Protein AF-A0A6I1H9W3-F1 (afdb_monomer_lite)

pLDDT: mean 78.91, std 18.77, range [25.56, 98.5]

Secondary structure (DSSP, 8-state):
----S--TTS-SEEEEEEE-TTSTTSEEEEEEEB-TTSPBPP-------TTPPSEEEEEEEEEEEEETTEEEEEEEEEEEEEEPPTT--HHHHHHHHHHHS-EEEEEE-TT-EEEEE--TT-EEEEEE-TT-EEEEE---SS-------------PPPEEE---------SS--SEEEEEESS--TT--SEEEEEE-SEEEEEE--SBS-S-SEEE-EEETTEEESSSGGGGS-SS-EEEEEETTEEEEEE--SS--EETTB---TT--EE--TT-EEES-SSSTTSSEEEEEEEETTEEEEEE-STTTTTEEEEEE-TTPPPPSS--EE-HHHHTS--EEEETTEEEEE-TTT--EEE--TT--GGGSTT--TTEEEESSS-TTS--B--TT--SS-GGGG--

Foldseek 3Di:
DFDPDDDPPFDQKKKKKKAWPQAVVRIDIDMWGQDPVRGTDDDDGDGHCVPPAFDKIKIKMKIFGDDPNDGPWIWIDIDIDTDHHPPDDPVNVVVVVLVVFDEDEFEFEDQAETEDEDDVRYHYHYYYDHNYHYDYDDDDPDDDPPPDPPDPDPPIDIHIDDDPPPLPAFPQFAQKWWWAQPDDDDQAARIEIEGADQKFFDWDADQEAQPGLHHDFFADLVGTDNPPCSVQTHSGAKMWHDDPVAIWIAGQTPFAKAWQLHGPDHGDIDDDDQQIWIASGNPDPQRWIWGFFKGFPFWTKIATPGSNRRHYIYTHGHAQDDGDPPDIDGHPVCVLAFDWHHRSRAIWTADPVVRDIDRADQPDQQVPGPSDDNRIGMGSHSCPVGNRHYDPPSDSDGPVVVPD

Structure (mmCIF, N/CA/C/O backbone):
data_AF-A0A6I1H9W3-F1
#
_entry.id   AF-A0A6I1H9W3-F1
#
loop_
_atom_site.group_PDB
_atom_site.id
_atom_site.type_symbol
_atom_site.label_atom_id
_atom_site.label_alt_id
_atom_site.label_comp_id
_atom_site.label_asym_id
_atom_site.label_entity_id
_atom_site.label_seq_id
_atom_site.pdbx_PDB_ins_code
_atom_site.Cartn_x
_atom_site.Cartn_y
_atom_site.Cartn_z
_atom_site.occupancy
_atom_site.B_iso_or_equiv
_atom_site.auth_seq_id
_atom_site.auth_comp_id
_atom_site.auth_asym_id
_atom_site.auth_atom_id
_atom_site.pdbx_PDB_model_num
ATOM 1 N N . MET A 1 1 ? -25.132 5.411 44.497 1.00 75.12 1 MET A N 1
ATOM 2 C CA . MET A 1 1 ? -25.400 5.000 43.107 1.00 75.12 1 MET A CA 1
ATOM 3 C C . MET A 1 1 ? -25.327 3.487 43.035 1.00 75.12 1 MET A C 1
ATOM 5 O O . MET A 1 1 ? -24.334 2.918 43.483 1.00 75.12 1 MET A O 1
ATOM 9 N N . GLU A 1 2 ? -26.375 2.852 42.521 1.00 78.69 2 GLU A N 1
ATOM 10 C CA . GLU A 1 2 ? -26.455 1.405 42.296 1.00 78.69 2 GLU A CA 1
ATOM 11 C C . GLU A 1 2 ? -26.547 1.142 40.792 1.00 78.69 2 GLU A C 1
ATOM 13 O O . GLU A 1 2 ? -27.304 1.822 40.106 1.00 78.69 2 GLU A O 1
ATOM 18 N N . LEU A 1 3 ? -25.786 0.171 40.280 1.00 77.50 3 LEU A N 1
ATOM 19 C CA . LEU A 1 3 ? -25.888 -0.275 38.888 1.00 77.50 3 LEU A CA 1
ATOM 20 C C . LEU A 1 3 ? -26.799 -1.499 38.801 1.00 77.50 3 LEU A C 1
ATOM 22 O O . LEU A 1 3 ? -26.554 -2.508 39.465 1.00 77.50 3 LEU A O 1
ATOM 26 N N . ARG A 1 4 ? -27.817 -1.428 37.941 1.00 74.88 4 ARG A N 1
ATOM 27 C CA . ARG A 1 4 ? -28.787 -2.503 37.687 1.00 74.88 4 ARG A CA 1
ATOM 28 C C . ARG A 1 4 ? -28.856 -2.786 36.184 1.00 74.88 4 ARG A C 1
ATOM 30 O O . ARG A 1 4 ? -28.559 -1.910 35.384 1.00 74.88 4 ARG A O 1
ATOM 37 N N . GLY A 1 5 ? -29.194 -4.018 35.798 1.00 69.12 5 GLY A N 1
ATOM 38 C CA . GLY A 1 5 ? -29.425 -4.381 34.388 1.00 69.12 5 GLY A CA 1
ATOM 39 C C . GLY A 1 5 ? -28.186 -4.470 33.480 1.00 69.12 5 GLY A C 1
ATOM 40 O O . GLY A 1 5 ? -28.336 -4.717 32.289 1.00 69.12 5 GLY A O 1
ATOM 41 N N . MET A 1 6 ? -26.967 -4.315 34.010 1.00 71.88 6 MET A N 1
ATOM 42 C CA . MET A 1 6 ? -25.733 -4.432 33.216 1.00 71.88 6 MET A CA 1
ATOM 43 C C . MET A 1 6 ? -25.541 -5.852 32.661 1.00 71.88 6 MET A C 1
ATOM 45 O O . MET A 1 6 ? -25.674 -6.833 33.401 1.00 71.88 6 MET A O 1
ATOM 49 N N . SER A 1 7 ? -25.140 -5.959 31.390 1.00 68.44 7 SER A N 1
ATOM 50 C CA . SER A 1 7 ? -24.878 -7.241 30.720 1.00 68.44 7 SER A CA 1
ATOM 51 C C . SER A 1 7 ? -23.869 -8.112 31.484 1.00 68.44 7 SER A C 1
ATOM 53 O O . SER A 1 7 ? -22.917 -7.626 32.106 1.00 68.44 7 SER A O 1
ATOM 55 N N . ALA A 1 8 ? -24.059 -9.433 31.427 1.00 68.19 8 ALA A N 1
ATOM 56 C CA . ALA A 1 8 ? -23.121 -10.407 31.985 1.00 68.19 8 ALA A CA 1
ATOM 57 C C . ALA A 1 8 ? -21.774 -10.439 31.234 1.00 68.19 8 ALA A C 1
ATOM 59 O O . ALA A 1 8 ? -20.792 -10.927 31.783 1.00 68.19 8 ALA A O 1
ATOM 60 N N . ALA A 1 9 ? -21.723 -9.906 30.008 1.00 67.81 9 ALA A N 1
ATOM 61 C CA . ALA A 1 9 ? -20.510 -9.838 29.194 1.00 67.81 9 ALA A CA 1
ATOM 62 C C . ALA A 1 9 ? -19.557 -8.693 29.595 1.00 67.81 9 ALA A C 1
ATOM 64 O O . ALA A 1 9 ? -18.417 -8.660 29.136 1.00 67.81 9 ALA A O 1
ATOM 65 N N . CYS A 1 10 ? -19.998 -7.752 30.437 1.00 72.00 10 CYS A N 1
ATOM 66 C CA . CYS A 1 10 ? -19.165 -6.632 30.873 1.00 72.00 10 CYS A CA 1
ATOM 67 C C . CYS A 1 10 ? -18.073 -7.086 31.855 1.00 72.00 10 CYS A C 1
ATOM 69 O O . CYS A 1 10 ? -18.280 -8.007 32.651 1.00 72.00 10 CYS A O 1
ATOM 71 N N . ALA A 1 11 ? -16.936 -6.385 31.852 1.00 79.06 11 ALA A N 1
ATOM 72 C CA . ALA A 1 11 ? -15.823 -6.658 32.755 1.00 79.06 11 ALA A CA 1
ATOM 73 C C . ALA A 1 11 ? -16.255 -6.612 34.237 1.00 79.06 11 ALA A C 1
ATOM 75 O O . ALA A 1 11 ? -17.169 -5.863 34.586 1.00 79.06 11 ALA A O 1
ATOM 76 N N . PRO A 1 12 ? -15.607 -7.371 35.143 1.00 81.06 12 PRO A N 1
ATOM 77 C CA . PRO A 1 12 ? -15.972 -7.408 36.565 1.00 81.06 12 PRO A CA 1
ATOM 78 C C . PRO A 1 12 ? -15.650 -6.107 37.323 1.00 81.06 12 PRO A C 1
ATOM 80 O O . PRO A 1 12 ? -16.084 -5.945 38.464 1.00 81.06 12 PRO A O 1
ATOM 83 N N . GLN A 1 13 ? -14.913 -5.183 36.704 1.00 85.38 13 GLN A N 1
ATOM 84 C CA . GLN A 1 13 ? -14.633 -3.844 37.214 1.00 85.38 13 GLN A CA 1
ATOM 85 C C . GLN A 1 13 ? -14.970 -2.816 36.131 1.00 85.38 13 GLN A C 1
ATOM 87 O O . GLN A 1 13 ? -14.521 -2.943 34.991 1.00 85.38 13 GLN A O 1
ATOM 92 N N . LEU A 1 14 ? -15.756 -1.804 36.495 1.00 87.12 14 LEU A N 1
ATOM 93 C CA . LEU A 1 14 ? -16.135 -0.691 35.626 1.00 87.12 14 LEU A CA 1
ATOM 94 C C . LEU A 1 14 ? -15.687 0.618 36.260 1.00 87.12 14 LEU A C 1
ATOM 96 O O . LEU A 1 14 ? -15.807 0.787 37.472 1.00 87.12 14 LEU A O 1
ATOM 100 N N . THR A 1 15 ? -15.253 1.571 35.446 1.00 89.31 15 THR A N 1
ATOM 101 C CA . THR A 1 15 ? -14.889 2.907 35.919 1.00 89.31 15 THR A CA 1
ATOM 102 C C . THR A 1 15 ? -16.059 3.867 35.734 1.00 89.31 15 THR A C 1
ATOM 104 O O . THR A 1 15 ? -16.551 4.046 34.623 1.00 89.31 15 THR A O 1
ATOM 107 N N . LEU A 1 16 ? -16.485 4.502 36.823 1.00 87.94 16 LEU A N 1
ATOM 108 C CA . LEU A 1 16 ? -17.484 5.565 36.885 1.00 87.94 16 LEU A CA 1
ATOM 109 C C . LEU A 1 16 ? -16.787 6.928 36.906 1.00 87.94 16 LEU A C 1
ATOM 111 O O . LEU A 1 16 ? -15.968 7.201 37.782 1.00 87.94 16 LEU A O 1
ATOM 115 N N . ARG A 1 17 ? -17.158 7.816 35.991 1.00 89.44 17 ARG A N 1
ATOM 116 C CA . ARG A 1 17 ? -16.745 9.220 35.967 1.00 89.44 17 ARG A CA 1
ATOM 117 C C . ARG A 1 17 ? -17.966 10.108 36.077 1.00 89.44 17 ARG A C 1
ATOM 119 O O . ARG A 1 17 ? -18.939 9.917 35.357 1.00 89.44 17 ARG A O 1
ATOM 126 N N . LEU A 1 18 ? -17.887 11.076 36.977 1.00 88.00 18 LEU A N 1
ATOM 127 C CA . LEU A 1 18 ? -18.947 12.036 37.239 1.00 88.00 18 LEU A CA 1
ATOM 128 C C . LEU A 1 18 ? -18.392 13.438 37.050 1.00 88.00 18 LEU A C 1
ATOM 130 O O . LEU A 1 18 ? -17.304 13.739 37.549 1.00 88.00 18 LEU A O 1
ATOM 134 N N . ARG A 1 19 ? -19.144 14.298 36.369 1.00 89.38 19 ARG A N 1
ATOM 135 C CA . ARG A 1 19 ? -18.791 15.703 36.166 1.00 89.38 19 ARG A CA 1
ATOM 136 C C . ARG A 1 19 ? -19.977 16.588 36.515 1.00 89.38 19 ARG A C 1
ATOM 138 O O . ARG A 1 19 ? -21.081 16.361 36.042 1.00 89.38 19 ARG A O 1
ATOM 145 N N . SER A 1 20 ? -19.746 17.584 37.363 1.00 86.50 20 SER A N 1
ATOM 146 C CA . SER A 1 20 ? -20.768 18.549 37.765 1.00 86.50 20 SER A CA 1
ATOM 147 C C . SER A 1 20 ? -20.142 19.717 38.508 1.00 86.50 20 SER A C 1
ATOM 149 O O . SER A 1 20 ? -19.178 19.542 39.256 1.00 86.50 20 SER A O 1
ATOM 151 N N . ASP A 1 21 ? -20.771 20.882 38.416 1.00 85.56 21 ASP A N 1
ATOM 152 C CA . ASP A 1 21 ? -20.437 22.041 39.242 1.00 85.56 21 ASP A CA 1
ATOM 153 C C . ASP A 1 21 ? -20.702 21.818 40.737 1.00 85.56 21 ASP A C 1
ATOM 155 O O . ASP A 1 21 ? -20.163 22.560 41.564 1.00 85.56 21 ASP A O 1
ATOM 159 N N . LEU A 1 22 ? -21.512 20.815 41.096 1.00 83.81 22 LEU A N 1
ATOM 160 C CA . LEU A 1 22 ? -21.770 20.417 42.483 1.00 83.81 22 LEU A CA 1
ATOM 161 C C . LEU A 1 22 ? -20.660 19.537 43.077 1.00 83.81 22 LEU A C 1
ATOM 163 O O . LEU A 1 22 ? -20.617 19.346 44.293 1.00 83.81 22 LEU A O 1
ATOM 167 N N . ILE A 1 23 ? -19.764 18.988 42.252 1.00 86.81 23 ILE A N 1
ATOM 168 C CA . ILE A 1 23 ? -18.685 18.107 42.710 1.00 86.81 23 ILE A CA 1
ATOM 169 C C . ILE A 1 23 ? -17.459 18.957 43.076 1.00 86.81 23 ILE A C 1
ATOM 171 O O . ILE A 1 23 ? -17.051 19.822 42.292 1.00 86.81 23 ILE A O 1
ATOM 175 N N . PRO A 1 24 ? -16.814 18.730 44.237 1.00 75.75 24 PRO A N 1
ATOM 176 C CA . PRO A 1 24 ? -15.560 19.399 44.566 1.00 75.75 24 PRO A CA 1
ATOM 177 C C . PRO A 1 24 ? -14.512 19.163 43.467 1.00 75.75 24 PRO A C 1
ATOM 179 O O . PRO A 1 24 ? -14.191 18.023 43.155 1.00 75.75 24 PRO A O 1
ATOM 182 N N . ARG A 1 25 ? -13.957 20.243 42.894 1.00 77.12 25 ARG A N 1
ATOM 183 C CA . ARG A 1 25 ? -13.036 20.226 41.728 1.00 77.12 25 ARG A CA 1
ATOM 184 C C . ARG A 1 25 ? -13.680 19.848 40.381 1.00 77.12 25 ARG A C 1
ATOM 186 O O . ARG A 1 25 ? -12.959 19.634 39.412 1.00 77.12 25 ARG A O 1
ATOM 193 N N . GLY A 1 26 ? -15.010 19.811 40.297 1.00 81.06 26 GLY A N 1
ATOM 194 C CA . GLY A 1 26 ? -15.774 19.697 39.048 1.00 81.06 26 GLY A CA 1
ATOM 195 C C . GLY A 1 26 ? -15.918 18.282 38.481 1.00 81.06 26 GLY A C 1
ATOM 196 O O . GLY A 1 26 ? -16.770 18.063 37.620 1.00 81.06 26 GLY A O 1
ATOM 197 N N . ALA A 1 27 ? -15.125 17.314 38.949 1.00 88.12 27 ALA A N 1
ATOM 198 C CA . ALA A 1 27 ? -15.217 15.919 38.529 1.00 88.12 27 ALA A CA 1
ATOM 199 C C . ALA A 1 27 ? -14.707 14.951 39.607 1.00 88.12 27 ALA A C 1
ATOM 201 O O . ALA A 1 27 ? -13.809 15.286 40.380 1.00 88.12 27 ALA A O 1
ATOM 202 N N . VAL A 1 28 ? -15.249 13.733 39.622 1.00 90.62 28 VAL A N 1
ATOM 203 C CA . VAL A 1 28 ? -14.788 12.628 40.474 1.00 90.62 28 VAL A CA 1
ATOM 204 C C . VAL A 1 28 ? -14.823 11.309 39.704 1.00 90.62 28 VAL A C 1
ATOM 206 O O . VAL A 1 28 ? -15.635 11.125 38.795 1.00 90.62 28 VAL A O 1
ATOM 209 N N . GLN A 1 29 ? -13.919 10.395 40.054 1.00 90.56 29 GLN A N 1
ATOM 210 C CA . GLN A 1 29 ? -13.845 9.053 39.484 1.00 90.56 29 GLN A CA 1
ATOM 211 C C . GLN A 1 29 ? -13.955 8.006 40.598 1.00 90.56 29 GLN A C 1
ATOM 213 O O . GLN A 1 29 ? -13.309 8.132 41.637 1.00 90.56 29 GLN A O 1
ATOM 218 N N . HIS A 1 30 ? -14.746 6.966 40.351 1.00 90.00 30 HIS A N 1
ATOM 219 C CA . HIS A 1 30 ? -14.922 5.799 41.213 1.00 90.00 30 HIS A CA 1
ATOM 220 C C . HIS A 1 30 ? -14.906 4.521 40.375 1.00 90.00 30 HIS A C 1
ATOM 222 O O . HIS A 1 30 ? -15.033 4.585 39.157 1.00 90.00 30 HIS A O 1
ATOM 228 N N . ASP A 1 31 ? -14.824 3.364 41.029 1.00 89.38 31 ASP A N 1
ATOM 229 C CA . ASP A 1 31 ? -14.937 2.071 40.361 1.00 89.38 31 ASP A CA 1
ATOM 230 C C . ASP A 1 31 ? -16.103 1.263 40.934 1.00 89.38 31 ASP A C 1
ATOM 232 O O . ASP A 1 31 ? -16.241 1.099 42.149 1.00 89.38 31 ASP A O 1
ATOM 236 N N . PHE A 1 32 ? -16.925 0.723 40.040 1.00 87.12 32 PHE A N 1
ATOM 237 C CA . PHE A 1 32 ? -17.888 -0.316 40.364 1.00 87.12 32 PHE A CA 1
ATOM 238 C C . PHE A 1 32 ? -17.206 -1.674 40.276 1.00 87.12 32 PHE A C 1
ATOM 240 O O . PHE A 1 32 ? -16.596 -2.016 39.264 1.00 87.12 32 PHE A O 1
ATOM 247 N N . VAL A 1 33 ? -17.344 -2.472 41.332 1.00 86.50 33 VAL A N 1
ATOM 248 C CA . VAL A 1 33 ? -16.785 -3.825 41.395 1.00 86.50 33 VAL A CA 1
ATOM 249 C C . VAL A 1 33 ? -17.923 -4.824 41.519 1.00 86.50 33 VAL A C 1
ATOM 251 O O . VAL A 1 33 ? -18.768 -4.708 42.416 1.00 86.50 33 VAL A O 1
ATOM 254 N N . ARG A 1 34 ? -17.934 -5.813 40.624 1.00 85.19 34 ARG A N 1
ATOM 255 C CA . ARG A 1 34 ? -18.885 -6.919 40.658 1.00 85.19 34 ARG A CA 1
ATOM 256 C C . ARG A 1 34 ? -18.502 -7.876 41.783 1.00 85.19 34 ARG A C 1
ATOM 258 O O . ARG A 1 34 ? -17.353 -8.294 41.921 1.00 85.19 34 ARG A O 1
ATOM 265 N N . THR A 1 35 ? -19.467 -8.210 42.624 1.00 81.31 35 THR A N 1
ATOM 266 C CA . THR A 1 35 ? -19.307 -9.206 43.684 1.00 81.31 35 THR A CA 1
ATOM 267 C C . THR A 1 35 ? -19.287 -10.619 43.101 1.00 81.31 35 THR A C 1
ATOM 269 O O . THR A 1 35 ? -19.763 -10.862 41.994 1.00 81.31 35 THR A O 1
ATOM 272 N N . THR A 1 36 ? -18.805 -11.590 43.879 1.00 76.56 36 THR A N 1
ATOM 273 C CA . THR A 1 36 ? -18.825 -13.016 43.500 1.00 76.56 36 THR A CA 1
ATOM 274 C C . THR A 1 36 ? -20.234 -13.585 43.313 1.00 76.56 36 THR A C 1
ATOM 276 O O . THR A 1 36 ? -20.382 -14.644 42.715 1.00 76.56 36 THR A O 1
ATOM 279 N N . ARG A 1 37 ? -21.269 -12.891 43.808 1.00 75.50 37 ARG A N 1
ATOM 280 C CA . ARG A 1 37 ? -22.685 -13.251 43.637 1.00 75.50 37 ARG A CA 1
ATOM 281 C C . ARG A 1 37 ? -23.308 -12.669 42.364 1.00 75.50 37 ARG A C 1
ATOM 283 O O . ARG A 1 37 ? -24.438 -13.010 42.047 1.00 75.50 37 ARG A O 1
ATOM 290 N N . 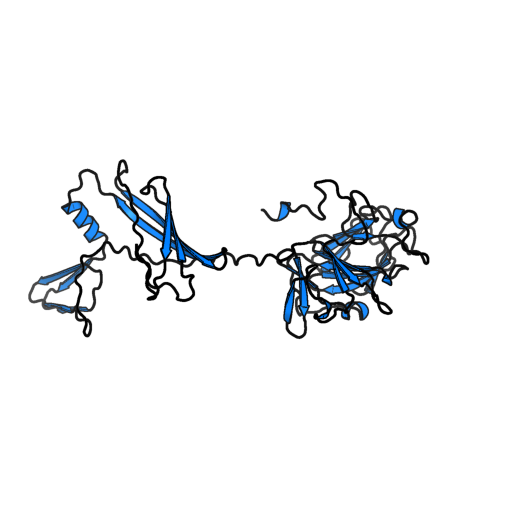GLY A 1 38 ? -22.574 -11.827 41.634 1.00 71.38 38 GLY A N 1
ATOM 291 C CA . GLY A 1 38 ? -23.025 -11.197 40.392 1.00 71.38 38 GLY A CA 1
ATOM 292 C C . GLY A 1 38 ? -23.528 -9.759 40.551 1.00 71.38 38 GLY A C 1
ATOM 293 O O . GLY A 1 38 ? -23.576 -9.047 39.547 1.00 71.38 38 GLY A O 1
ATOM 294 N N . ASP A 1 39 ? -23.811 -9.316 41.781 1.00 78.88 39 ASP A N 1
ATOM 295 C CA . ASP A 1 39 ? -24.304 -7.967 42.092 1.00 78.88 39 ASP A CA 1
ATOM 296 C C . ASP A 1 39 ? -23.191 -6.913 42.056 1.00 78.88 39 ASP A C 1
ATOM 298 O O . ASP A 1 39 ? -22.034 -7.214 42.363 1.00 78.88 39 ASP A O 1
ATOM 302 N N . TRP A 1 40 ? -23.537 -5.662 41.755 1.00 80.88 40 TRP A N 1
ATOM 303 C CA . TRP A 1 40 ? -22.607 -4.530 41.780 1.00 80.88 40 TRP A CA 1
ATOM 304 C C . TRP A 1 40 ? -22.548 -3.876 43.156 1.00 80.88 40 TRP A C 1
ATOM 306 O O . TRP A 1 40 ? -23.577 -3.579 43.760 1.00 80.88 40 TRP A O 1
ATOM 316 N N . ARG A 1 41 ? -21.336 -3.603 43.652 1.00 82.38 41 ARG A N 1
ATOM 317 C CA . ARG A 1 41 ? -21.178 -2.843 44.899 1.00 82.38 41 ARG A CA 1
ATOM 318 C C . ARG A 1 41 ? -21.614 -1.386 44.698 1.00 82.38 41 ARG A C 1
ATOM 320 O O . ARG A 1 41 ? -21.122 -0.761 43.761 1.00 82.38 41 ARG A O 1
ATOM 327 N N . PRO A 1 42 ? -22.477 -0.825 45.564 1.00 83.81 42 PRO A N 1
ATOM 328 C CA . PRO A 1 42 ? -22.896 0.564 45.446 1.00 83.81 42 PRO A CA 1
ATOM 329 C C . PRO A 1 42 ? -21.723 1.521 45.666 1.00 83.81 42 PRO A C 1
ATOM 331 O O . PRO A 1 42 ? -20.852 1.282 46.505 1.00 83.81 42 PRO A O 1
ATOM 334 N N . VAL A 1 43 ? -21.739 2.634 44.936 1.00 84.12 43 VAL A N 1
ATOM 335 C CA . VAL A 1 43 ? -20.757 3.719 45.059 1.00 84.12 43 VAL A CA 1
ATOM 336 C C . VAL A 1 43 ? -21.423 4.934 45.693 1.00 84.12 43 VAL A C 1
ATOM 338 O O . VAL A 1 43 ? -22.520 5.337 45.293 1.00 84.12 43 VAL A O 1
ATOM 341 N N . PHE A 1 44 ? -20.751 5.532 46.675 1.00 83.56 44 PHE A N 1
ATOM 342 C CA . PHE A 1 44 ? -21.184 6.762 47.331 1.00 83.56 44 PHE A CA 1
ATOM 343 C C . PHE A 1 44 ? -20.437 7.954 46.747 1.00 83.56 44 PHE A C 1
ATOM 345 O O . PHE A 1 44 ? -19.217 7.917 46.611 1.00 83.56 44 PHE A O 1
ATOM 352 N N . VAL A 1 45 ? -21.189 8.999 46.415 1.00 82.38 45 VAL A N 1
ATOM 353 C CA . VAL A 1 45 ? -20.678 10.226 45.807 1.00 82.38 45 VAL A CA 1
ATOM 354 C C . VAL A 1 45 ? -21.179 11.387 46.643 1.00 82.38 45 VAL A C 1
ATOM 356 O O . VAL A 1 45 ? -22.362 11.443 46.977 1.00 82.38 45 VAL A O 1
ATOM 359 N N . GLU A 1 46 ? -20.276 12.297 46.985 1.00 82.56 46 GLU A N 1
ATOM 360 C CA . GLU A 1 46 ? -20.596 13.503 47.737 1.00 82.56 46 GLU A CA 1
ATOM 361 C C . GLU A 1 46 ? -20.644 14.714 46.797 1.00 82.56 46 GLU A C 1
ATOM 363 O O . GLU A 1 46 ? -19.746 14.923 45.978 1.00 82.56 46 GLU A O 1
ATOM 368 N N . PHE A 1 47 ? -21.686 15.531 46.940 1.00 82.75 47 PHE A N 1
ATOM 369 C CA . PHE A 1 47 ? -21.853 16.800 46.231 1.00 82.75 47 PHE A CA 1
ATOM 370 C C . PHE A 1 47 ? -22.085 17.920 47.247 1.00 82.75 47 PHE A C 1
ATOM 372 O O . PHE A 1 47 ? -22.639 17.696 48.323 1.00 82.75 47 PHE A O 1
ATOM 379 N N . SER A 1 48 ? -21.690 19.144 46.900 1.00 80.38 48 SER A N 1
ATOM 380 C CA . SER A 1 48 ? -21.869 20.320 47.747 1.00 80.38 48 SER A CA 1
ATOM 381 C C . SER A 1 48 ? -22.625 21.420 47.013 1.00 80.38 48 SER A C 1
ATOM 383 O O . SER A 1 48 ? -22.179 21.929 45.989 1.00 80.38 48 SER A O 1
ATOM 385 N N . SER A 1 49 ? -23.746 21.848 47.592 1.00 77.75 49 SER A N 1
ATOM 386 C CA . SER A 1 49 ? -24.491 23.040 47.169 1.00 77.75 49 SER A CA 1
ATOM 387 C C . SER A 1 49 ? -23.991 24.329 47.837 1.00 77.75 49 SER A C 1
ATOM 389 O O . SER A 1 49 ? -24.584 25.396 47.677 1.00 77.75 49 SER A O 1
ATOM 391 N N . ARG A 1 50 ? -22.902 24.269 48.620 1.00 78.38 50 ARG A N 1
ATOM 392 C CA . ARG A 1 50 ? -22.370 25.444 49.320 1.00 78.38 50 ARG A CA 1
ATOM 393 C C . ARG A 1 50 ? -21.911 26.492 48.302 1.00 78.38 50 ARG A C 1
ATOM 395 O O . ARG A 1 50 ? -21.116 26.189 47.420 1.00 78.38 50 ARG A O 1
ATOM 402 N N . ASN A 1 51 ? -22.370 27.733 48.476 1.00 79.19 51 ASN A N 1
ATOM 403 C CA . ASN A 1 51 ? -22.095 28.862 47.576 1.00 79.19 51 ASN A CA 1
ATOM 404 C C . ASN A 1 51 ? -22.588 28.649 46.132 1.00 79.19 51 ASN A C 1
ATOM 406 O O . ASN A 1 51 ? -22.043 29.247 45.207 1.00 79.19 51 ASN A O 1
ATOM 410 N N . LYS A 1 52 ? -23.595 27.792 45.932 1.00 82.38 52 LYS A N 1
ATOM 411 C CA . LYS A 1 52 ? -24.264 27.593 44.645 1.00 82.38 52 LYS A CA 1
ATOM 412 C C . LYS A 1 52 ? -25.606 28.310 44.643 1.00 82.38 52 LYS A C 1
ATOM 414 O O . LYS A 1 52 ? -26.280 28.378 45.671 1.00 82.38 52 LYS A O 1
ATOM 419 N N . GLU A 1 53 ? -25.971 28.876 43.500 1.00 83.25 53 GLU A N 1
ATOM 420 C CA . GLU A 1 53 ? -27.280 29.498 43.324 1.00 83.25 53 GLU A CA 1
ATOM 421 C C . GLU A 1 53 ? -28.367 28.423 43.284 1.00 83.25 53 GLU A C 1
ATOM 423 O O . GLU A 1 53 ? -28.115 27.295 42.862 1.00 83.25 53 GLU A O 1
ATOM 428 N N . HIS A 1 54 ? -29.578 28.768 43.718 1.00 80.56 54 HIS A N 1
ATOM 429 C CA . HIS A 1 54 ? -30.744 27.917 43.496 1.00 80.56 54 HIS A CA 1
ATOM 430 C C . HIS A 1 54 ? -30.942 27.649 41.998 1.00 80.56 54 HIS A C 1
ATOM 432 O O . HIS A 1 54 ? -30.765 28.550 41.179 1.00 80.56 54 HIS A O 1
ATOM 438 N N . GLY A 1 55 ? -31.313 26.424 41.641 1.00 76.56 55 GLY A N 1
ATOM 439 C CA . GLY A 1 55 ? -31.471 26.047 40.239 1.00 76.56 55 GLY A CA 1
ATOM 440 C C . GLY A 1 55 ? -31.219 24.570 39.980 1.00 76.56 55 GLY A C 1
ATOM 441 O O . GLY A 1 55 ? -30.958 23.793 40.898 1.00 76.56 55 GLY A O 1
ATOM 442 N N . GLN A 1 56 ? -31.334 24.186 38.714 1.00 76.38 56 GLN A N 1
ATOM 443 C CA . GLN A 1 56 ? -31.072 22.830 38.244 1.00 76.38 56 GLN A CA 1
ATOM 444 C C . GLN A 1 56 ? -29.597 22.688 37.867 1.00 76.38 56 GLN A C 1
ATOM 446 O O . GLN A 1 56 ? -29.075 23.493 37.099 1.00 76.38 56 GLN A O 1
ATOM 451 N N . TYR A 1 57 ? -28.940 21.657 38.389 1.00 76.50 57 TYR A N 1
ATOM 452 C CA . TYR A 1 57 ? -27.543 21.346 38.111 1.00 76.50 57 TYR A CA 1
ATOM 453 C C . TYR A 1 57 ? -27.432 19.967 37.493 1.00 76.50 57 TYR A C 1
ATOM 455 O O . TYR A 1 57 ? -27.901 18.979 38.054 1.00 76.50 57 TYR A O 1
ATOM 463 N N . GLN A 1 58 ? -26.760 19.899 36.353 1.00 81.62 58 GLN A N 1
ATOM 464 C CA . GLN A 1 58 ? -26.519 18.643 35.667 1.00 81.62 58 GLN A CA 1
ATOM 465 C C . GLN A 1 58 ? -25.322 17.907 36.282 1.00 81.62 58 GLN A C 1
ATOM 467 O O . GLN A 1 58 ? -24.342 18.518 36.725 1.00 81.62 58 GLN A O 1
ATOM 472 N N . ILE A 1 59 ? -25.424 16.585 36.330 1.00 81.94 59 ILE A N 1
ATOM 473 C CA . ILE A 1 59 ? -24.342 15.664 36.651 1.00 81.94 59 ILE A CA 1
ATOM 474 C C . ILE A 1 59 ? -24.217 14.712 35.475 1.00 81.94 59 ILE A C 1
ATOM 476 O O . ILE A 1 59 ? -25.043 13.817 35.306 1.00 81.94 59 ILE A O 1
ATOM 480 N N . ASP A 1 60 ? -23.168 14.903 34.688 1.00 82.88 60 ASP A N 1
ATOM 481 C CA . ASP A 1 60 ? -22.839 14.000 33.598 1.00 82.88 60 ASP A CA 1
ATOM 482 C C . ASP A 1 60 ? -22.161 12.763 34.159 1.00 82.88 60 ASP A C 1
ATOM 484 O O . ASP A 1 60 ? -21.232 12.852 34.972 1.00 82.88 60 ASP A O 1
ATOM 488 N N . VAL A 1 61 ? -22.623 11.607 33.706 1.00 82.12 61 VAL A N 1
ATOM 489 C CA . VAL A 1 61 ? -22.177 10.306 34.178 1.00 82.12 61 VAL A CA 1
ATOM 490 C C . VAL A 1 61 ? -21.691 9.496 33.007 1.00 82.12 61 VAL A C 1
ATOM 492 O O . VAL A 1 61 ? -22.367 9.349 31.996 1.00 82.12 61 VAL A O 1
ATOM 495 N N . GLU A 1 62 ? -20.495 8.955 33.163 1.00 82.44 62 GLU A N 1
ATOM 496 C CA . GLU A 1 62 ? -19.863 8.087 32.193 1.00 82.44 62 GLU A CA 1
ATOM 497 C C . GLU A 1 62 ? -19.399 6.815 32.902 1.00 82.44 62 GLU A C 1
ATOM 499 O O . GLU A 1 62 ? -18.624 6.870 33.856 1.00 82.44 62 GLU A O 1
ATOM 504 N N . VAL A 1 63 ? -19.854 5.660 32.426 1.00 84.00 63 VAL A N 1
ATOM 505 C CA . VAL A 1 63 ? -19.429 4.341 32.899 1.00 84.00 63 VAL A CA 1
ATOM 506 C C . VAL A 1 63 ? -18.633 3.667 31.791 1.00 84.00 63 VAL A C 1
ATOM 508 O O . VAL A 1 63 ? -19.069 3.627 30.643 1.00 84.00 63 VAL A O 1
ATOM 511 N N . ARG A 1 64 ? -17.456 3.135 32.115 1.00 84.56 64 ARG A N 1
ATOM 512 C CA . ARG A 1 64 ? -16.555 2.478 31.162 1.00 84.56 64 ARG A CA 1
ATOM 513 C C . ARG A 1 64 ? -16.264 1.048 31.590 1.00 84.56 64 ARG A C 1
ATOM 515 O O . ARG A 1 64 ? -15.861 0.813 32.727 1.00 84.56 64 ARG A O 1
ATOM 522 N N . SER A 1 65 ? -16.427 0.112 30.662 1.00 81.38 65 SER A N 1
ATOM 523 C CA . SER A 1 65 ? -15.950 -1.266 30.790 1.00 81.38 65 SER A CA 1
ATOM 524 C C . SER A 1 65 ? -14.571 -1.380 30.166 1.00 81.38 65 SER A C 1
ATOM 526 O O . SER A 1 65 ? -14.371 -0.940 29.032 1.00 81.38 65 SER A O 1
ATOM 528 N N . HIS A 1 66 ? -13.634 -1.983 30.891 1.00 76.06 66 HIS A N 1
ATOM 529 C CA . HIS A 1 66 ? -12.276 -2.205 30.414 1.00 76.06 66 HIS A CA 1
ATOM 530 C C . HIS A 1 66 ? -12.025 -3.697 30.187 1.00 76.06 66 HIS A C 1
ATOM 532 O O . HIS A 1 66 ? -12.222 -4.498 31.097 1.00 76.06 66 HIS A O 1
ATOM 538 N N . VAL A 1 67 ? -11.549 -4.064 28.999 1.00 69.00 67 VAL A N 1
ATOM 539 C CA . VAL A 1 67 ? -11.081 -5.421 28.674 1.00 69.00 67 VAL A CA 1
ATOM 540 C C . VAL A 1 67 ? -9.650 -5.288 28.163 1.00 69.00 67 VAL A C 1
ATOM 542 O O . VAL A 1 67 ? -9.387 -4.467 27.288 1.00 69.00 67 VAL A O 1
ATOM 545 N N . ASP A 1 68 ? -8.712 -6.018 28.770 1.00 65.88 68 ASP A N 1
ATOM 546 C CA . ASP A 1 68 ? -7.280 -5.993 28.426 1.00 65.88 68 ASP A CA 1
ATOM 547 C C . ASP A 1 68 ? -6.658 -4.579 28.361 1.00 65.88 68 ASP A C 1
ATOM 549 O O . ASP A 1 68 ? -5.790 -4.283 27.544 1.00 65.88 68 ASP A O 1
ATOM 553 N N . GLY A 1 69 ? -7.114 -3.674 29.235 1.00 65.38 69 GLY A N 1
ATOM 554 C CA . GLY A 1 69 ? -6.625 -2.291 29.326 1.00 65.38 69 GLY A CA 1
ATOM 555 C C . GLY A 1 69 ? -7.259 -1.305 28.334 1.00 65.38 69 GLY A C 1
ATOM 556 O O . GLY A 1 69 ? -7.114 -0.096 28.518 1.00 65.38 69 GLY A O 1
ATOM 557 N N . ALA A 1 70 ? -8.024 -1.778 27.346 1.00 66.81 70 ALA A N 1
ATOM 558 C CA . ALA A 1 70 ? -8.790 -0.941 26.423 1.00 66.81 70 ALA A CA 1
ATOM 559 C C . ALA A 1 70 ? -10.233 -0.733 26.915 1.00 66.81 70 ALA A C 1
ATOM 561 O O . ALA A 1 70 ? -10.795 -1.588 27.599 1.00 66.81 70 ALA A O 1
ATOM 562 N N . VAL A 1 71 ? -10.850 0.408 26.577 1.00 68.50 71 VAL A N 1
ATOM 563 C CA . VAL A 1 71 ? -12.281 0.633 26.848 1.00 68.50 71 VAL A CA 1
ATOM 564 C C . VAL A 1 71 ? -13.081 -0.177 25.829 1.00 68.50 71 VAL A C 1
ATOM 566 O O . VAL A 1 71 ? -13.059 0.142 24.645 1.00 68.50 71 VAL A O 1
ATOM 569 N N . ALA A 1 72 ? -13.758 -1.226 26.284 1.00 68.56 72 ALA A N 1
ATOM 570 C CA . ALA A 1 72 ? -14.537 -2.119 25.428 1.00 68.56 72 ALA A CA 1
ATOM 571 C C . ALA A 1 72 ? -15.975 -1.627 25.227 1.00 68.56 72 ALA A C 1
ATOM 573 O O . ALA A 1 72 ? -16.538 -1.793 24.152 1.00 68.56 72 ALA A O 1
ATOM 574 N N . GLN A 1 73 ? -16.567 -1.019 26.259 1.00 73.75 73 GLN A N 1
ATOM 575 C CA . GLN A 1 73 ? -17.928 -0.478 26.224 1.00 73.75 73 GLN A CA 1
ATOM 576 C C . GLN A 1 73 ? -18.004 0.801 27.057 1.00 73.75 73 GLN A C 1
ATOM 578 O O . GLN A 1 73 ? -17.297 0.941 28.064 1.00 73.75 73 GLN A O 1
ATOM 583 N N . LYS A 1 74 ? -18.861 1.732 26.638 1.00 80.69 74 LYS A N 1
ATOM 584 C CA . LYS A 1 74 ? -19.088 3.010 27.312 1.00 80.69 74 LYS A CA 1
ATOM 585 C C . LYS A 1 74 ? -20.583 3.275 27.408 1.00 80.69 74 LYS A C 1
ATOM 587 O O . LYS A 1 74 ? -21.288 3.201 26.411 1.00 80.69 74 LYS A O 1
ATOM 592 N N . TRP A 1 75 ? -21.028 3.671 28.591 1.00 80.81 75 TRP A N 1
ATOM 593 C CA . TRP A 1 75 ? -22.386 4.140 28.830 1.00 80.81 75 TRP A C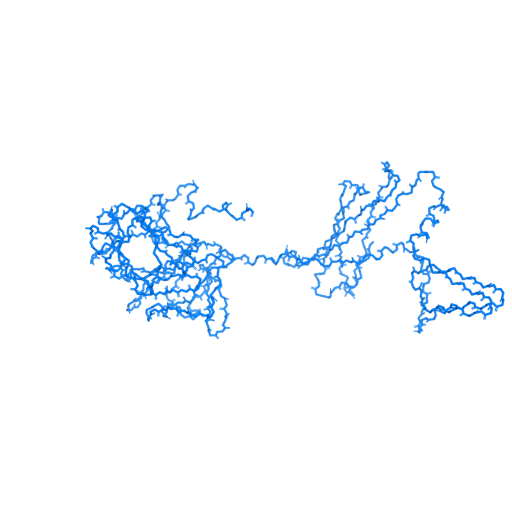A 1
ATOM 594 C C . TRP A 1 75 ? -22.365 5.559 29.369 1.00 80.81 75 TRP A C 1
ATOM 596 O O . TRP A 1 75 ? -21.449 5.928 30.109 1.00 80.81 75 TRP A O 1
ATOM 606 N N . VAL A 1 76 ? -23.370 6.349 29.009 1.00 75.25 76 VAL A N 1
ATOM 607 C CA . VAL A 1 76 ? -23.539 7.711 29.513 1.00 75.25 76 VAL A CA 1
ATOM 608 C C . VAL A 1 76 ? -24.973 7.962 29.963 1.00 75.25 76 VAL A C 1
ATOM 610 O O . VAL A 1 76 ? -25.914 7.428 29.381 1.00 75.25 76 VAL A O 1
ATOM 613 N N . CYS A 1 77 ? -25.137 8.787 30.990 1.00 74.06 77 CYS A N 1
ATOM 614 C CA . CYS A 1 77 ? -26.416 9.393 31.353 1.00 74.06 77 CYS A CA 1
ATOM 615 C C . CYS A 1 77 ? -26.175 10.754 32.019 1.00 74.06 77 CYS A C 1
ATOM 617 O O . CYS A 1 77 ? -25.049 11.073 32.407 1.00 74.06 77 CYS A O 1
ATOM 619 N N . THR A 1 78 ? -27.225 11.561 32.153 1.00 72.25 78 THR A N 1
ATOM 620 C CA . THR A 1 78 ? -27.154 12.864 32.821 1.00 72.25 78 THR A CA 1
ATOM 621 C C . THR A 1 78 ? -28.232 12.931 33.895 1.00 72.25 78 THR A C 1
ATOM 623 O O . THR A 1 78 ? -29.413 12.813 33.591 1.00 72.25 78 THR A O 1
ATOM 626 N N . PHE A 1 79 ? -27.831 13.164 35.146 1.00 73.81 79 PHE A N 1
ATOM 627 C CA . PHE A 1 79 ? -28.745 13.469 36.251 1.00 73.81 79 PHE A CA 1
ATOM 628 C C . PHE A 1 79 ? -28.914 14.985 36.392 1.00 73.81 79 PHE A C 1
ATOM 630 O O . PHE A 1 79 ? -28.013 15.741 36.040 1.00 73.81 79 PHE A O 1
ATOM 637 N N . VAL A 1 80 ? -30.031 15.458 36.946 1.00 71.12 80 VAL A N 1
ATOM 638 C CA . VAL A 1 80 ? -30.323 16.903 37.074 1.00 71.12 80 VAL A CA 1
ATOM 639 C C . VAL A 1 80 ? -30.710 17.297 38.497 1.00 71.12 80 VAL A C 1
ATOM 641 O O . VAL A 1 80 ? -31.880 17.508 38.775 1.00 71.12 80 VAL A O 1
ATOM 644 N N . ILE A 1 81 ? -29.766 17.450 39.422 1.00 75.62 81 ILE A N 1
ATOM 645 C CA . ILE A 1 81 ? -30.082 17.794 40.817 1.00 75.62 81 ILE A CA 1
ATOM 646 C C . ILE A 1 81 ? -30.639 19.218 40.938 1.00 75.62 81 ILE A C 1
ATOM 648 O O . ILE A 1 81 ? -29.996 20.192 40.549 1.00 75.62 81 ILE A O 1
ATOM 652 N N . LEU A 1 82 ? -31.812 19.353 41.563 1.00 74.81 82 LEU A N 1
ATOM 653 C CA . LEU A 1 82 ? -32.371 20.651 41.930 1.00 74.81 82 LEU A CA 1
ATOM 654 C C . LEU A 1 82 ? -31.805 21.123 43.275 1.00 74.81 82 LEU A C 1
ATOM 656 O O . LEU A 1 82 ? -32.041 20.509 44.316 1.00 74.81 82 LEU A O 1
ATOM 660 N N . VAL A 1 83 ? -31.101 22.252 43.263 1.00 79.94 83 VAL A N 1
ATOM 661 C CA . VAL A 1 83 ? -30.631 22.928 44.474 1.00 79.94 83 VAL A CA 1
ATOM 662 C C . VAL A 1 83 ? -31.712 23.907 44.945 1.00 79.94 83 VAL A C 1
ATOM 664 O O . VAL A 1 83 ? -32.041 24.846 44.210 1.00 79.94 83 VAL A O 1
ATOM 667 N N . PRO A 1 84 ? -32.280 23.716 46.152 1.00 74.19 84 PRO A N 1
ATOM 668 C CA . PRO A 1 84 ? -33.343 24.575 46.656 1.00 74.19 84 PRO A CA 1
ATOM 669 C C . PRO A 1 84 ? -32.825 25.970 47.025 1.00 74.19 84 PRO A C 1
ATOM 671 O O . PRO A 1 84 ? -31.627 26.184 47.232 1.00 74.19 84 PRO A O 1
ATOM 674 N N . ARG A 1 85 ? -33.747 26.934 47.143 1.00 76.56 85 ARG A N 1
ATOM 675 C CA . ARG A 1 85 ? -33.424 28.271 47.658 1.00 76.56 85 ARG A CA 1
ATOM 676 C C . ARG A 1 85 ? -32.947 28.191 49.105 1.00 76.56 85 ARG A C 1
ATOM 678 O O . ARG A 1 85 ? -33.367 27.324 49.864 1.00 76.56 85 ARG A O 1
ATOM 685 N N . ARG A 1 86 ? -32.092 29.135 49.501 1.00 72.88 86 ARG A N 1
ATOM 686 C CA . ARG A 1 86 ? -31.517 29.191 50.854 1.00 72.88 86 ARG A CA 1
ATOM 687 C C . ARG A 1 86 ? -32.573 29.397 51.951 1.00 72.88 86 ARG A C 1
ATOM 689 O O . ARG A 1 86 ? -32.336 29.007 53.088 1.00 72.88 86 ARG A O 1
ATOM 696 N N . ASP A 1 87 ? -33.697 30.015 51.608 1.00 78.44 87 ASP A N 1
ATOM 697 C CA . ASP A 1 87 ? -34.853 30.277 52.469 1.00 78.44 87 ASP A CA 1
ATOM 698 C C . ASP A 1 87 ? -35.973 29.231 52.326 1.00 78.44 87 ASP A C 1
ATOM 700 O O . ASP A 1 87 ? -36.986 29.336 53.014 1.00 78.44 87 ASP A O 1
ATOM 704 N N . ALA A 1 88 ? -35.802 28.217 51.467 1.00 73.06 88 ALA A N 1
ATOM 705 C CA . ALA A 1 88 ? -36.822 27.198 51.253 1.00 73.06 88 ALA A CA 1
ATOM 706 C C . ALA A 1 88 ? -37.042 26.368 52.523 1.00 73.06 88 ALA A C 1
ATOM 708 O O . ALA A 1 88 ? -36.108 25.810 53.107 1.00 73.06 88 ALA A O 1
ATOM 709 N N . THR A 1 89 ? -38.301 26.254 52.937 1.00 74.50 89 THR A N 1
ATOM 710 C CA . THR A 1 89 ? -38.678 25.383 54.053 1.00 74.50 89 THR A CA 1
ATOM 711 C C . THR A 1 89 ? -38.593 23.911 53.646 1.00 74.50 89 THR A C 1
ATOM 713 O O . THR A 1 89 ? -38.721 23.568 52.471 1.00 74.50 89 THR A O 1
ATOM 716 N N . LEU A 1 90 ? -38.431 23.004 54.617 1.00 69.31 90 LEU A N 1
ATOM 717 C CA . LEU A 1 90 ? -38.458 21.559 54.351 1.00 69.31 90 LEU A CA 1
ATOM 718 C C . LEU A 1 90 ? -39.758 21.139 53.639 1.00 69.31 90 LEU A C 1
ATOM 720 O O . LEU A 1 90 ? -39.731 20.274 52.771 1.00 69.31 90 LEU A O 1
ATOM 724 N N . THR A 1 91 ? -40.875 21.799 53.958 1.00 69.88 91 THR A N 1
ATOM 725 C CA . THR A 1 91 ? -42.171 21.598 53.301 1.00 69.88 91 THR A CA 1
ATOM 726 C C . THR A 1 91 ? -42.139 22.004 51.829 1.00 69.88 91 THR A C 1
ATOM 728 O O . THR A 1 91 ? -42.629 21.253 50.995 1.00 69.88 91 THR A O 1
ATOM 731 N N . GLU A 1 92 ? -41.536 23.147 51.485 1.00 64.31 92 GLU A N 1
ATOM 732 C CA . GLU A 1 92 ? -41.375 23.586 50.088 1.00 64.31 92 GLU A CA 1
ATOM 733 C C . GLU A 1 92 ? -40.458 22.649 49.301 1.00 64.31 92 GLU A C 1
ATOM 735 O O . GLU A 1 92 ? -40.787 22.254 48.184 1.00 64.31 92 GLU A O 1
ATOM 740 N N . ILE A 1 93 ? -39.335 22.243 49.899 1.00 66.94 93 ILE A N 1
ATOM 741 C CA . ILE A 1 93 ? -38.403 21.281 49.298 1.00 66.94 93 ILE A CA 1
ATOM 742 C C . ILE A 1 93 ? -39.122 19.953 49.046 1.00 66.94 93 ILE A C 1
ATOM 744 O O . ILE A 1 93 ? -39.004 19.381 47.965 1.00 66.94 93 ILE A O 1
ATOM 748 N N . HIS A 1 94 ? -39.912 19.493 50.017 1.00 63.59 94 HIS A N 1
ATOM 749 C CA . HIS A 1 94 ? -40.695 18.272 49.899 1.00 63.59 94 HIS A CA 1
ATOM 750 C C . HIS A 1 94 ? -41.814 18.394 48.855 1.00 63.59 94 HIS A C 1
ATOM 752 O O . HIS A 1 94 ? -42.017 17.469 48.081 1.00 63.59 94 HIS A O 1
ATOM 758 N N . GLN A 1 95 ? -42.509 19.530 48.757 1.00 62.34 95 GLN A N 1
ATOM 759 C CA . GLN A 1 95 ? -43.539 19.740 47.734 1.00 62.34 95 GLN A CA 1
ATOM 760 C C . GLN A 1 95 ? -42.966 19.796 46.317 1.00 62.34 95 GLN A C 1
ATOM 762 O O . GLN A 1 95 ? -43.557 19.221 45.406 1.00 62.34 95 GLN A O 1
ATOM 767 N N . ILE A 1 96 ? -41.819 20.453 46.128 1.00 63.19 96 ILE A N 1
ATOM 768 C CA . ILE A 1 96 ? -41.125 20.468 44.836 1.00 63.19 96 ILE A CA 1
ATOM 769 C C . ILE A 1 96 ? -40.631 19.060 44.486 1.00 63.19 96 ILE A C 1
ATOM 771 O O . ILE A 1 96 ? -40.807 18.615 43.360 1.00 63.19 96 ILE A O 1
ATOM 775 N N . PHE A 1 97 ? -40.098 18.325 45.464 1.00 63.25 97 PHE A N 1
ATOM 776 C CA . PHE A 1 97 ? -39.732 16.918 45.307 1.00 63.25 97 PHE A CA 1
ATOM 777 C C . PHE A 1 97 ? -40.926 16.059 44.854 1.00 63.25 97 PHE A C 1
ATOM 779 O O . PHE A 1 97 ? -40.832 15.338 43.861 1.00 63.25 97 PHE A O 1
ATOM 786 N N . LEU A 1 98 ? -42.075 16.185 45.523 1.00 58.88 98 LEU A N 1
ATOM 787 C CA . LEU A 1 98 ? -43.296 15.463 45.160 1.00 58.88 98 LEU A CA 1
ATOM 788 C C . LEU A 1 98 ? -43.818 15.864 43.775 1.00 58.88 98 LEU A C 1
ATOM 790 O O . LEU A 1 98 ? -44.364 15.015 43.079 1.00 58.88 98 LEU A O 1
ATOM 794 N N . SER A 1 99 ? -43.668 17.126 43.361 1.00 54.31 99 SER A N 1
ATOM 795 C CA . SER A 1 99 ? -44.146 17.599 42.055 1.00 54.31 99 SER A CA 1
ATOM 796 C C . SER A 1 99 ? -43.252 17.182 40.884 1.00 54.31 99 SER A C 1
ATOM 798 O O . SER A 1 99 ? -43.754 17.051 39.769 1.00 54.31 99 SER A O 1
ATOM 800 N N . THR A 1 100 ? -41.960 16.929 41.126 1.00 51.12 100 THR A N 1
ATOM 801 C CA . THR A 1 100 ? -41.035 16.358 40.131 1.00 51.12 100 THR A CA 1
ATOM 802 C C . THR A 1 100 ? -41.241 14.863 39.877 1.00 51.12 100 THR A C 1
ATOM 804 O O . THR A 1 100 ? -40.871 14.377 38.810 1.00 51.12 100 THR A O 1
ATOM 807 N N . HIS A 1 101 ? -41.869 14.134 40.804 1.00 52.66 101 HIS A N 1
ATOM 808 C CA . HIS A 1 101 ? -42.295 12.754 40.571 1.00 52.66 101 HIS A CA 1
ATOM 809 C C . HIS A 1 101 ? -43.678 12.716 39.904 1.00 52.66 101 HIS A C 1
ATOM 811 O O . HIS A 1 101 ? -44.534 13.567 40.152 1.00 52.66 101 HIS A O 1
ATOM 817 N N . LYS A 1 102 ? -43.917 11.722 39.035 1.00 46.25 102 LYS A N 1
ATOM 818 C CA . LYS A 1 102 ? -45.216 11.550 38.366 1.00 46.25 102 LYS A CA 1
ATOM 819 C C . LYS A 1 102 ? -46.302 11.289 39.417 1.00 46.25 102 LYS A C 1
ATOM 821 O O . LYS A 1 102 ? -46.419 10.186 39.944 1.00 46.25 102 LYS A O 1
ATOM 826 N N . ASN A 1 103 ? -47.100 12.313 39.711 1.00 50.16 103 ASN A N 1
ATOM 827 C CA . ASN A 1 103 ? -48.288 12.186 40.547 1.00 50.16 103 ASN A CA 1
ATOM 828 C C . ASN A 1 103 ? -49.435 11.659 39.688 1.00 50.16 103 ASN A C 1
ATOM 830 O O . ASN A 1 103 ? -49.864 12.318 38.738 1.00 50.16 103 ASN A O 1
ATOM 834 N N . VAL A 1 104 ? -49.943 10.477 40.022 1.00 52.00 104 VAL A N 1
ATOM 835 C CA . VAL A 1 104 ? -51.137 9.926 39.380 1.00 52.00 104 VAL A CA 1
ATOM 836 C C . VAL A 1 104 ? -52.325 10.276 40.265 1.00 52.00 104 VAL A C 1
ATOM 838 O O . VAL A 1 104 ? -52.441 9.798 41.393 1.00 52.00 104 VAL A O 1
ATOM 841 N N . ARG A 1 105 ? -53.203 11.147 39.761 1.00 54.84 105 ARG A N 1
ATOM 842 C CA . ARG A 1 105 ? -54.417 11.549 40.473 1.00 54.84 105 ARG A CA 1
ATOM 843 C C . ARG A 1 105 ? -55.608 10.758 39.958 1.00 54.84 105 ARG A C 1
ATOM 845 O O . ARG A 1 105 ? -55.948 10.845 38.781 1.00 54.84 105 ARG A O 1
ATOM 852 N N . VAL A 1 106 ? -56.244 10.006 40.847 1.00 51.91 106 VAL A N 1
ATOM 853 C CA . VAL A 1 106 ? -57.409 9.174 40.536 1.00 51.91 106 VAL A CA 1
ATOM 854 C C . VAL A 1 106 ? -58.634 9.844 41.137 1.00 51.91 106 VAL A C 1
ATOM 856 O O . VAL A 1 106 ? -58.755 9.938 42.359 1.00 51.91 106 VAL A O 1
ATOM 859 N N . MET A 1 107 ? -59.531 10.333 40.282 1.00 45.12 107 MET A N 1
ATOM 860 C CA . MET A 1 107 ? -60.765 10.993 40.706 1.00 45.12 107 MET A CA 1
ATOM 861 C C . MET A 1 107 ? -61.979 10.260 40.137 1.00 45.12 107 MET A C 1
ATOM 863 O O . MET A 1 107 ? -62.033 10.005 38.935 1.00 45.12 107 MET A O 1
ATOM 867 N N . ALA A 1 108 ? -62.935 9.928 41.004 1.00 46.81 108 ALA A N 1
ATOM 868 C CA . ALA A 1 108 ? -64.232 9.361 40.635 1.00 46.81 108 ALA A CA 1
ATOM 869 C C . ALA A 1 108 ? -65.356 10.286 41.126 1.00 46.81 108 ALA A C 1
ATOM 871 O O . ALA A 1 108 ? -65.400 10.625 42.311 1.00 46.81 108 ALA A O 1
ATOM 872 N N . ASP A 1 109 ? -66.244 10.692 40.219 1.00 43.78 109 ASP A N 1
ATOM 873 C CA . ASP A 1 109 ? -67.382 11.586 40.491 1.00 43.78 109 ASP A CA 1
ATOM 874 C C . ASP A 1 109 ? -68.664 11.089 39.794 1.00 43.78 109 ASP A C 1
ATOM 876 O O . ASP A 1 109 ? -68.580 10.283 38.867 1.00 43.78 109 ASP A O 1
ATOM 880 N N . ASP A 1 110 ? -69.841 11.523 40.245 1.00 53.75 110 ASP A N 1
ATOM 881 C CA . ASP A 1 110 ? -71.164 11.167 39.693 1.00 53.75 110 ASP A CA 1
ATOM 882 C C . ASP A 1 110 ? -71.380 9.657 39.456 1.00 53.75 110 ASP A C 1
ATOM 884 O O . ASP A 1 110 ? -71.626 9.194 38.341 1.00 53.75 110 ASP A O 1
ATOM 888 N N . ALA A 1 111 ? -71.277 8.861 40.526 1.00 51.00 111 ALA A N 1
ATOM 889 C CA . ALA A 1 111 ? -71.432 7.397 40.502 1.00 51.00 111 ALA A CA 1
ATOM 890 C C . ALA A 1 111 ? -70.466 6.635 39.560 1.00 51.00 111 ALA A C 1
ATOM 892 O O . ALA A 1 111 ? -70.676 5.453 39.272 1.00 51.00 111 ALA A O 1
ATOM 893 N N . SER A 1 112 ? -69.385 7.274 39.098 1.00 44.62 112 SER A N 1
ATOM 894 C CA . SER A 1 112 ? -68.342 6.612 38.308 1.00 44.62 112 SER A CA 1
ATOM 895 C C . SER A 1 112 ? -67.393 5.774 39.171 1.00 44.62 112 SER A C 1
ATOM 897 O O . SER A 1 112 ? -67.253 5.978 40.382 1.00 44.62 112 SER A O 1
ATOM 899 N N . ILE A 1 113 ? -66.730 4.803 38.535 1.00 57.56 113 ILE A N 1
ATOM 900 C CA . ILE A 1 113 ? -65.731 3.946 39.177 1.00 57.56 113 ILE A CA 1
ATOM 901 C C . ILE A 1 113 ? -64.382 4.154 38.492 1.00 57.56 113 ILE A C 1
ATOM 903 O O . ILE A 1 113 ? -64.227 3.819 37.318 1.00 57.56 113 ILE A O 1
ATOM 907 N N . ALA A 1 114 ? -63.396 4.650 39.239 1.00 45.56 114 ALA A N 1
ATOM 908 C CA . ALA A 1 114 ? -62.021 4.796 38.769 1.00 45.56 114 ALA A CA 1
ATOM 909 C C . ALA A 1 114 ? -61.143 3.689 39.371 1.00 45.56 114 ALA A C 1
ATOM 911 O O . ALA A 1 114 ? -61.123 3.498 40.590 1.00 45.56 114 ALA A O 1
ATOM 912 N N . ARG A 1 115 ? -60.427 2.942 38.519 1.00 57.88 115 ARG A N 1
ATOM 913 C CA . ARG A 1 115 ? -59.540 1.842 38.929 1.00 57.88 115 ARG A CA 1
ATOM 914 C C . ARG A 1 115 ? -58.122 2.074 38.430 1.00 57.88 115 ARG A C 1
ATOM 916 O O . ARG A 1 115 ? -57.933 2.329 37.245 1.00 57.88 115 ARG A O 1
ATOM 923 N N . VAL A 1 116 ? -57.146 1.919 39.320 1.00 54.88 116 VAL A N 1
ATOM 924 C CA . VAL A 1 116 ? -55.717 1.892 38.974 1.00 54.88 116 VAL A CA 1
ATOM 925 C C . VAL A 1 116 ? -55.107 0.587 39.477 1.00 54.88 116 VAL A C 1
ATOM 927 O O . VAL A 1 116 ? -55.356 0.180 40.612 1.00 54.88 116 VAL A O 1
ATOM 930 N N . THR A 1 117 ? -54.350 -0.075 38.600 1.00 54.38 117 THR A N 1
ATOM 931 C CA . THR A 1 117 ? -53.630 -1.331 38.864 1.00 54.38 117 THR A CA 1
ATOM 932 C C . THR A 1 117 ? -52.153 -1.120 38.534 1.00 54.38 117 THR A C 1
ATOM 934 O O . THR A 1 117 ? -51.828 -0.724 37.416 1.00 54.38 117 THR A O 1
ATOM 937 N N . GLY A 1 118 ? -51.275 -1.351 39.517 1.00 56.25 118 GLY A N 1
ATOM 938 C CA . GLY A 1 118 ? -49.838 -1.054 39.430 1.00 56.25 118 GLY A CA 1
ATOM 939 C C . GLY A 1 118 ? -49.476 0.395 39.798 1.00 56.25 118 GLY A C 1
ATOM 940 O O . GLY A 1 118 ? -50.266 1.316 39.592 1.00 56.25 118 GLY A O 1
ATOM 941 N N . GLY A 1 119 ? -48.287 0.594 40.382 1.00 51.03 119 GLY A N 1
ATOM 942 C CA . GLY A 1 119 ? -47.863 1.904 40.897 1.00 51.03 119 GLY A CA 1
ATOM 943 C C . GLY A 1 119 ? -46.476 1.952 41.543 1.00 51.03 119 GLY A C 1
ATOM 944 O O . GLY A 1 119 ? -46.258 2.789 42.416 1.00 51.03 119 GLY A O 1
ATOM 945 N N . ASP A 1 120 ? -45.548 1.075 41.150 1.00 49.03 120 ASP A N 1
ATOM 946 C CA . ASP A 1 120 ? -44.181 1.140 41.676 1.00 49.03 120 ASP A CA 1
ATOM 947 C C . ASP A 1 120 ? -43.548 2.501 41.334 1.00 49.03 120 ASP A C 1
ATOM 949 O O . ASP A 1 120 ? -43.512 2.918 40.176 1.00 49.03 120 ASP A O 1
ATOM 953 N N . GLY A 1 121 ? -43.104 3.226 42.365 1.00 49.28 121 GLY A N 1
ATOM 954 C CA . GLY A 1 121 ? -42.419 4.516 42.229 1.00 49.28 121 GLY A CA 1
ATOM 955 C C . GLY A 1 121 ? -43.299 5.751 41.971 1.00 49.28 121 GLY A C 1
ATOM 956 O O . GLY A 1 121 ? -42.750 6.818 41.697 1.00 49.28 121 GLY A O 1
ATOM 957 N N . CYS A 1 122 ? -44.634 5.658 42.060 1.00 48.84 122 CYS A N 1
ATOM 958 C CA . CYS A 1 122 ? -45.542 6.804 41.867 1.00 48.84 122 CYS A CA 1
ATOM 959 C C . CYS A 1 122 ? -46.238 7.239 43.168 1.00 48.84 122 CYS A C 1
ATOM 961 O O . CYS A 1 122 ? -46.607 6.411 43.997 1.00 48.84 122 CYS A O 1
ATOM 963 N N . ASN A 1 123 ? -46.504 8.542 43.312 1.00 53.47 123 ASN A N 1
ATOM 964 C CA . ASN A 1 123 ? -47.374 9.066 44.370 1.00 53.47 123 ASN A CA 1
ATOM 965 C C . ASN A 1 123 ? -48.828 9.101 43.873 1.00 53.47 123 ASN A C 1
ATOM 967 O O . ASN A 1 123 ? -49.125 9.714 42.843 1.00 53.47 123 ASN A O 1
ATOM 971 N N . LEU A 1 124 ? -49.730 8.432 44.597 1.00 56.69 124 LEU A N 1
ATOM 972 C CA . LEU A 1 124 ? -51.146 8.292 44.241 1.00 56.69 124 LEU A CA 1
ATOM 973 C C . LEU A 1 124 ? -52.018 9.181 45.138 1.00 56.69 124 LEU A C 1
ATOM 975 O O . LEU A 1 124 ? -52.090 8.956 46.344 1.00 56.69 124 LEU A O 1
ATOM 979 N N . ASP A 1 125 ? -52.711 10.159 44.547 1.00 54.56 125 ASP A N 1
ATOM 980 C CA . ASP A 1 125 ? -53.752 10.952 45.224 1.00 54.56 125 ASP A CA 1
ATOM 981 C C . ASP A 1 125 ? -55.132 10.473 44.753 1.00 54.56 125 ASP A C 1
ATOM 983 O O . ASP A 1 125 ? -55.472 10.588 43.571 1.00 54.56 125 ASP A O 1
ATOM 987 N N . VAL A 1 126 ? -55.911 9.889 45.666 1.00 55.06 126 VAL A N 1
ATOM 988 C CA . VAL A 1 126 ? -57.168 9.194 45.364 1.00 55.06 126 VAL A CA 1
ATOM 989 C C . VAL A 1 126 ? -58.324 9.933 46.018 1.00 55.06 126 VAL A C 1
ATOM 991 O O . VAL A 1 126 ? -58.394 10.046 47.240 1.00 55.06 126 VAL A O 1
ATOM 994 N N . THR A 1 127 ? -59.263 10.415 45.206 1.00 54.34 127 THR A N 1
ATOM 995 C CA . THR A 1 127 ? -60.427 11.166 45.694 1.00 54.34 127 THR A CA 1
ATOM 996 C C . THR A 1 127 ? -61.720 10.660 45.057 1.00 54.34 127 THR A C 1
ATOM 998 O O . THR A 1 127 ? -61.787 10.425 43.853 1.00 54.34 127 THR A O 1
ATOM 1001 N N . ALA A 1 128 ? -62.762 10.487 45.872 1.00 46.12 128 ALA A N 1
ATOM 1002 C CA . ALA A 1 128 ? -64.088 10.061 45.426 1.00 46.12 128 ALA A CA 1
ATOM 1003 C C . ALA A 1 128 ? -65.159 11.017 45.969 1.00 46.12 128 ALA A C 1
ATOM 1005 O O . ALA A 1 128 ? -65.136 11.365 47.154 1.00 46.12 128 ALA A O 1
ATOM 1006 N N . ARG A 1 129 ? -66.069 11.476 45.103 1.00 45.25 129 ARG A N 1
ATOM 1007 C CA . ARG A 1 129 ? -67.170 12.401 45.434 1.00 45.25 129 ARG A CA 1
ATOM 1008 C C . ARG A 1 129 ? -68.474 11.949 44.761 1.00 45.25 129 ARG A C 1
ATOM 1010 O O . ARG A 1 129 ? -68.448 11.059 43.920 1.00 45.25 129 ARG A O 1
ATOM 1017 N N . ASN A 1 130 ? -69.613 12.474 45.224 1.00 49.62 130 ASN A N 1
ATOM 1018 C CA . ASN A 1 130 ? -70.969 12.201 44.708 1.00 49.62 130 ASN A CA 1
ATOM 1019 C C . ASN A 1 130 ? -71.252 10.719 44.387 1.00 49.62 130 ASN A C 1
ATOM 1021 O O . ASN A 1 130 ? -71.593 10.352 43.264 1.00 49.62 130 ASN A O 1
ATOM 1025 N N . ALA A 1 131 ? -71.094 9.854 45.394 1.00 48.41 131 ALA A N 1
ATOM 1026 C CA . ALA A 1 131 ? -71.292 8.402 45.287 1.00 48.41 131 ALA A CA 1
ATOM 1027 C C . ALA A 1 131 ? -70.363 7.671 44.287 1.00 48.41 131 ALA A C 1
ATOM 1029 O O . ALA A 1 131 ? -70.609 6.510 43.963 1.00 48.41 131 ALA A O 1
ATOM 1030 N N . GLY A 1 132 ? -69.284 8.312 43.826 1.00 41.66 132 GLY A N 1
ATOM 1031 C CA . GLY A 1 132 ? -68.212 7.667 43.070 1.00 41.66 132 GLY A CA 1
ATOM 1032 C C . GLY A 1 132 ? -67.377 6.710 43.928 1.00 41.66 132 GLY A C 1
ATOM 1033 O O . GLY A 1 132 ? -67.287 6.854 45.150 1.00 41.66 132 GLY A O 1
ATOM 1034 N N . ILE A 1 133 ? -66.745 5.727 43.284 1.00 47.00 133 ILE A N 1
ATOM 1035 C CA . ILE A 1 133 ? -65.878 4.735 43.935 1.00 47.00 133 ILE A CA 1
ATOM 1036 C C . ILE A 1 133 ? -64.497 4.782 43.279 1.00 47.00 133 ILE A C 1
ATOM 1038 O O . ILE A 1 133 ? -64.355 4.499 42.091 1.00 47.00 133 ILE A O 1
ATOM 1042 N N . ALA A 1 134 ? -63.462 5.090 44.057 1.00 47.50 134 ALA A N 1
ATOM 1043 C CA . ALA A 1 134 ? -62.077 5.011 43.606 1.00 47.50 134 ALA A CA 1
ATOM 1044 C C . ALA A 1 134 ? -61.392 3.799 44.253 1.00 47.50 134 ALA A C 1
ATOM 1046 O O . ALA A 1 134 ? -61.400 3.659 45.475 1.00 47.50 134 ALA A O 1
ATOM 1047 N N . HIS A 1 135 ? -60.834 2.906 43.433 1.00 53.12 135 HIS A N 1
ATOM 1048 C CA . HIS A 1 135 ? -60.224 1.652 43.878 1.00 53.12 135 HIS A CA 1
ATOM 1049 C C . HIS A 1 135 ? -58.785 1.540 43.365 1.00 53.12 135 HIS A C 1
ATOM 1051 O O . HIS A 1 135 ? -58.544 1.564 42.155 1.00 53.12 135 HIS A O 1
ATOM 1057 N N . VAL A 1 136 ? -57.838 1.386 44.290 1.00 51.41 136 VAL A N 1
ATOM 1058 C CA . VAL A 1 136 ? -56.414 1.188 44.000 1.00 51.41 136 VAL A CA 1
ATOM 1059 C C . VAL A 1 136 ? -56.025 -0.214 44.437 1.00 51.41 136 VAL A C 1
ATOM 1061 O O . VAL A 1 136 ? -56.204 -0.567 45.600 1.00 51.41 136 VAL A O 1
ATOM 1064 N N . ASP A 1 137 ? -55.507 -1.003 43.499 1.00 58.28 137 ASP A N 1
ATOM 1065 C CA . ASP A 1 137 ? -55.030 -2.357 43.763 1.00 58.28 137 ASP A CA 1
ATOM 1066 C C . ASP A 1 137 ? -53.504 -2.415 43.598 1.00 58.28 137 ASP A C 1
ATOM 1068 O O . ASP A 1 137 ? -52.974 -2.231 42.498 1.00 58.28 137 ASP A O 1
ATOM 1072 N N . LEU A 1 138 ? -52.808 -2.623 44.721 1.00 56.75 138 LEU A N 1
ATOM 1073 C CA . LEU A 1 138 ? -51.344 -2.710 44.824 1.00 56.75 138 LEU A CA 1
ATOM 1074 C C . LEU A 1 138 ? -50.854 -4.164 44.942 1.00 56.75 138 LEU A C 1
ATOM 1076 O O . LEU A 1 138 ? -49.722 -4.406 45.360 1.00 56.75 138 LEU A O 1
ATOM 1080 N N . SER A 1 139 ? -51.699 -5.152 44.646 1.00 50.72 139 SER A N 1
ATOM 1081 C CA . SER A 1 139 ? -51.323 -6.553 44.805 1.00 50.72 139 SER A CA 1
ATOM 1082 C C . SER A 1 139 ? -50.332 -7.016 43.724 1.00 50.72 139 SER A C 1
ATOM 1084 O O . SER A 1 139 ? -50.666 -7.168 42.552 1.00 50.72 139 SER A O 1
ATOM 1086 N N . ALA A 1 140 ? -49.088 -7.291 44.130 1.00 42.00 140 ALA A N 1
ATOM 1087 C CA . ALA A 1 140 ? -48.200 -8.185 43.393 1.00 42.00 140 ALA A CA 1
ATOM 1088 C C . ALA A 1 140 ? -48.470 -9.639 43.834 1.00 42.00 140 ALA A C 1
ATOM 1090 O O . ALA A 1 140 ? -48.737 -9.881 45.019 1.00 42.00 140 ALA A O 1
ATOM 1091 N N . PRO A 1 141 ? -48.401 -10.631 42.929 1.00 43.97 141 PRO A N 1
ATOM 1092 C CA . PRO A 1 141 ? -48.633 -12.024 43.284 1.00 43.97 141 PRO A CA 1
ATOM 1093 C C . PRO A 1 141 ? -47.466 -12.545 44.140 1.00 43.97 141 PRO A C 1
ATOM 1095 O O . PRO A 1 141 ? -46.411 -12.890 43.628 1.00 43.97 141 PRO A O 1
ATOM 1098 N N . GLN A 1 142 ? -47.690 -12.582 45.458 1.00 37.78 142 GLN A N 1
ATOM 1099 C CA . GLN A 1 142 ? -46.849 -13.167 46.515 1.00 37.78 142 GLN A CA 1
ATOM 1100 C C . GLN A 1 142 ? -45.393 -12.667 46.612 1.00 37.78 142 GLN A C 1
ATOM 1102 O O . GLN A 1 142 ? -44.468 -13.218 46.027 1.00 37.78 142 GLN A O 1
ATOM 1107 N N . GLY A 1 143 ? -45.173 -11.701 47.506 1.00 39.22 143 GLY A N 1
ATOM 1108 C CA . GLY A 1 143 ? -43.853 -11.294 47.989 1.00 39.22 143 GLY A CA 1
ATOM 1109 C C . GLY A 1 143 ? -43.977 -10.143 48.986 1.00 39.22 143 GLY A C 1
ATOM 1110 O O . GLY A 1 143 ? -44.890 -9.329 48.876 1.00 39.22 143 GLY A O 1
ATOM 1111 N N . LYS A 1 144 ? -43.106 -10.101 50.000 1.00 34.22 144 LYS A N 1
ATOM 1112 C CA . LYS A 1 144 ? -43.076 -9.041 51.019 1.00 34.22 144 LYS A CA 1
ATOM 1113 C C . LYS A 1 144 ? -42.895 -7.680 50.329 1.00 34.22 144 LYS A C 1
ATOM 1115 O O . LYS A 1 144 ? -41.877 -7.466 49.681 1.00 34.22 144 LYS A O 1
ATOM 1120 N N . ILE A 1 145 ? -43.864 -6.778 50.487 1.00 38.97 145 ILE A N 1
ATOM 1121 C CA . ILE A 1 145 ? -43.748 -5.384 50.043 1.00 38.97 145 ILE A CA 1
ATOM 1122 C C . ILE A 1 145 ? -42.840 -4.680 51.055 1.00 38.97 145 ILE A C 1
ATOM 1124 O O . ILE A 1 145 ? -43.292 -4.266 52.124 1.00 38.97 145 ILE A O 1
ATOM 1128 N N . ASP A 1 146 ? -41.542 -4.598 50.764 1.00 37.25 146 ASP A N 1
ATOM 1129 C CA . ASP A 1 146 ? -40.677 -3.660 51.471 1.00 37.25 146 ASP A CA 1
ATOM 1130 C C . ASP A 1 146 ? -41.097 -2.254 51.031 1.00 37.25 146 ASP A C 1
ATOM 1132 O O . ASP A 1 146 ? -40.680 -1.761 49.987 1.00 37.25 146 ASP A O 1
ATOM 1136 N N . MET A 1 147 ? -41.899 -1.576 51.859 1.00 39.12 147 MET A N 1
ATOM 1137 C CA . MET A 1 147 ? -41.974 -0.111 51.845 1.00 39.12 147 MET A CA 1
ATOM 1138 C C . MET A 1 147 ? -40.668 0.449 52.424 1.00 39.12 147 MET A C 1
ATOM 1140 O O . MET A 1 147 ? -40.657 1.138 53.445 1.00 39.12 147 MET A O 1
ATOM 1144 N N . GLY A 1 148 ? -39.542 0.060 51.818 1.00 34.34 148 GLY A N 1
ATOM 1145 C CA . GLY A 1 148 ? -38.253 0.661 52.088 1.00 34.34 148 GLY A CA 1
ATOM 1146 C C . GLY A 1 148 ? -38.405 2.154 51.862 1.00 34.34 148 GLY A C 1
ATOM 1147 O O . GLY A 1 148 ? -39.059 2.568 50.904 1.00 34.34 148 GLY A O 1
ATOM 1148 N N . PHE A 1 149 ? -37.857 2.953 52.778 1.00 29.88 149 PHE A N 1
ATOM 1149 C CA . PHE A 1 149 ? -37.701 4.387 52.577 1.00 29.88 149 PHE A CA 1
ATOM 1150 C C . PHE A 1 149 ? -37.349 4.627 51.116 1.00 29.88 149 PHE A C 1
ATOM 1152 O O . PHE A 1 149 ? -36.403 4.004 50.631 1.00 29.88 149 PHE A O 1
ATOM 1159 N N . THR A 1 150 ? -38.127 5.465 50.430 1.00 32.44 150 THR A N 1
ATOM 1160 C CA . THR A 1 150 ? -37.835 5.901 49.068 1.00 32.44 150 THR A CA 1
ATOM 1161 C C . THR A 1 150 ? -36.500 6.631 49.116 1.00 32.44 150 THR A C 1
ATOM 1163 O O . THR A 1 150 ? -36.429 7.849 49.287 1.00 32.44 150 THR A O 1
ATOM 1166 N N . THR A 1 151 ? -35.412 5.868 49.060 1.00 33.31 151 THR A N 1
ATOM 1167 C CA . THR A 1 151 ? -34.117 6.361 48.650 1.00 33.31 151 THR A CA 1
ATOM 1168 C C . THR A 1 151 ? -34.361 7.021 47.313 1.00 33.31 151 THR A C 1
ATOM 1170 O O . THR A 1 151 ? -35.101 6.512 46.476 1.00 33.31 151 THR A O 1
ATOM 1173 N N . ILE A 1 152 ? -33.813 8.219 47.188 1.00 41.88 152 ILE A N 1
ATOM 1174 C CA . ILE A 1 152 ? -33.910 9.098 46.037 1.00 41.88 152 ILE A CA 1
ATOM 1175 C C . ILE A 1 152 ? -33.404 8.320 44.803 1.00 41.88 152 ILE A C 1
ATOM 1177 O O . ILE A 1 152 ? -32.215 8.336 44.497 1.00 41.88 152 ILE A O 1
ATOM 1181 N N . ALA A 1 153 ? -34.280 7.549 44.159 1.00 43.09 153 ALA A N 1
ATOM 1182 C CA . ALA A 1 153 ? -33.963 6.731 43.001 1.00 43.09 153 ALA A CA 1
ATOM 1183 C C . ALA A 1 153 ? -34.175 7.612 41.778 1.00 43.09 153 ALA A C 1
ATOM 1185 O O . ALA A 1 153 ? -35.293 7.829 41.316 1.00 43.09 153 ALA A O 1
ATOM 1186 N N . TRP A 1 154 ? -33.084 8.218 41.326 1.00 53.50 154 TRP A N 1
ATOM 1187 C CA . TRP A 1 154 ? -33.024 8.825 40.009 1.00 53.50 154 TRP A CA 1
ATOM 1188 C C . TRP A 1 154 ? -32.738 7.650 39.087 1.00 53.50 154 TRP A C 1
ATOM 1190 O O . TRP A 1 154 ? -31.581 7.280 38.898 1.00 53.50 154 TRP A O 1
ATOM 1200 N N . ASP A 1 155 ? -33.794 6.973 38.651 1.00 53.69 155 ASP A N 1
ATOM 1201 C CA . ASP A 1 155 ? -33.686 5.863 37.709 1.00 53.69 155 ASP A CA 1
ATOM 1202 C C . ASP A 1 155 ? -33.492 6.454 36.308 1.00 53.69 155 ASP A C 1
ATOM 1204 O O . ASP A 1 155 ? -34.423 6.536 35.513 1.00 53.69 155 ASP A O 1
ATOM 1208 N N . GLU A 1 156 ? -32.279 6.938 36.035 1.00 61.00 156 GLU A N 1
ATOM 1209 C CA . GLU A 1 156 ? -31.884 7.348 34.687 1.00 61.00 156 GLU A CA 1
ATOM 1210 C C . GLU A 1 156 ? -31.347 6.141 33.923 1.00 61.00 156 GLU A C 1
ATOM 1212 O O . GLU A 1 156 ? -30.521 5.369 34.426 1.00 61.00 156 GLU A O 1
ATOM 1217 N N . GLU A 1 157 ? -31.798 5.995 32.682 1.00 51.88 157 GLU A N 1
ATOM 1218 C CA . GLU A 1 157 ? -31.329 4.935 31.803 1.00 51.88 157 GLU A CA 1
ATOM 1219 C C . GLU A 1 157 ? -29.919 5.258 31.294 1.00 51.88 157 GLU A C 1
ATOM 1221 O O . GLU A 1 157 ? -29.646 6.328 30.746 1.00 51.88 157 GLU A O 1
ATOM 1226 N N . LEU A 1 158 ? -28.999 4.312 31.485 1.00 53.84 158 LEU A N 1
ATOM 1227 C CA . LEU A 1 158 ? -27.668 4.377 30.896 1.00 53.84 158 LEU A CA 1
ATOM 1228 C C . LEU A 1 158 ? -27.767 4.073 29.402 1.00 53.84 158 LEU A C 1
ATOM 1230 O O . LEU A 1 158 ? -28.132 2.966 29.009 1.00 53.84 158 LEU A O 1
ATOM 1234 N N . ILE A 1 159 ? -27.387 5.043 28.575 1.00 47.84 159 ILE A N 1
ATOM 1235 C CA . ILE A 1 159 ? -27.351 4.882 27.125 1.00 47.84 159 ILE A CA 1
ATOM 1236 C C . ILE A 1 159 ? -25.983 4.318 26.755 1.00 47.84 159 ILE A C 1
ATOM 1238 O O . ILE A 1 159 ? -24.955 4.947 27.020 1.00 47.84 159 ILE A O 1
ATOM 1242 N N . GLU A 1 160 ? -25.961 3.125 26.159 1.00 59.53 160 GLU A N 1
ATOM 1243 C CA . GLU A 1 160 ? -24.743 2.575 25.562 1.00 59.53 160 GLU A CA 1
ATOM 1244 C C . GLU A 1 160 ? -24.361 3.421 24.350 1.00 59.53 160 GLU A C 1
ATOM 1246 O O . GLU A 1 160 ? -25.175 3.671 23.461 1.00 59.53 160 GLU A O 1
ATOM 1251 N N . VAL A 1 161 ? -23.125 3.906 24.347 1.00 53.28 161 VAL A N 1
ATOM 1252 C CA . VAL A 1 161 ? -22.568 4.687 23.250 1.00 53.28 161 VAL A CA 1
ATOM 1253 C C . VAL A 1 161 ? -21.584 3.796 22.525 1.00 53.28 161 VAL A C 1
ATOM 1255 O O . VAL A 1 161 ? -20.614 3.330 23.129 1.00 53.28 161 VAL A O 1
ATOM 1258 N N . ASP A 1 162 ? -21.808 3.620 21.225 1.00 46.28 162 ASP A N 1
ATOM 1259 C CA . ASP A 1 162 ? -20.846 2.966 20.352 1.00 46.28 162 ASP A CA 1
ATOM 1260 C C . ASP A 1 162 ? -19.504 3.690 20.464 1.00 46.28 162 ASP A C 1
ATOM 1262 O O . ASP A 1 162 ? -19.348 4.868 20.124 1.00 46.28 162 ASP A O 1
ATOM 1266 N N . LEU A 1 163 ? -18.513 2.976 20.987 1.00 48.94 163 LEU A N 1
ATOM 1267 C CA . LEU A 1 163 ? -17.137 3.417 20.890 1.00 48.94 163 LEU A CA 1
ATOM 1268 C C . LEU A 1 163 ? -16.714 3.218 19.434 1.00 48.94 163 LEU A C 1
ATOM 1270 O O . LEU A 1 163 ? -17.016 2.161 18.872 1.00 48.94 163 LEU A O 1
ATOM 1274 N N . PRO A 1 164 ? -16.012 4.184 18.809 1.00 47.03 164 PRO A N 1
ATOM 1275 C CA . PRO A 1 164 ? -15.393 3.922 17.520 1.00 47.03 164 PRO A CA 1
ATOM 1276 C C . PRO A 1 164 ? -14.557 2.659 17.691 1.00 47.03 164 PRO A C 1
ATOM 1278 O O . PRO A 1 164 ? -13.730 2.607 18.608 1.00 47.03 164 PRO A O 1
ATOM 1281 N N . ALA A 1 165 ? -14.864 1.630 16.889 1.00 49.03 165 ALA A N 1
ATOM 1282 C CA . ALA A 1 165 ? -14.238 0.319 16.987 1.00 49.03 165 ALA A CA 1
ATOM 1283 C C . ALA A 1 165 ? -12.743 0.535 17.186 1.00 49.03 165 ALA A C 1
ATOM 1285 O O . ALA A 1 165 ? -12.122 1.220 16.368 1.00 49.03 165 ALA A O 1
ATOM 1286 N N . GLY A 1 166 ? -12.206 0.051 18.313 1.00 46.31 166 GLY A N 1
ATOM 1287 C CA . GLY A 1 166 ? -10.793 0.203 18.623 1.00 46.31 166 GLY A CA 1
ATOM 1288 C C . GLY A 1 166 ? -10.026 -0.217 17.383 1.00 46.31 166 GLY A C 1
ATOM 1289 O O . GLY A 1 166 ? -10.155 -1.365 16.961 1.00 46.31 166 GLY A O 1
ATOM 1290 N N . SER A 1 167 ? -9.356 0.746 16.739 1.00 50.62 167 SER A N 1
ATOM 1291 C CA . SER A 1 167 ? -8.606 0.485 15.517 1.00 50.62 167 SER A CA 1
ATOM 1292 C C . SER A 1 167 ? -7.726 -0.709 15.835 1.00 50.62 167 SER A C 1
ATOM 1294 O O . SER A 1 167 ? -6.926 -0.637 16.771 1.00 50.62 167 SER A O 1
ATOM 1296 N N . HIS A 1 168 ? -7.952 -1.838 15.163 1.00 59.50 168 HIS A N 1
ATOM 1297 C CA . HIS A 1 168 ? -7.093 -3.003 15.296 1.00 59.50 168 HIS A CA 1
ATOM 1298 C C . HIS A 1 168 ? -5.750 -2.613 14.693 1.00 59.50 168 HIS A C 1
ATOM 1300 O O . HIS A 1 168 ? -5.469 -2.975 13.560 1.00 59.50 168 HIS A O 1
ATOM 1306 N N . CYS A 1 169 ? -4.954 -1.819 15.412 1.00 69.75 169 CYS A N 1
ATOM 1307 C CA . CYS A 1 169 ? -3.666 -1.350 14.945 1.00 69.75 169 CYS A CA 1
ATOM 1308 C C . CYS A 1 169 ? -2.870 -2.573 14.517 1.00 69.75 169 CYS A C 1
ATOM 1310 O O . CYS A 1 169 ? -2.739 -3.538 15.279 1.00 69.75 169 CYS A O 1
ATOM 1312 N N . HIS A 1 170 ? -2.390 -2.550 13.277 1.00 85.50 170 HIS A N 1
ATOM 1313 C CA . HIS A 1 170 ? -1.583 -3.635 12.764 1.00 85.50 170 HIS A CA 1
ATOM 1314 C C . HIS A 1 170 ? -0.406 -3.872 13.730 1.00 85.50 170 HIS A C 1
ATOM 1316 O O . HIS A 1 170 ? 0.206 -2.899 14.177 1.00 85.50 170 HIS A O 1
ATOM 1322 N N . PRO A 1 171 ? -0.052 -5.129 14.067 1.00 85.25 171 PRO A N 1
ATOM 1323 C CA . PRO A 1 171 ? 1.027 -5.421 15.019 1.00 85.25 171 PRO A CA 1
ATOM 1324 C C . PRO A 1 171 ? 2.392 -4.871 14.585 1.00 85.25 171 PRO A C 1
ATOM 1326 O O . PRO A 1 171 ? 3.314 -4.795 15.392 1.00 85.25 171 PRO A O 1
ATOM 1329 N N . HIS A 1 172 ? 2.532 -4.499 13.313 1.00 87.38 172 HIS A N 1
ATOM 1330 C CA . HIS A 1 172 ? 3.727 -3.873 12.770 1.00 87.38 172 HIS A CA 1
ATOM 1331 C C . HIS A 1 172 ? 3.355 -2.783 11.747 1.00 87.38 172 HIS A C 1
ATOM 1333 O O . HIS A 1 172 ? 3.311 -3.073 10.546 1.00 87.38 172 HIS A O 1
ATOM 1339 N N . PRO A 1 173 ? 3.029 -1.553 12.173 1.00 88.75 173 PRO A N 1
ATOM 1340 C CA . PRO A 1 173 ? 2.638 -0.499 11.247 1.00 88.75 173 PRO A CA 1
ATOM 1341 C C . PRO A 1 173 ? 3.766 -0.182 10.255 1.00 88.75 173 PRO A C 1
ATOM 1343 O O . PRO A 1 173 ? 4.911 -0.002 10.665 1.00 88.75 173 PRO A O 1
ATOM 1346 N N . SER A 1 174 ? 3.468 -0.169 8.958 1.00 90.81 174 SER A N 1
ATOM 1347 C CA . SER A 1 174 ? 4.382 0.281 7.909 1.00 90.81 174 SER A CA 1
ATOM 1348 C C . SER A 1 174 ? 3.645 0.532 6.594 1.00 90.81 174 SER A C 1
ATOM 1350 O O . SER A 1 174 ? 2.826 -0.285 6.180 1.00 90.8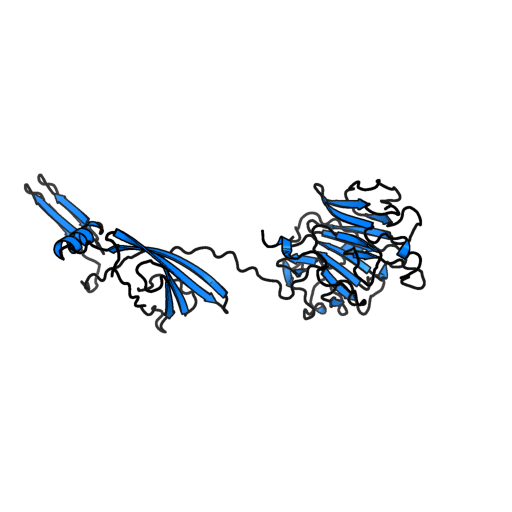1 174 SER A O 1
ATOM 1352 N N . GLN A 1 175 ? 4.022 1.607 5.899 1.00 93.00 175 GLN A N 1
ATOM 1353 C CA . GLN A 1 175 ? 3.550 1.941 4.550 1.00 93.00 175 GLN A CA 1
ATOM 1354 C C . GLN A 1 175 ? 4.451 1.381 3.442 1.00 93.00 175 GLN A C 1
ATOM 1356 O O . GLN A 1 175 ? 4.086 1.420 2.269 1.00 93.00 175 GLN A O 1
ATOM 1361 N N . ALA A 1 176 ? 5.628 0.851 3.782 1.00 95.06 176 ALA A N 1
ATOM 1362 C CA . ALA A 1 176 ? 6.513 0.212 2.818 1.00 95.06 176 ALA A CA 1
ATOM 1363 C C . ALA A 1 176 ? 7.247 -0.975 3.440 1.00 95.06 176 ALA A C 1
ATOM 1365 O O . ALA A 1 176 ? 7.605 -0.960 4.612 1.00 95.06 176 ALA A O 1
ATOM 1366 N N . ALA A 1 177 ? 7.450 -2.032 2.669 1.00 96.56 177 ALA A N 1
ATOM 1367 C CA . ALA A 1 177 ? 8.062 -3.260 3.162 1.00 96.56 177 ALA A CA 1
ATOM 1368 C C . ALA A 1 177 ? 8.627 -4.078 2.002 1.00 96.56 177 ALA A C 1
ATOM 1370 O O . ALA A 1 177 ? 8.489 -3.718 0.831 1.00 96.56 177 ALA A O 1
ATOM 1371 N N . CYS A 1 178 ? 9.253 -5.206 2.315 1.00 96.50 178 CYS A N 1
ATOM 1372 C CA . CYS A 1 178 ? 9.753 -6.120 1.302 1.00 96.50 178 CYS A CA 1
ATOM 1373 C C . CYS A 1 178 ? 9.535 -7.578 1.710 1.00 96.50 178 CYS A C 1
ATOM 1375 O O . CYS A 1 178 ? 9.795 -7.967 2.848 1.00 96.50 178 CYS A O 1
ATOM 1377 N N . LEU A 1 179 ? 9.101 -8.412 0.765 1.00 95.56 179 LEU A N 1
ATOM 1378 C CA . LEU A 1 179 ? 9.218 -9.861 0.890 1.00 95.56 179 LEU A CA 1
ATOM 1379 C C . LEU A 1 179 ? 10.504 -10.303 0.200 1.00 95.56 179 LEU A C 1
ATOM 1381 O O . LEU A 1 179 ? 10.615 -10.266 -1.027 1.00 95.56 179 LEU A O 1
ATOM 1385 N N . VAL A 1 180 ? 11.461 -10.750 1.007 1.00 94.50 180 VAL A N 1
ATOM 1386 C CA . VAL A 1 180 ? 12.771 -11.200 0.544 1.00 94.50 180 VAL A CA 1
ATOM 1387 C C . VAL A 1 180 ? 12.731 -12.701 0.318 1.00 94.50 180 VAL A C 1
ATOM 1389 O O . VAL A 1 180 ? 12.492 -13.472 1.246 1.00 94.50 180 VAL A O 1
ATOM 1392 N N . ASN A 1 181 ? 13.026 -13.122 -0.903 1.00 91.44 181 ASN A N 1
ATOM 1393 C CA . ASN A 1 181 ? 13.175 -14.512 -1.299 1.00 91.44 181 ASN A CA 1
ATOM 1394 C C . ASN A 1 181 ? 14.656 -14.918 -1.177 1.00 91.44 181 ASN A C 1
ATOM 1396 O O . ASN A 1 181 ? 15.497 -14.509 -1.976 1.00 91.44 181 ASN A O 1
ATOM 1400 N N . ALA A 1 182 ? 15.011 -15.702 -0.155 1.00 86.31 182 ALA A N 1
ATOM 1401 C CA . ALA A 1 182 ? 16.408 -16.066 0.098 1.00 86.31 182 ALA A CA 1
ATOM 1402 C C . ALA A 1 182 ? 16.978 -17.082 -0.913 1.00 86.31 182 ALA A C 1
ATOM 1404 O O . ALA A 1 182 ? 18.198 -17.130 -1.097 1.00 86.31 182 ALA A O 1
ATOM 1405 N N . ALA A 1 183 ? 16.121 -17.844 -1.595 1.00 83.88 183 ALA A N 1
ATOM 1406 C CA . ALA A 1 183 ? 16.497 -18.892 -2.539 1.00 83.88 183 ALA A CA 1
ATOM 1407 C C . ALA A 1 183 ? 15.521 -18.915 -3.733 1.00 83.88 183 ALA A C 1
ATOM 1409 O O . ALA A 1 183 ? 14.689 -19.814 -3.819 1.00 83.88 183 ALA A O 1
ATOM 1410 N N . PRO A 1 184 ? 15.585 -17.922 -4.642 1.00 79.88 184 PRO A N 1
ATOM 1411 C CA . PRO A 1 184 ? 14.624 -17.814 -5.732 1.00 79.88 184 PRO A CA 1
ATOM 1412 C C . PRO A 1 184 ? 14.730 -19.030 -6.650 1.00 79.88 184 PRO A C 1
ATOM 1414 O O . PRO A 1 184 ? 15.797 -19.317 -7.200 1.00 79.88 184 PRO A O 1
ATOM 1417 N N . GLU A 1 185 ? 13.616 -19.741 -6.805 1.00 77.12 185 GLU A N 1
ATOM 1418 C CA . GLU A 1 185 ? 13.496 -20.831 -7.767 1.00 77.12 185 GLU A CA 1
ATOM 1419 C C . GLU A 1 185 ? 13.364 -20.266 -9.189 1.00 77.12 185 GLU A C 1
ATOM 1421 O O . GLU A 1 185 ? 13.215 -19.057 -9.393 1.00 77.12 185 GLU A O 1
ATOM 1426 N N . ALA A 1 186 ? 13.491 -21.124 -10.203 1.00 67.62 186 ALA A N 1
ATOM 1427 C CA . ALA A 1 186 ? 13.648 -20.700 -11.591 1.00 67.62 186 ALA A CA 1
ATOM 1428 C C . ALA A 1 186 ? 12.507 -19.775 -12.072 1.00 67.62 186 ALA A C 1
ATOM 1430 O O . ALA A 1 186 ? 11.435 -20.236 -12.449 1.00 67.62 186 ALA A O 1
ATOM 1431 N N . GLY A 1 187 ? 12.784 -18.465 -12.111 1.00 70.81 187 GLY A N 1
ATOM 1432 C CA . GLY A 1 187 ? 11.873 -17.423 -12.602 1.00 70.81 187 GLY A CA 1
ATOM 1433 C C . GLY A 1 187 ? 11.284 -16.505 -11.525 1.00 70.81 187 GLY A C 1
ATOM 1434 O O . GLY A 1 187 ? 10.734 -15.462 -11.878 1.00 70.81 187 GLY A O 1
ATOM 1435 N N . GLU A 1 188 ? 11.434 -16.834 -10.240 1.00 82.25 188 GLU A N 1
ATOM 1436 C CA . GLU A 1 188 ? 10.951 -15.988 -9.145 1.00 82.25 188 GLU A CA 1
ATOM 1437 C C . GLU A 1 188 ? 11.832 -14.752 -8.922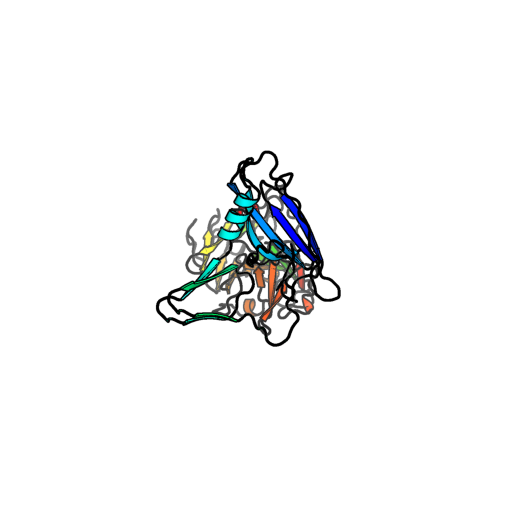 1.00 82.25 188 GLU A C 1
ATOM 1439 O O . GLU A 1 188 ? 13.047 -14.763 -9.143 1.00 82.25 188 GLU A O 1
ATOM 1444 N N . GLN A 1 189 ? 11.209 -13.680 -8.433 1.00 89.56 189 GLN A N 1
ATOM 1445 C CA . GLN A 1 189 ? 11.903 -12.466 -8.028 1.00 89.56 189 GLN A CA 1
ATOM 1446 C C . GLN A 1 189 ? 12.568 -12.664 -6.666 1.00 89.56 189 GLN A C 1
ATOM 1448 O O . GLN A 1 189 ? 11.994 -13.249 -5.741 1.00 89.56 189 GLN A O 1
ATOM 1453 N N . ARG A 1 190 ? 13.779 -12.117 -6.533 1.00 92.50 190 ARG A N 1
ATOM 1454 C CA . ARG A 1 190 ? 14.507 -12.035 -5.265 1.00 92.50 190 ARG A CA 1
ATOM 1455 C C . ARG A 1 190 ? 13.770 -11.153 -4.258 1.00 92.50 190 ARG A C 1
ATOM 1457 O O . ARG A 1 190 ? 13.747 -11.494 -3.080 1.00 92.50 190 ARG A O 1
ATOM 1464 N N . GLN A 1 191 ? 13.189 -10.047 -4.715 1.00 95.00 191 GLN A N 1
ATOM 1465 C CA . GLN A 1 191 ? 12.494 -9.072 -3.879 1.00 95.00 191 GLN A CA 1
ATOM 1466 C C . GLN A 1 191 ? 11.089 -8.790 -4.417 1.00 95.00 191 GLN A C 1
ATOM 1468 O O . GLN A 1 191 ? 10.916 -8.503 -5.602 1.00 95.00 191 GLN A O 1
ATOM 1473 N N . ILE A 1 192 ? 10.092 -8.810 -3.534 1.00 96.06 192 ILE A N 1
ATOM 1474 C CA . ILE A 1 192 ? 8.770 -8.233 -3.798 1.00 96.06 192 ILE A CA 1
ATOM 1475 C C . ILE A 1 192 ? 8.657 -6.987 -2.927 1.00 96.06 192 ILE A C 1
ATOM 1477 O O . ILE A 1 192 ? 8.483 -7.093 -1.712 1.00 96.06 192 ILE A O 1
ATOM 1481 N N . ARG A 1 193 ? 8.791 -5.810 -3.537 1.00 97.62 193 ARG A N 1
ATOM 1482 C CA . ARG A 1 193 ? 8.732 -4.532 -2.825 1.00 97.62 193 ARG A CA 1
ATOM 1483 C C . ARG A 1 193 ? 7.280 -4.092 -2.679 1.00 97.62 193 ARG A C 1
ATOM 1485 O O . ARG A 1 193 ? 6.532 -4.125 -3.654 1.00 97.62 193 ARG A O 1
ATOM 1492 N N . LEU A 1 194 ? 6.888 -3.709 -1.472 1.00 98.12 194 LEU A N 1
ATOM 1493 C CA . LEU A 1 194 ? 5.524 -3.340 -1.110 1.00 98.12 194 LEU A CA 1
ATOM 1494 C C . LEU A 1 194 ? 5.482 -1.850 -0.775 1.00 98.12 194 LEU A C 1
ATOM 1496 O O . LEU A 1 194 ? 6.279 -1.391 0.042 1.00 98.12 194 LEU A O 1
ATOM 1500 N N . PHE A 1 195 ? 4.539 -1.126 -1.368 1.00 98.00 195 PHE A N 1
ATOM 1501 C CA . PHE A 1 195 ? 4.278 0.285 -1.095 1.00 98.00 195 PHE A CA 1
ATOM 1502 C C . PHE A 1 195 ? 2.773 0.484 -0.950 1.00 98.00 195 PHE A C 1
ATOM 1504 O O . PHE A 1 195 ? 2.018 0.038 -1.809 1.00 98.00 195 PHE A O 1
ATOM 1511 N N . ALA A 1 196 ? 2.342 1.121 0.132 1.00 96.56 196 ALA A N 1
ATOM 1512 C CA . ALA A 1 196 ? 0.954 1.447 0.430 1.00 96.56 196 ALA A CA 1
ATOM 1513 C C . ALA A 1 196 ? 0.805 2.967 0.551 1.00 96.56 196 ALA A C 1
ATOM 1515 O O . ALA A 1 196 ? 0.762 3.515 1.652 1.00 96.56 196 ALA A O 1
ATOM 1516 N N . LEU A 1 197 ? 0.802 3.641 -0.599 1.00 94.56 197 LEU A N 1
ATOM 1517 C CA . LEU A 1 197 ? 0.805 5.098 -0.724 1.00 94.56 197 LEU A CA 1
ATOM 1518 C C . LEU A 1 197 ? -0.268 5.518 -1.733 1.00 94.56 197 LEU A C 1
ATOM 1520 O O . LEU A 1 197 ? -0.501 4.816 -2.717 1.00 94.56 197 LEU A O 1
ATOM 1524 N N . GLU A 1 198 ? -0.897 6.673 -1.510 1.00 93.12 198 GLU A N 1
ATOM 1525 C CA . GLU A 1 198 ? -1.880 7.243 -2.450 1.00 93.12 198 GLU A CA 1
ATOM 1526 C C . GLU A 1 198 ? -1.249 7.558 -3.815 1.00 93.12 198 GLU A C 1
ATOM 1528 O O . GLU A 1 198 ? -1.837 7.320 -4.875 1.00 93.12 198 GLU A O 1
ATOM 1533 N N . GLU A 1 199 ? -0.008 8.047 -3.780 1.00 94.38 199 GLU A N 1
ATOM 1534 C CA . GLU A 1 199 ? 0.833 8.281 -4.944 1.00 94.38 199 GLU A CA 1
ATOM 1535 C C . GLU A 1 199 ? 2.198 7.627 -4.713 1.00 94.38 199 GLU A C 1
ATOM 1537 O O . GLU A 1 199 ? 2.827 7.832 -3.681 1.00 94.38 199 GLU A O 1
ATOM 1542 N N . CYS A 1 200 ? 2.663 6.836 -5.677 1.00 97.56 200 CYS A N 1
ATOM 1543 C CA . CYS A 1 200 ? 3.994 6.240 -5.670 1.00 97.56 200 CYS A CA 1
ATOM 1544 C C . CYS A 1 200 ? 4.886 6.979 -6.670 1.00 97.56 200 CYS A C 1
ATOM 1546 O O . CYS A 1 200 ? 4.660 6.909 -7.884 1.00 97.56 200 CYS A O 1
ATOM 1548 N N . MET A 1 201 ? 5.927 7.645 -6.176 1.00 98.00 201 MET A N 1
ATOM 1549 C CA . MET A 1 201 ? 6.966 8.260 -6.992 1.00 98.00 201 MET A CA 1
ATOM 1550 C C . MET A 1 201 ? 8.002 7.209 -7.399 1.00 98.00 201 MET A C 1
ATOM 1552 O O . MET A 1 201 ? 8.707 6.646 -6.563 1.00 98.00 201 MET A O 1
ATOM 1556 N N . LEU A 1 202 ? 8.127 6.959 -8.698 1.00 98.38 202 LEU A N 1
ATOM 1557 C CA . LEU A 1 202 ? 9.175 6.134 -9.290 1.00 98.38 202 LEU A CA 1
ATOM 1558 C C . LEU A 1 202 ? 10.352 7.027 -9.666 1.00 98.38 202 LEU A C 1
ATOM 1560 O O . LEU A 1 202 ? 10.172 8.072 -10.298 1.00 98.38 202 LEU A O 1
ATOM 1564 N N . GLY A 1 203 ? 11.564 6.596 -9.334 1.00 96.69 203 GLY A N 1
ATOM 1565 C CA . GLY A 1 203 ? 12.737 7.445 -9.462 1.00 96.69 203 GLY A CA 1
ATOM 1566 C C . GLY A 1 203 ? 14.058 6.708 -9.495 1.00 96.69 203 GLY A C 1
ATOM 1567 O O . GLY A 1 203 ? 14.131 5.489 -9.361 1.00 96.69 203 GLY A O 1
ATOM 1568 N N . ARG A 1 204 ? 15.123 7.473 -9.708 1.00 95.62 204 ARG A N 1
ATOM 1569 C CA . ARG A 1 204 ? 16.500 6.987 -9.643 1.00 95.62 204 ARG A CA 1
ATOM 1570 C C . ARG A 1 204 ? 16.807 6.456 -8.243 1.00 95.62 204 ARG A C 1
ATOM 1572 O O . ARG A 1 204 ? 16.475 7.099 -7.256 1.00 95.62 204 ARG A O 1
ATOM 1579 N N . PHE A 1 205 ? 17.511 5.329 -8.166 1.00 94.06 205 PHE A N 1
ATOM 1580 C CA . PHE A 1 205 ? 18.086 4.876 -6.906 1.00 94.06 205 PHE A CA 1
ATOM 1581 C C . PHE A 1 205 ? 19.136 5.862 -6.387 1.00 94.06 205 PHE A C 1
ATOM 1583 O O . PHE A 1 205 ? 20.142 6.131 -7.049 1.00 94.06 205 PHE A O 1
ATOM 1590 N N . GLU A 1 206 ? 18.907 6.362 -5.177 1.00 91.31 206 GLU A N 1
ATOM 1591 C CA . GLU A 1 206 ? 19.800 7.255 -4.448 1.00 91.31 206 GLU A CA 1
ATOM 1592 C C . GLU A 1 206 ? 19.938 6.746 -3.017 1.00 91.31 206 GLU A C 1
ATOM 1594 O O . GLU A 1 206 ? 18.959 6.374 -2.373 1.00 91.31 206 GLU A O 1
ATOM 1599 N N . LEU A 1 207 ? 21.180 6.688 -2.535 1.00 89.50 207 LEU A N 1
ATOM 1600 C CA . LEU A 1 207 ? 21.466 6.184 -1.194 1.00 89.50 207 LEU A CA 1
ATOM 1601 C C . LEU A 1 207 ? 21.121 7.212 -0.113 1.00 89.50 207 LEU A C 1
ATOM 1603 O O . LEU A 1 207 ? 20.788 6.827 1.000 1.00 89.50 207 LEU A O 1
ATOM 1607 N N . VAL A 1 208 ? 21.243 8.501 -0.431 1.00 89.25 208 VAL A N 1
ATOM 1608 C CA . VAL A 1 208 ? 21.074 9.614 0.505 1.00 89.25 208 VAL A CA 1
ATOM 1609 C C . VAL A 1 208 ? 19.934 10.486 0.009 1.00 89.25 208 VAL A C 1
ATOM 1611 O O . VAL A 1 208 ? 19.976 10.912 -1.143 1.00 89.25 208 VAL A O 1
ATOM 1614 N N . ASP A 1 209 ? 18.954 10.719 0.880 1.00 88.44 209 ASP A N 1
ATOM 1615 C CA . ASP A 1 209 ? 17.779 11.568 0.669 1.00 88.44 209 ASP A CA 1
ATOM 1616 C C . ASP A 1 209 ? 17.110 11.373 -0.702 1.00 88.44 209 ASP A C 1
ATOM 1618 O O . ASP A 1 209 ? 16.952 12.335 -1.456 1.00 88.44 209 ASP A O 1
ATOM 1622 N N . PRO A 1 210 ? 16.718 10.131 -1.055 1.00 91.06 210 PRO A N 1
ATOM 1623 C CA . PRO A 1 210 ? 16.074 9.883 -2.334 1.00 91.06 210 PRO A CA 1
ATOM 1624 C C . PRO A 1 210 ? 14.752 10.649 -2.448 1.00 91.06 210 PRO A C 1
ATOM 1626 O O . PRO A 1 210 ? 13.891 10.561 -1.569 1.00 91.06 210 PRO A O 1
ATOM 1629 N N . GLU A 1 211 ? 14.555 11.318 -3.585 1.00 90.44 211 GLU A N 1
ATOM 1630 C CA . GLU A 1 211 ? 13.320 12.062 -3.889 1.00 90.44 211 GLU A CA 1
ATOM 1631 C C . GLU A 1 211 ? 12.118 11.163 -4.251 1.00 90.44 211 GLU A C 1
ATOM 1633 O O . GLU A 1 211 ? 11.010 11.664 -4.455 1.00 90.44 211 GLU A O 1
ATOM 1638 N N . ALA A 1 212 ? 12.339 9.855 -4.400 1.00 95.00 212 ALA A N 1
ATOM 1639 C CA . ALA A 1 212 ? 11.337 8.879 -4.813 1.00 95.00 212 ALA A CA 1
ATOM 1640 C C . ALA A 1 212 ? 11.091 7.792 -3.759 1.00 95.00 212 ALA A C 1
ATOM 1642 O O . ALA A 1 212 ? 11.941 7.499 -2.912 1.00 95.00 212 ALA A O 1
ATOM 1643 N N . ASP A 1 213 ? 9.933 7.146 -3.877 1.00 95.12 213 ASP A N 1
ATOM 1644 C CA . ASP A 1 213 ? 9.523 6.024 -3.030 1.00 95.12 213 ASP A CA 1
ATOM 1645 C C . ASP A 1 213 ? 10.037 4.707 -3.616 1.00 95.12 213 ASP A C 1
ATOM 1647 O O . ASP A 1 213 ? 10.654 3.875 -2.942 1.00 95.12 213 ASP A O 1
ATOM 1651 N N . VAL A 1 214 ? 9.824 4.543 -4.924 1.00 97.12 214 VAL A N 1
ATOM 1652 C CA . VAL A 1 214 ? 10.259 3.388 -5.700 1.00 97.12 214 VAL A CA 1
ATOM 1653 C C . VAL A 1 214 ? 11.579 3.724 -6.389 1.00 97.12 214 VAL A C 1
ATOM 1655 O O . VAL A 1 214 ? 11.622 4.400 -7.419 1.00 97.12 214 VAL A O 1
ATOM 1658 N N . LEU A 1 215 ? 12.668 3.237 -5.803 1.00 96.12 215 LEU A N 1
ATOM 1659 C CA . LEU A 1 215 ? 14.041 3.429 -6.234 1.00 96.12 215 LEU A CA 1
ATOM 1660 C C . LEU A 1 215 ? 14.423 2.403 -7.293 1.00 96.12 215 LEU A C 1
ATOM 1662 O O . LEU A 1 215 ? 14.455 1.197 -7.051 1.00 96.12 215 LEU A O 1
ATOM 1666 N N . LEU A 1 216 ? 14.745 2.904 -8.476 1.00 95.94 216 LEU A N 1
ATOM 1667 C CA . LEU A 1 216 ? 15.028 2.097 -9.647 1.00 95.94 216 LEU A CA 1
ATOM 1668 C C . LEU A 1 216 ? 16.494 2.239 -10.053 1.00 95.94 216 LEU A C 1
ATOM 1670 O O . LEU A 1 216 ? 17.022 3.343 -10.216 1.00 95.94 216 LEU A O 1
ATOM 1674 N N . SER A 1 217 ? 17.121 1.091 -10.288 1.00 95.00 217 SER A N 1
ATOM 1675 C CA . SER A 1 217 ? 18.465 0.977 -10.856 1.00 95.00 217 SER A CA 1
ATOM 1676 C C . SER A 1 217 ? 18.418 0.284 -12.211 1.00 95.00 217 SER A C 1
ATOM 1678 O O . SER A 1 217 ? 17.564 -0.575 -12.460 1.00 95.00 217 SER A O 1
ATOM 1680 N N . HIS A 1 218 ? 19.358 0.630 -13.079 1.00 95.06 218 HIS A N 1
ATOM 1681 C CA . HIS A 1 218 ? 19.675 -0.130 -14.276 1.00 95.06 218 HIS A CA 1
ATOM 1682 C C . HIS A 1 218 ? 20.348 -1.457 -13.908 1.00 95.06 218 HIS A C 1
ATOM 1684 O O . HIS A 1 218 ? 21.177 -1.513 -13.000 1.00 95.06 218 HIS A O 1
ATOM 1690 N N . PHE A 1 219 ? 20.013 -2.509 -14.650 1.00 94.06 219 PHE A N 1
ATOM 1691 C CA . PHE A 1 219 ? 20.688 -3.799 -14.586 1.00 94.06 219 PHE A CA 1
ATOM 1692 C C . PHE A 1 219 ? 21.316 -4.099 -15.945 1.00 94.06 219 PHE A C 1
ATOM 1694 O O . PHE A 1 219 ? 20.652 -3.992 -16.978 1.00 94.06 219 PHE A O 1
ATOM 1701 N N . SER A 1 220 ? 22.580 -4.502 -15.929 1.00 90.94 220 SER A N 1
ATOM 1702 C CA . SER A 1 220 ? 23.282 -5.095 -17.062 1.00 90.94 220 SER A CA 1
ATOM 1703 C C . SER A 1 220 ? 23.335 -6.624 -16.893 1.00 90.94 220 SER A C 1
ATOM 1705 O O . SER A 1 220 ? 22.932 -7.145 -15.846 1.00 90.94 220 SER A O 1
ATOM 1707 N N . PRO A 1 221 ? 23.847 -7.378 -17.883 1.00 88.62 221 PRO A N 1
ATOM 1708 C CA . PRO A 1 221 ? 24.152 -8.799 -17.704 1.00 88.62 221 PRO A CA 1
ATOM 1709 C C . PRO A 1 221 ? 25.071 -9.096 -16.506 1.00 88.62 221 PRO A C 1
ATOM 1711 O O . PRO A 1 221 ? 24.987 -10.183 -15.940 1.00 88.62 221 PRO A O 1
ATOM 1714 N N . ASP A 1 222 ? 25.902 -8.128 -16.107 1.00 87.31 222 ASP A N 1
ATOM 1715 C CA . ASP A 1 222 ? 26.856 -8.245 -14.998 1.00 87.31 222 ASP A CA 1
ATOM 1716 C C . ASP A 1 222 ? 26.241 -7.878 -13.633 1.00 87.31 222 ASP A C 1
ATOM 1718 O O . ASP A 1 222 ? 26.883 -8.040 -12.595 1.00 87.31 222 ASP A O 1
ATOM 1722 N N . GLY A 1 223 ? 24.993 -7.397 -13.615 1.00 87.56 223 GLY A N 1
ATOM 1723 C CA . GLY A 1 223 ? 24.251 -7.061 -12.403 1.00 87.56 223 GLY A CA 1
ATOM 1724 C C . GLY A 1 223 ? 23.819 -5.597 -12.327 1.00 87.56 223 GLY A C 1
ATOM 1725 O O . GLY A 1 223 ? 23.647 -4.915 -13.336 1.00 87.56 223 GLY A O 1
ATOM 1726 N N . GLN A 1 224 ? 23.572 -5.125 -11.107 1.00 90.44 224 GLN A N 1
ATOM 1727 C CA . GLN A 1 224 ? 23.064 -3.779 -10.854 1.00 90.44 224 GLN A CA 1
ATOM 1728 C C . GLN A 1 224 ? 24.147 -2.716 -11.096 1.00 90.44 224 GLN A C 1
ATOM 1730 O O . GLN A 1 224 ? 25.226 -2.771 -10.509 1.00 90.44 224 GLN A O 1
ATOM 1735 N N . ASP A 1 225 ? 23.834 -1.708 -11.908 1.00 87.25 225 ASP A N 1
ATOM 1736 C CA . ASP A 1 225 ? 24.702 -0.561 -12.169 1.00 87.25 225 ASP A CA 1
ATOM 1737 C C . ASP A 1 225 ? 24.205 0.664 -11.392 1.00 87.25 225 ASP A C 1
ATOM 1739 O O . ASP A 1 225 ? 23.194 1.260 -11.744 1.00 87.25 225 ASP A O 1
ATOM 1743 N N . ASN A 1 226 ? 24.922 1.091 -10.353 1.00 70.81 226 ASN A N 1
ATOM 1744 C CA . ASN A 1 226 ? 24.499 2.220 -9.512 1.00 70.81 226 ASN A CA 1
ATOM 1745 C C . ASN A 1 226 ? 24.994 3.597 -9.992 1.00 70.81 226 ASN A C 1
ATOM 1747 O O . ASN A 1 226 ? 24.597 4.613 -9.430 1.00 70.81 226 ASN A O 1
ATOM 1751 N N . ASN A 1 227 ? 25.861 3.676 -11.006 1.00 72.94 227 ASN A N 1
ATOM 1752 C CA . ASN A 1 227 ? 26.537 4.931 -11.368 1.00 72.94 227 ASN A CA 1
ATOM 1753 C C . ASN A 1 227 ? 26.555 5.238 -12.872 1.00 72.94 227 ASN A C 1
ATOM 1755 O O . ASN A 1 227 ? 26.744 6.397 -13.247 1.00 72.94 227 ASN A O 1
ATOM 1759 N N . GLY A 1 228 ? 26.358 4.246 -13.736 1.00 86.31 228 GLY A N 1
ATOM 1760 C CA . GLY A 1 228 ? 26.301 4.408 -15.183 1.00 86.31 228 GLY A CA 1
ATOM 1761 C C . GLY A 1 228 ? 24.909 4.811 -15.656 1.00 86.31 228 GLY A C 1
ATOM 1762 O O . GLY A 1 228 ? 24.469 5.949 -15.453 1.00 86.31 228 GLY A O 1
ATOM 1763 N N . LEU A 1 229 ? 24.206 3.895 -16.322 1.00 91.06 229 LEU A N 1
ATOM 1764 C CA . LEU A 1 229 ? 22.933 4.205 -16.982 1.00 91.06 229 LEU A CA 1
ATOM 1765 C C . LEU A 1 229 ? 21.806 4.540 -15.998 1.00 91.06 229 LEU A C 1
ATOM 1767 O O . LEU A 1 229 ? 20.872 5.243 -16.372 1.00 91.06 229 LEU A O 1
ATOM 1771 N N . THR A 1 230 ? 21.935 4.184 -14.721 1.00 92.62 230 THR A N 1
ATOM 1772 C CA . THR A 1 230 ? 21.017 4.635 -13.658 1.00 92.62 230 THR A CA 1
ATOM 1773 C C . THR A 1 230 ? 20.928 6.159 -13.555 1.00 92.62 230 THR A C 1
ATOM 1775 O O . THR A 1 230 ? 19.863 6.699 -13.265 1.00 92.62 230 THR A O 1
ATOM 1778 N N . ARG A 1 231 ? 21.985 6.909 -13.905 1.00 91.44 231 ARG A N 1
ATOM 1779 C CA . ARG A 1 231 ? 21.946 8.388 -13.919 1.00 91.44 231 ARG A CA 1
ATOM 1780 C C . ARG A 1 231 ? 21.057 8.980 -15.018 1.00 91.44 231 ARG A C 1
ATOM 1782 O O . ARG A 1 231 ? 20.823 10.190 -15.034 1.00 91.44 231 ARG A O 1
ATOM 1789 N N . ARG A 1 232 ? 20.574 8.145 -15.939 1.00 92.69 232 ARG A N 1
ATOM 1790 C CA . ARG A 1 232 ? 19.597 8.494 -16.979 1.00 92.69 232 ARG A CA 1
ATOM 1791 C C . ARG A 1 232 ? 18.154 8.308 -16.509 1.00 92.69 232 ARG A C 1
ATOM 1793 O O . ARG A 1 232 ? 17.231 8.486 -17.297 1.00 92.69 232 ARG A O 1
ATOM 1800 N N . LEU A 1 233 ? 17.968 8.017 -15.224 1.00 95.00 233 LEU A N 1
ATOM 1801 C CA . LEU A 1 233 ? 16.718 8.192 -14.506 1.00 95.00 233 LEU A CA 1
ATOM 1802 C C . LEU A 1 233 ? 16.762 9.532 -13.754 1.00 95.00 233 LEU A C 1
ATOM 1804 O O . LEU A 1 233 ? 17.794 9.916 -13.201 1.00 95.00 233 LEU A O 1
ATOM 1808 N N . SER A 1 234 ? 15.654 10.268 -13.753 1.00 95.88 234 SER A N 1
ATOM 1809 C CA . SER A 1 234 ? 15.448 11.414 -12.863 1.00 95.88 234 SER A CA 1
ATOM 1810 C C . SER A 1 234 ? 15.202 10.948 -11.422 1.00 95.88 234 SER A C 1
ATOM 1812 O O . SER A 1 234 ? 14.651 9.866 -11.237 1.00 95.88 234 SER A O 1
ATOM 1814 N N . GLY A 1 235 ? 15.579 11.766 -10.428 1.00 94.75 235 GLY A N 1
ATOM 1815 C CA . GLY A 1 235 ? 15.258 11.523 -9.011 1.00 94.75 235 GLY A CA 1
ATOM 1816 C C . GLY A 1 235 ? 13.756 11.321 -8.816 1.00 94.75 235 GLY A C 1
ATOM 1817 O O . GLY A 1 235 ? 13.341 10.305 -8.285 1.00 94.75 235 GLY A O 1
ATOM 1818 N N . ARG A 1 236 ? 12.946 12.190 -9.431 1.00 96.88 236 ARG A N 1
ATOM 1819 C CA . ARG A 1 236 ? 11.506 11.998 -9.665 1.00 96.88 236 ARG A CA 1
ATOM 1820 C C . ARG A 1 236 ? 11.258 11.735 -11.143 1.00 96.88 236 ARG A C 1
ATOM 1822 O O . ARG A 1 236 ? 11.503 12.610 -11.975 1.00 96.88 236 ARG A O 1
ATOM 1829 N N . HIS A 1 237 ? 10.838 10.524 -11.492 1.00 97.81 237 HIS A N 1
ATOM 1830 C CA . HIS A 1 237 ? 10.728 10.092 -12.884 1.00 97.81 237 HIS A CA 1
ATOM 1831 C C . HIS A 1 237 ? 9.278 9.950 -13.339 1.00 97.81 237 HIS A C 1
ATOM 1833 O O . HIS A 1 237 ? 8.878 10.545 -14.338 1.00 97.81 237 HIS A O 1
ATOM 1839 N N . ALA A 1 238 ? 8.489 9.174 -12.607 1.00 98.31 238 ALA A N 1
ATOM 1840 C CA . ALA A 1 238 ? 7.088 8.950 -12.921 1.00 98.31 238 ALA A CA 1
ATOM 1841 C C . ALA A 1 238 ? 6.271 8.849 -11.637 1.00 98.31 238 ALA A C 1
ATOM 1843 O O . ALA A 1 238 ? 6.806 8.467 -10.602 1.00 98.31 238 ALA A O 1
ATOM 1844 N N . ILE A 1 239 ? 4.985 9.163 -11.710 1.00 98.38 239 ILE A N 1
ATOM 1845 C CA . ILE A 1 239 ? 4.047 9.013 -10.593 1.00 98.38 239 ILE A CA 1
ATOM 1846 C C . ILE A 1 239 ? 3.024 7.962 -10.984 1.00 98.38 239 ILE A C 1
ATOM 1848 O O . ILE A 1 239 ? 2.494 8.033 -12.090 1.00 98.38 239 ILE A O 1
ATOM 1852 N N . ILE A 1 240 ? 2.741 7.012 -10.096 1.00 98.50 240 ILE A N 1
ATOM 1853 C CA . ILE A 1 240 ? 1.605 6.096 -10.231 1.00 98.50 240 ILE A CA 1
ATOM 1854 C C . ILE A 1 240 ? 0.633 6.345 -9.085 1.00 98.50 240 ILE A C 1
ATOM 1856 O O . ILE A 1 240 ? 1.042 6.353 -7.929 1.00 98.50 240 ILE A O 1
ATOM 1860 N N . ARG A 1 241 ? -0.650 6.528 -9.402 1.00 97.12 241 ARG A N 1
ATOM 1861 C CA . ARG A 1 241 ? -1.704 6.832 -8.419 1.00 97.12 241 ARG A CA 1
ATOM 1862 C C . ARG A 1 241 ? -3.070 6.329 -8.862 1.00 97.12 241 ARG A C 1
ATOM 1864 O O . ARG A 1 241 ? -3.236 5.891 -10.005 1.00 97.12 241 ARG A O 1
ATOM 1871 N N . ARG A 1 242 ? -4.070 6.429 -7.982 1.00 94.56 242 ARG A N 1
ATOM 1872 C CA . ARG A 1 242 ? -5.473 6.172 -8.335 1.00 94.56 242 ARG A CA 1
ATOM 1873 C C . ARG A 1 242 ? -6.065 7.351 -9.113 1.00 94.56 242 ARG A C 1
ATOM 1875 O O . ARG A 1 242 ? -6.235 8.436 -8.575 1.00 94.56 242 ARG A O 1
ATOM 1882 N N . GLY A 1 243 ? -6.432 7.115 -10.368 1.00 90.94 243 GLY A N 1
ATOM 1883 C 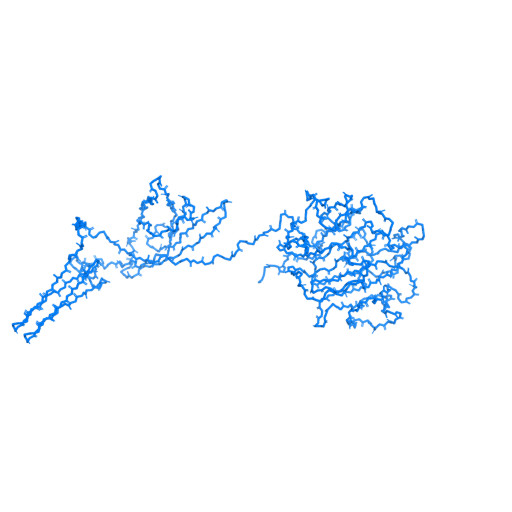CA . GLY A 1 243 ? -7.265 8.008 -11.174 1.00 90.94 243 GLY A CA 1
ATOM 1884 C C . GLY A 1 243 ? -8.740 7.588 -11.166 1.00 90.94 243 GLY A C 1
ATOM 1885 O O . GLY A 1 243 ? -9.132 6.611 -10.522 1.00 90.94 243 GLY A O 1
ATOM 1886 N N . GLN A 1 244 ? -9.576 8.284 -11.944 1.00 86.56 244 GLN A N 1
ATOM 1887 C CA . GLN A 1 244 ? -11.022 8.010 -12.018 1.00 86.56 244 GLN A CA 1
ATOM 1888 C C . GLN A 1 244 ? -11.343 6.609 -12.570 1.00 86.56 244 GLN A C 1
ATOM 1890 O O . GLN A 1 244 ? -12.240 5.931 -12.075 1.00 86.56 244 GLN A O 1
ATOM 1895 N N . GLN A 1 245 ? -10.597 6.153 -13.582 1.00 84.25 245 GLN A N 1
ATOM 1896 C CA . GLN A 1 245 ? -10.874 4.904 -14.312 1.00 84.25 245 GLN A CA 1
ATOM 1897 C C . GLN A 1 245 ? -9.998 3.713 -13.898 1.00 84.25 245 GLN A C 1
ATOM 1899 O O . GLN A 1 245 ? -10.118 2.630 -14.460 1.00 84.25 245 GLN A O 1
ATOM 1904 N N . GLY A 1 246 ? -9.110 3.890 -12.926 1.00 91.19 246 GLY A N 1
ATOM 1905 C CA . GLY A 1 246 ? -8.158 2.862 -12.509 1.00 91.19 246 GLY A CA 1
ATOM 1906 C C . GLY A 1 246 ? -6.906 3.502 -11.938 1.00 91.19 246 GLY A C 1
ATOM 1907 O O . GLY A 1 246 ? -6.956 4.634 -11.464 1.00 91.19 246 GLY A O 1
ATOM 1908 N N . PHE A 1 247 ? -5.785 2.797 -12.010 1.00 96.31 247 PHE A N 1
ATOM 1909 C CA . PHE A 1 247 ? -4.479 3.407 -11.785 1.00 96.31 247 PHE A CA 1
ATOM 1910 C C . PHE A 1 247 ? -4.011 4.131 -13.044 1.00 96.31 247 PHE A C 1
ATOM 1912 O O . PHE A 1 247 ? -4.270 3.680 -14.160 1.00 96.31 247 PHE A O 1
ATOM 1919 N N . GLU A 1 248 ? -3.308 5.238 -12.868 1.00 97.94 248 GLU A N 1
ATOM 1920 C CA . GLU A 1 248 ? -2.709 6.019 -13.946 1.00 97.94 248 GLU A CA 1
ATOM 1921 C C . GLU A 1 248 ? -1.222 6.245 -13.685 1.00 97.94 248 GLU A C 1
ATOM 1923 O O . GLU A 1 248 ? -0.774 6.181 -12.541 1.00 97.94 248 GLU A O 1
ATOM 1928 N N . ILE A 1 249 ? -0.468 6.496 -14.754 1.00 98.50 249 ILE A N 1
ATOM 1929 C CA . ILE A 1 249 ? 0.935 6.901 -14.703 1.00 98.50 249 ILE A CA 1
ATOM 1930 C C . ILE A 1 249 ? 1.118 8.281 -15.332 1.00 98.50 249 ILE A C 1
ATOM 1932 O O . ILE A 1 249 ? 0.536 8.578 -16.375 1.00 98.50 249 ILE A O 1
ATOM 1936 N N . GLU A 1 250 ? 1.955 9.109 -14.718 1.00 98.31 250 GLU A N 1
ATOM 1937 C CA . GLU A 1 250 ? 2.321 10.440 -15.201 1.00 98.31 250 GLU A CA 1
ATOM 1938 C C . GLU A 1 250 ? 3.845 10.565 -15.331 1.00 98.31 250 GLU A C 1
ATOM 1940 O O . GLU A 1 250 ? 4.584 10.213 -14.414 1.00 98.31 250 GLU A O 1
ATOM 1945 N N . ASP A 1 251 ? 4.324 11.094 -16.460 1.00 98.19 251 ASP A N 1
ATOM 1946 C CA . ASP A 1 251 ? 5.738 11.419 -16.670 1.00 98.19 251 ASP A CA 1
ATOM 1947 C C . ASP A 1 251 ? 6.080 12.804 -16.103 1.00 98.19 251 ASP A C 1
ATOM 1949 O O . ASP A 1 251 ? 5.613 13.828 -16.611 1.00 98.19 251 ASP A O 1
ATOM 1953 N N . VAL A 1 252 ? 6.950 12.836 -15.093 1.00 97.81 252 VAL A N 1
ATOM 1954 C CA . VAL A 1 252 ? 7.478 14.069 -14.479 1.00 97.81 252 VAL A CA 1
ATOM 1955 C C . VAL A 1 252 ? 8.978 14.254 -14.733 1.00 97.81 252 VAL A C 1
ATOM 1957 O O . VAL A 1 252 ? 9.591 15.227 -14.284 1.00 97.81 252 VAL A O 1
ATOM 1960 N N . SER A 1 253 ? 9.576 13.348 -15.500 1.00 96.62 253 SER A N 1
ATOM 1961 C CA . SER A 1 253 ? 11.017 13.222 -15.667 1.00 96.62 253 SER A CA 1
ATOM 1962 C C . SER A 1 253 ? 11.639 14.283 -16.580 1.00 96.62 253 SER A C 1
ATOM 1964 O O . SER A 1 253 ? 10.983 15.101 -17.238 1.00 96.62 253 SER A O 1
ATOM 1966 N N . ARG A 1 254 ? 12.974 14.254 -16.641 1.00 95.25 254 ARG A N 1
ATOM 1967 C CA . ARG A 1 254 ? 13.771 14.945 -17.664 1.00 95.25 254 ARG A CA 1
ATOM 1968 C C . ARG A 1 254 ? 13.937 14.116 -18.943 1.00 95.25 254 ARG A C 1
ATOM 1970 O O . ARG A 1 254 ? 14.161 14.697 -20.000 1.00 95.25 254 ARG A O 1
ATOM 1977 N N . TYR A 1 255 ? 13.902 12.788 -18.836 1.00 94.81 255 TYR A N 1
ATOM 1978 C CA . TYR A 1 255 ? 14.342 11.870 -19.896 1.00 94.81 255 TYR A CA 1
ATOM 1979 C C . TYR A 1 255 ? 13.199 11.179 -20.646 1.00 94.81 255 TYR A C 1
ATOM 1981 O O . TYR A 1 255 ? 13.461 10.461 -21.613 1.00 94.81 255 TYR A O 1
ATOM 1989 N N . GLY A 1 256 ? 11.959 11.439 -20.237 1.00 95.88 256 GLY A N 1
ATOM 1990 C CA . GLY A 1 256 ? 10.746 10.907 -20.833 1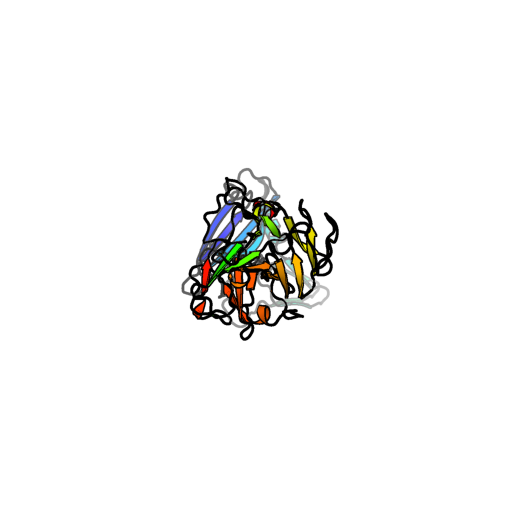.00 95.88 256 GLY A CA 1
ATOM 1991 C C . GLY A 1 256 ? 10.438 9.481 -20.382 1.00 95.88 256 GLY A C 1
ATOM 1992 O O . GLY A 1 256 ? 11.346 8.671 -20.201 1.00 95.88 256 GLY A O 1
ATOM 1993 N N . VAL A 1 257 ? 9.151 9.160 -20.292 1.00 97.56 257 VAL A N 1
ATOM 1994 C CA . VAL A 1 257 ? 8.645 7.787 -20.123 1.00 97.56 257 VAL A CA 1
ATOM 1995 C C . VAL A 1 257 ? 8.029 7.305 -21.435 1.00 97.56 257 VAL A C 1
ATOM 1997 O O . VAL A 1 257 ? 7.250 8.026 -22.050 1.00 97.56 257 VAL A O 1
ATOM 2000 N N . LEU A 1 258 ? 8.330 6.084 -21.871 1.00 97.81 258 LEU A N 1
ATOM 2001 C CA . LEU A 1 258 ? 7.635 5.453 -22.995 1.00 97.81 258 LEU A CA 1
ATOM 2002 C C . LEU A 1 258 ? 6.612 4.448 -22.472 1.00 97.81 258 LEU A C 1
ATOM 2004 O O . LEU A 1 258 ? 6.966 3.525 -21.741 1.00 97.81 258 LEU A O 1
ATOM 2008 N N . LEU A 1 259 ? 5.361 4.599 -22.896 1.00 97.94 259 LEU A N 1
ATOM 2009 C CA . LEU A 1 259 ? 4.283 3.642 -22.666 1.00 97.94 259 LEU A CA 1
ATOM 2010 C C . LEU A 1 259 ? 4.021 2.910 -23.980 1.00 97.94 259 LEU A C 1
ATOM 2012 O O . LEU A 1 259 ? 3.690 3.539 -24.983 1.00 97.94 259 LEU A O 1
ATOM 2016 N N . ASP A 1 260 ? 4.248 1.598 -24.003 1.00 97.38 260 ASP A N 1
ATOM 2017 C CA . ASP A 1 260 ? 4.183 0.769 -25.214 1.00 97.38 260 ASP A CA 1
ATOM 2018 C C . ASP A 1 260 ? 5.021 1.350 -26.382 1.00 97.38 260 ASP A C 1
ATOM 2020 O O . ASP A 1 260 ? 4.671 1.244 -27.556 1.00 97.38 260 ASP A O 1
ATOM 2024 N N . GLY A 1 261 ? 6.148 1.996 -26.054 1.00 96.00 261 GLY A N 1
ATOM 2025 C CA . GLY A 1 261 ? 7.061 2.623 -27.017 1.00 96.00 261 GLY A CA 1
ATOM 2026 C C . GLY A 1 261 ? 6.699 4.052 -27.442 1.00 96.00 261 GLY A C 1
ATOM 2027 O O . GLY A 1 261 ? 7.444 4.648 -28.220 1.00 96.00 261 GLY A O 1
ATOM 2028 N N . VAL A 1 262 ? 5.609 4.627 -26.925 1.00 96.56 262 VAL A N 1
ATOM 2029 C CA . VAL A 1 262 ? 5.154 5.989 -27.243 1.00 96.56 262 VAL A CA 1
ATOM 2030 C C . VAL A 1 262 ? 5.313 6.896 -26.026 1.00 96.56 262 VAL A C 1
ATOM 2032 O O . VAL A 1 262 ? 4.911 6.539 -24.923 1.00 96.56 262 VAL A O 1
ATOM 2035 N N . TRP A 1 263 ? 5.876 8.091 -26.214 1.00 96.00 263 TRP A N 1
ATOM 2036 C CA . TRP A 1 263 ? 5.898 9.106 -25.159 1.00 96.00 263 TRP A CA 1
ATOM 2037 C C . TRP A 1 263 ? 4.525 9.793 -25.077 1.00 96.00 263 TRP A C 1
ATOM 2039 O O . TRP A 1 263 ? 4.144 10.464 -26.040 1.00 96.00 263 TRP A O 1
ATOM 2049 N N . PRO A 1 264 ? 3.770 9.667 -23.967 1.00 95.06 264 PRO A N 1
ATOM 2050 C CA . PRO A 1 264 ? 2.452 10.297 -23.845 1.00 95.06 264 PRO A CA 1
ATOM 2051 C C . PRO A 1 264 ? 2.514 11.826 -23.711 1.00 95.06 264 PRO A C 1
ATOM 2053 O O . PRO A 1 264 ? 1.504 12.506 -23.893 1.00 95.06 264 PRO A O 1
ATOM 2056 N N . GLY A 1 265 ? 3.700 12.371 -23.429 1.00 95.06 265 GLY A N 1
ATOM 2057 C CA . GLY A 1 265 ? 3.929 13.771 -23.103 1.00 95.06 265 GLY A CA 1
ATOM 2058 C C . GLY A 1 265 ? 4.077 13.984 -21.598 1.00 95.06 265 GLY A C 1
ATOM 2059 O O . GLY A 1 265 ? 3.506 13.263 -20.782 1.00 95.06 265 GLY A O 1
ATOM 2060 N N . LYS A 1 266 ? 4.865 14.996 -21.235 1.00 96.38 266 LYS A N 1
ATOM 2061 C CA . LYS A 1 266 ? 5.128 15.345 -19.837 1.00 96.38 266 LYS A CA 1
ATOM 2062 C C . LYS A 1 266 ? 3.856 15.846 -19.142 1.00 96.38 266 LYS A C 1
ATOM 2064 O O . LYS A 1 266 ? 3.093 16.593 -19.755 1.00 96.38 266 LYS A O 1
ATOM 2069 N N . HIS A 1 267 ? 3.661 15.469 -17.880 1.00 97.38 267 HIS A N 1
ATOM 2070 C CA . HIS A 1 267 ? 2.509 15.846 -17.049 1.00 97.38 267 HIS A CA 1
ATOM 2071 C C . HIS A 1 267 ? 1.143 15.467 -17.633 1.00 97.38 267 HIS A C 1
ATOM 2073 O O . HIS A 1 267 ? 0.136 16.127 -17.383 1.00 97.38 267 HIS A O 1
ATOM 2079 N N . LYS A 1 268 ? 1.103 14.414 -18.454 1.00 97.19 268 LYS A N 1
ATOM 2080 C CA . LYS A 1 268 ? -0.137 13.857 -18.992 1.00 97.19 268 LYS A CA 1
ATOM 2081 C C . LYS A 1 268 ? -0.390 12.494 -18.356 1.00 97.19 268 LYS A C 1
ATOM 2083 O O . LYS A 1 268 ? 0.317 11.547 -18.703 1.00 97.19 268 LYS A O 1
ATOM 2088 N N . PRO A 1 269 ? -1.370 12.384 -17.445 1.00 97.00 269 PRO A N 1
ATOM 2089 C CA . PRO A 1 269 ? -1.744 11.103 -16.873 1.00 97.00 269 PRO A CA 1
ATOM 2090 C C . PRO A 1 269 ? -2.296 10.160 -17.943 1.00 97.00 269 PRO A C 1
ATOM 2092 O O . PRO A 1 269 ? -3.081 10.561 -18.806 1.00 97.00 269 PRO A O 1
ATOM 2095 N N . VAL A 1 270 ? -1.887 8.896 -17.882 1.00 97.88 270 VAL A N 1
ATOM 2096 C CA . VAL A 1 270 ? -2.365 7.832 -18.766 1.00 97.88 270 VAL A CA 1
ATOM 2097 C C . VAL A 1 270 ? -2.817 6.649 -17.931 1.00 97.88 270 VAL A C 1
ATOM 2099 O O . VAL A 1 270 ? -2.064 6.147 -17.100 1.00 97.88 270 VAL A O 1
ATOM 2102 N N . ALA A 1 271 ? -4.037 6.173 -18.176 1.00 97.38 271 ALA A N 1
ATOM 2103 C CA . ALA A 1 271 ? -4.567 4.994 -17.504 1.00 97.38 271 ALA A CA 1
ATOM 2104 C C . ALA A 1 271 ? -3.701 3.754 -17.787 1.00 97.38 271 ALA A C 1
ATOM 2106 O O . ALA A 1 271 ? -3.418 3.427 -18.944 1.00 97.38 271 ALA A O 1
ATOM 2107 N N . LEU A 1 272 ? -3.310 3.046 -16.727 1.00 97.12 272 LEU A N 1
ATOM 2108 C CA . LEU A 1 272 ? -2.571 1.795 -16.824 1.00 97.12 272 LEU A CA 1
ATOM 2109 C C . LEU A 1 272 ? -3.464 0.692 -17.396 1.00 97.12 272 LEU A C 1
ATOM 2111 O O . LEU A 1 272 ? -4.654 0.597 -17.100 1.00 97.12 272 LEU A O 1
ATOM 2115 N N . ARG A 1 273 ? -2.864 -0.179 -18.209 1.00 95.75 273 ARG A N 1
ATOM 2116 C CA . ARG A 1 273 ? -3.534 -1.330 -18.827 1.00 95.75 273 ARG A CA 1
ATOM 2117 C C . ARG A 1 273 ? -2.731 -2.589 -18.555 1.00 95.75 273 ARG A C 1
ATOM 2119 O O . ARG A 1 273 ? -1.505 -2.535 -18.519 1.00 95.75 273 ARG A O 1
ATOM 2126 N N . LEU A 1 274 ? -3.411 -3.723 -18.401 1.00 96.44 274 LEU A N 1
ATOM 2127 C CA . LEU A 1 274 ? -2.737 -5.010 -18.251 1.00 96.44 274 LEU A CA 1
ATOM 2128 C C . LEU A 1 274 ? -1.829 -5.272 -19.465 1.00 96.44 274 LEU A C 1
ATOM 2130 O O . LEU A 1 274 ? -2.258 -5.118 -20.605 1.00 96.44 274 LEU A O 1
ATOM 2134 N N . GLY A 1 275 ? -0.581 -5.660 -19.210 1.00 96.88 275 GLY A N 1
ATOM 2135 C CA . GLY A 1 275 ? 0.439 -5.909 -20.229 1.00 96.88 275 GLY A CA 1
ATOM 2136 C C . GLY A 1 275 ? 1.147 -4.659 -20.757 1.00 96.88 275 GLY A C 1
ATOM 2137 O O . GLY A 1 275 ? 2.065 -4.801 -21.560 1.00 96.88 275 GLY A O 1
ATOM 2138 N N . MET A 1 276 ? 0.765 -3.454 -20.312 1.00 98.00 276 MET A N 1
ATOM 2139 C CA . MET A 1 276 ? 1.425 -2.215 -20.727 1.00 98.00 276 MET A CA 1
ATOM 2140 C C . MET A 1 276 ? 2.906 -2.242 -20.345 1.00 98.00 276 MET A C 1
ATOM 2142 O O . MET A 1 276 ? 3.256 -2.492 -19.186 1.00 98.00 276 MET A O 1
ATOM 2146 N N . ARG A 1 277 ? 3.765 -1.940 -21.317 1.00 98.31 277 ARG A N 1
ATOM 2147 C CA . ARG A 1 277 ? 5.212 -1.811 -21.141 1.00 98.31 277 ARG A CA 1
ATOM 2148 C C . ARG A 1 277 ? 5.566 -0.364 -20.814 1.00 98.31 277 ARG A C 1
ATOM 2150 O O . ARG A 1 277 ? 5.225 0.541 -21.568 1.00 98.31 277 ARG A O 1
ATOM 2157 N N . ILE A 1 278 ? 6.286 -0.159 -19.718 1.00 98.50 278 ILE A N 1
ATOM 2158 C CA . ILE A 1 278 ? 6.708 1.149 -19.213 1.00 98.50 278 ILE A CA 1
ATOM 2159 C C . ILE A 1 278 ? 8.236 1.205 -19.277 1.00 98.50 278 ILE A C 1
ATOM 2161 O O . ILE A 1 278 ? 8.914 0.521 -18.512 1.00 98.50 278 ILE A O 1
ATOM 2165 N N . GLU A 1 279 ? 8.794 2.009 -20.182 1.00 97.69 279 GLU A N 1
ATOM 2166 C CA . GLU A 1 279 ? 10.235 2.287 -20.227 1.00 97.69 279 GLU A CA 1
ATOM 2167 C C . GLU A 1 279 ? 10.519 3.656 -19.611 1.00 97.69 279 GLU A C 1
ATOM 2169 O O . GLU A 1 279 ? 10.023 4.674 -20.088 1.00 97.69 279 GLU A O 1
ATOM 2174 N N . LEU A 1 280 ? 11.358 3.700 -18.577 1.00 96.88 280 LEU A N 1
ATOM 2175 C CA . LEU A 1 280 ? 11.667 4.925 -17.824 1.00 96.88 280 LEU A CA 1
ATOM 2176 C C . LEU A 1 280 ? 12.784 5.744 -18.502 1.00 96.88 280 LEU A C 1
ATOM 2178 O O . LEU A 1 280 ? 13.627 6.349 -17.848 1.00 96.88 280 LEU A O 1
ATOM 2182 N N . SER A 1 281 ? 12.883 5.689 -19.827 1.00 93.94 281 SER A N 1
ATOM 2183 C CA . SER A 1 281 ? 13.724 6.602 -20.598 1.00 93.94 281 SER A CA 1
ATOM 2184 C C . SER A 1 281 ? 13.311 6.570 -22.061 1.00 93.94 281 SER A C 1
ATOM 2186 O O . SER A 1 281 ? 13.395 5.532 -22.717 1.00 93.94 281 SER A O 1
ATOM 2188 N N . ALA A 1 282 ? 12.934 7.724 -22.605 1.00 90.44 282 ALA A N 1
ATOM 2189 C CA . ALA A 1 282 ? 12.708 7.875 -24.039 1.00 90.44 282 ALA A CA 1
ATOM 2190 C C . ALA A 1 282 ? 14.025 7.984 -24.826 1.00 90.44 282 ALA A C 1
ATOM 2192 O O . ALA A 1 282 ? 14.083 7.655 -26.010 1.00 90.44 282 ALA A O 1
ATOM 2193 N N . SER A 1 283 ? 15.088 8.454 -24.166 1.00 85.94 283 SER A N 1
ATOM 2194 C CA . SER A 1 283 ? 16.378 8.750 -24.800 1.00 85.94 283 SER A CA 1
ATOM 2195 C C . SER A 1 283 ? 17.294 7.537 -24.979 1.00 85.94 283 SER A C 1
ATOM 2197 O O . SER A 1 283 ? 18.058 7.483 -25.941 1.00 85.94 283 SER A O 1
ATOM 2199 N N . ILE A 1 284 ? 17.245 6.570 -24.059 1.00 89.12 284 ILE A N 1
ATOM 2200 C CA . ILE A 1 284 ? 18.094 5.375 -24.072 1.00 89.12 284 ILE A CA 1
ATOM 2201 C C . ILE A 1 284 ? 17.213 4.189 -23.697 1.00 89.12 284 ILE A C 1
ATOM 2203 O O . ILE A 1 284 ? 16.718 4.093 -22.577 1.00 89.12 284 ILE A O 1
ATOM 2207 N N . LYS A 1 285 ? 17.017 3.278 -24.646 1.00 86.81 285 LYS A N 1
ATOM 2208 C CA . LYS A 1 285 ? 16.132 2.128 -24.456 1.00 86.81 285 LYS A CA 1
ATOM 2209 C C . LYS A 1 285 ? 16.703 1.140 -23.445 1.00 86.81 285 LYS A C 1
ATOM 2211 O O . LYS A 1 285 ? 17.915 0.961 -23.356 1.00 86.81 285 LYS A O 1
ATOM 2216 N N . GLY A 1 286 ? 15.810 0.452 -22.738 1.00 86.50 286 GLY A N 1
ATOM 2217 C CA . GLY A 1 286 ? 16.178 -0.707 -21.923 1.00 86.50 286 GLY A CA 1
ATOM 2218 C C . GLY A 1 286 ? 16.850 -0.405 -20.579 1.00 86.50 286 GLY A C 1
ATOM 2219 O O . GLY A 1 286 ? 17.346 -1.338 -19.956 1.00 86.50 286 GLY A O 1
ATOM 2220 N N . ILE A 1 287 ? 16.876 0.853 -20.112 1.00 91.31 287 ILE A N 1
ATOM 2221 C CA . ILE A 1 287 ? 17.483 1.185 -18.808 1.00 91.31 287 ILE A CA 1
ATOM 2222 C C . ILE A 1 287 ? 16.691 0.538 -17.668 1.00 91.31 287 ILE A C 1
ATOM 2224 O O . ILE A 1 287 ? 17.231 -0.280 -16.924 1.00 91.31 287 ILE A O 1
ATOM 2228 N N . VAL A 1 288 ? 15.419 0.915 -17.542 1.00 96.12 288 VAL A N 1
ATOM 2229 C CA . VAL A 1 288 ? 14.446 0.261 -16.666 1.00 96.12 288 VAL A CA 1
ATOM 2230 C C . VAL A 1 288 ? 13.186 0.051 -17.473 1.00 96.12 288 VAL A C 1
ATOM 2232 O O . VAL A 1 288 ? 12.630 1.007 -18.021 1.00 96.12 288 VAL A O 1
ATOM 2235 N N . VAL A 1 289 ? 12.762 -1.203 -17.552 1.00 97.75 289 VAL A N 1
ATOM 2236 C CA . VAL A 1 289 ? 11.558 -1.598 -18.267 1.00 97.75 289 VAL A CA 1
ATOM 2237 C C . VAL A 1 289 ? 10.677 -2.403 -17.334 1.00 97.75 289 VAL A C 1
ATOM 2239 O O . VAL A 1 289 ? 11.036 -3.504 -16.909 1.00 97.75 289 VAL A O 1
ATOM 2242 N N . LEU A 1 290 ? 9.503 -1.855 -17.056 1.00 98.19 290 LEU A N 1
ATOM 2243 C CA . LEU A 1 290 ? 8.470 -2.491 -16.259 1.00 98.19 290 LEU A CA 1
ATOM 2244 C C . LEU A 1 290 ? 7.324 -2.954 -17.160 1.00 98.19 290 LEU A C 1
ATOM 2246 O O . LEU A 1 290 ? 7.067 -2.379 -18.216 1.00 98.19 290 LEU A O 1
ATOM 2250 N N . SER A 1 291 ? 6.615 -3.984 -16.725 1.00 98.12 291 SER A N 1
ATOM 2251 C CA . SER A 1 291 ? 5.346 -4.414 -17.299 1.00 98.12 291 SER A CA 1
ATOM 2252 C C . SER A 1 291 ? 4.269 -4.335 -16.233 1.00 98.12 291 SER A C 1
ATOM 2254 O O . SER A 1 291 ? 4.464 -4.823 -15.118 1.00 98.12 291 SER A O 1
ATOM 2256 N N . VAL A 1 292 ? 3.108 -3.789 -16.586 1.00 98.25 292 VAL A N 1
ATOM 2257 C CA . VAL A 1 292 ? 1.904 -3.890 -15.756 1.00 98.25 292 VAL A CA 1
ATOM 2258 C C . VAL A 1 292 ? 1.404 -5.325 -15.833 1.00 98.25 292 VAL A C 1
ATOM 2260 O O . VAL A 1 292 ? 0.928 -5.778 -16.870 1.00 98.25 292 VAL A O 1
ATOM 2263 N N . THR A 1 293 ? 1.547 -6.068 -14.746 1.00 97.25 293 THR A N 1
ATOM 2264 C CA . THR A 1 293 ? 1.270 -7.514 -14.722 1.00 97.25 293 THR A CA 1
ATOM 2265 C C . THR A 1 293 ? 0.028 -7.889 -13.938 1.00 97.25 293 THR A C 1
ATOM 2267 O O . THR A 1 293 ? -0.491 -8.981 -14.163 1.00 97.25 293 THR A O 1
ATOM 2270 N N . ALA A 1 294 ? -0.466 -7.002 -13.074 1.00 95.88 294 ALA A N 1
ATOM 2271 C CA . ALA A 1 294 ? -1.807 -7.097 -12.521 1.00 95.88 294 ALA A CA 1
ATOM 2272 C C . ALA A 1 294 ? -2.402 -5.712 -12.255 1.00 95.88 294 ALA A C 1
ATOM 2274 O O . ALA A 1 294 ? -1.687 -4.803 -11.838 1.00 95.88 294 ALA A O 1
ATOM 2275 N N . LEU A 1 295 ? -3.710 -5.589 -12.467 1.00 94.56 295 LEU A N 1
ATOM 2276 C CA . LEU A 1 295 ? -4.548 -4.470 -12.051 1.00 94.56 295 LEU A CA 1
ATOM 2277 C C . LEU A 1 295 ? -5.615 -5.024 -11.106 1.00 94.56 295 LEU A C 1
ATOM 2279 O O . LEU A 1 295 ? -6.479 -5.803 -11.513 1.00 94.56 295 LEU A O 1
ATOM 2283 N N . LEU A 1 296 ? -5.502 -4.648 -9.838 1.00 91.88 296 LEU A N 1
ATOM 2284 C CA . LEU A 1 296 ? -6.367 -5.063 -8.743 1.00 91.88 296 LEU A CA 1
ATOM 2285 C C . LEU A 1 296 ? -7.244 -3.873 -8.335 1.00 91.88 296 LEU A C 1
ATOM 2287 O O . LEU A 1 296 ? -6.896 -2.717 -8.580 1.00 91.88 296 LEU A O 1
ATOM 2291 N N . ALA A 1 297 ? -8.364 -4.133 -7.659 1.00 90.31 297 ALA A N 1
ATOM 2292 C CA . ALA A 1 297 ? -9.200 -3.056 -7.120 1.00 90.31 297 ALA A CA 1
ATOM 2293 C C . ALA A 1 297 ? -8.438 -2.176 -6.108 1.00 90.31 297 ALA A C 1
ATOM 2295 O O . ALA A 1 297 ? -8.673 -0.971 -6.027 1.00 90.31 297 ALA A O 1
ATOM 2296 N N . HIS A 1 298 ? -7.511 -2.788 -5.369 1.00 92.62 298 HIS A N 1
ATOM 2297 C CA . HIS A 1 298 ? -6.745 -2.189 -4.279 1.00 92.62 298 HIS A CA 1
ATOM 2298 C C . HIS A 1 298 ? -5.265 -1.957 -4.616 1.00 92.62 298 HIS A C 1
ATOM 2300 O O . HIS A 1 298 ? -4.498 -1.606 -3.726 1.00 92.62 298 HIS A O 1
ATOM 2306 N N . GLY A 1 299 ? -4.828 -2.167 -5.864 1.00 94.88 299 GLY A N 1
ATOM 2307 C CA . GLY A 1 299 ? -3.414 -2.013 -6.214 1.00 94.88 299 GLY A CA 1
ATOM 2308 C C . GLY A 1 299 ? -3.028 -2.384 -7.645 1.00 94.88 299 GLY A C 1
ATOM 2309 O O . GLY A 1 299 ? -3.837 -2.864 -8.436 1.00 94.88 299 GLY A O 1
ATOM 2310 N N . VAL A 1 300 ? -1.751 -2.204 -7.967 1.00 96.69 300 VAL A N 1
ATOM 2311 C CA . VAL A 1 300 ? -1.122 -2.593 -9.234 1.00 96.69 300 VAL A CA 1
ATOM 2312 C C . VAL A 1 300 ? 0.171 -3.364 -8.966 1.00 96.69 300 VAL A C 1
ATOM 2314 O O . VAL A 1 300 ? 0.927 -3.033 -8.052 1.00 96.69 300 VAL A O 1
ATOM 2317 N N . ILE A 1 301 ? 0.432 -4.399 -9.773 1.00 97.62 301 ILE A N 1
ATOM 2318 C CA . ILE A 1 301 ? 1.677 -5.179 -9.711 1.00 97.62 301 ILE A CA 1
ATOM 2319 C C . ILE A 1 301 ? 2.510 -4.919 -10.963 1.00 97.62 301 ILE A C 1
ATOM 2321 O O . ILE A 1 301 ? 2.058 -5.159 -12.092 1.00 97.62 301 ILE A O 1
ATOM 2325 N N . LEU A 1 302 ? 3.754 -4.491 -10.757 1.00 98.31 302 LEU A N 1
ATOM 2326 C CA . LEU A 1 302 ? 4.731 -4.228 -11.809 1.00 98.31 302 LEU A CA 1
ATOM 2327 C C . LEU A 1 302 ? 5.878 -5.238 -11.739 1.00 98.31 302 LEU A C 1
ATOM 2329 O O . LEU A 1 302 ? 6.507 -5.398 -10.694 1.00 98.31 302 LEU A O 1
ATOM 2333 N N . HIS A 1 303 ? 6.197 -5.877 -12.862 1.00 97.12 303 HIS A N 1
ATOM 2334 C CA . HIS A 1 303 ? 7.395 -6.712 -12.986 1.00 97.12 303 HIS A CA 1
ATOM 2335 C C . HIS A 1 303 ? 8.444 -6.030 -13.843 1.00 97.12 303 HIS A C 1
ATOM 2337 O O . HIS A 1 303 ? 8.113 -5.415 -14.857 1.00 97.12 303 HIS A O 1
ATOM 2343 N N . ARG A 1 304 ? 9.716 -6.206 -13.486 1.00 96.25 304 ARG A N 1
ATOM 2344 C CA . ARG A 1 304 ? 10.815 -5.888 -14.396 1.00 96.25 304 ARG A CA 1
ATOM 2345 C C . ARG A 1 304 ? 10.832 -6.886 -15.553 1.00 96.25 304 ARG A C 1
ATOM 2347 O O . ARG A 1 304 ? 10.695 -8.088 -15.340 1.00 96.25 304 ARG A O 1
ATOM 2354 N N . ILE A 1 305 ? 11.034 -6.385 -16.767 1.00 95.62 305 ILE A N 1
ATOM 2355 C CA . ILE A 1 305 ? 11.230 -7.196 -17.983 1.00 95.62 305 ILE A CA 1
ATOM 2356 C C . ILE A 1 305 ? 12.552 -6.857 -18.695 1.00 95.62 305 ILE A C 1
ATOM 2358 O O . ILE A 1 305 ? 12.745 -7.174 -19.867 1.00 95.62 305 ILE A O 1
ATOM 2362 N N . ASP A 1 306 ? 13.452 -6.184 -17.978 1.00 94.69 306 ASP A N 1
ATOM 2363 C CA . ASP A 1 306 ? 14.845 -5.931 -18.351 1.00 94.69 306 ASP A CA 1
ATOM 2364 C C . ASP A 1 306 ? 15.789 -6.980 -17.719 1.00 94.69 306 ASP A C 1
ATOM 2366 O O . ASP A 1 306 ? 15.341 -8.000 -17.192 1.00 94.69 306 ASP A O 1
ATOM 2370 N N . HIS A 1 307 ? 17.108 -6.755 -17.751 1.00 93.69 307 HIS A N 1
ATOM 2371 C CA . HIS A 1 307 ? 18.090 -7.665 -17.135 1.00 93.69 307 HIS A CA 1
ATOM 2372 C C . HIS A 1 307 ? 17.880 -7.878 -15.622 1.00 93.69 307 HIS A C 1
ATOM 2374 O O . HIS A 1 307 ? 18.347 -8.874 -15.074 1.00 93.69 307 HIS A O 1
ATOM 2380 N N . GLY A 1 308 ? 17.134 -6.996 -14.953 1.00 92.19 308 GLY A N 1
ATOM 2381 C CA . GLY A 1 308 ? 16.728 -7.111 -13.557 1.00 92.19 308 GLY A CA 1
ATOM 2382 C C . GLY A 1 308 ? 15.439 -7.910 -13.333 1.00 92.19 308 GLY A C 1
ATOM 2383 O O . GLY A 1 308 ? 14.921 -7.888 -12.221 1.00 92.19 308 GLY A O 1
ATOM 2384 N N . ALA A 1 309 ? 14.898 -8.628 -14.328 1.00 92.56 309 ALA A N 1
ATOM 2385 C CA . ALA A 1 309 ? 13.621 -9.361 -14.228 1.00 92.56 309 ALA A CA 1
ATOM 2386 C C . ALA A 1 309 ? 13.506 -10.331 -13.031 1.00 92.56 309 ALA A C 1
ATOM 2388 O O . ALA A 1 309 ? 12.409 -10.595 -12.534 1.00 92.56 309 ALA A O 1
ATOM 2389 N N . ARG A 1 310 ? 14.639 -10.866 -12.559 1.00 91.88 310 ARG A N 1
ATOM 2390 C CA . ARG A 1 310 ? 14.717 -11.754 -11.382 1.00 91.88 310 ARG A CA 1
ATOM 2391 C C . ARG A 1 310 ? 15.082 -11.027 -10.091 1.00 91.88 310 ARG A C 1
ATOM 2393 O O . ARG A 1 310 ? 15.050 -11.631 -9.024 1.00 91.88 310 ARG A O 1
ATOM 2400 N N . ALA A 1 311 ? 15.466 -9.759 -10.168 1.00 92.12 311 ALA A N 1
ATOM 2401 C CA . ALA A 1 311 ? 15.821 -8.990 -8.990 1.00 92.12 311 ALA A CA 1
ATOM 2402 C C . ALA A 1 311 ? 14.554 -8.601 -8.222 1.00 92.12 311 ALA A C 1
ATOM 2404 O O . ALA A 1 311 ? 14.469 -8.844 -7.022 1.00 92.12 311 ALA A O 1
ATOM 2405 N N . GLU A 1 312 ? 13.562 -8.022 -8.905 1.00 93.38 312 GLU A N 1
ATOM 2406 C CA . GLU A 1 312 ? 12.495 -7.285 -8.222 1.00 93.38 312 GLU A CA 1
ATOM 2407 C C . GLU A 1 312 ? 11.151 -7.324 -8.963 1.00 93.38 312 GLU A C 1
ATOM 2409 O O . GLU A 1 312 ? 11.094 -7.274 -10.195 1.00 93.38 312 GLU A O 1
ATOM 2414 N N . CYS A 1 313 ? 10.062 -7.325 -8.195 1.00 95.50 313 CYS A N 1
ATOM 2415 C CA . CYS A 1 313 ? 8.742 -6.852 -8.616 1.00 95.50 313 CYS A CA 1
ATOM 2416 C C . CYS A 1 313 ? 8.148 -5.926 -7.548 1.00 95.50 313 CYS A C 1
ATOM 2418 O O . CYS A 1 313 ? 8.570 -5.947 -6.390 1.00 95.50 313 CYS A O 1
ATOM 2420 N N . PHE A 1 314 ? 7.152 -5.133 -7.930 1.00 98.19 314 PHE A N 1
ATOM 2421 C CA . PHE A 1 314 ? 6.603 -4.060 -7.104 1.00 98.19 314 PHE A CA 1
ATOM 2422 C C . PHE A 1 314 ? 5.093 -4.220 -6.947 1.00 98.19 314 PHE A C 1
ATOM 2424 O O . PHE A 1 314 ? 4.379 -4.358 -7.939 1.00 98.19 314 PHE A O 1
ATOM 2431 N N . TYR A 1 315 ? 4.622 -4.170 -5.705 1.00 98.00 315 TYR A N 1
ATOM 2432 C CA . TYR A 1 315 ? 3.220 -4.016 -5.337 1.00 98.00 315 TYR A CA 1
ATOM 2433 C C . TYR A 1 315 ? 3.005 -2.565 -4.930 1.00 98.00 315 TYR A C 1
ATOM 2435 O O . TYR A 1 315 ? 3.557 -2.125 -3.921 1.00 98.00 315 TYR A O 1
ATOM 2443 N N . LEU A 1 316 ? 2.198 -1.843 -5.701 1.00 97.94 316 LEU A N 1
ATOM 2444 C CA . LEU A 1 316 ? 1.746 -0.499 -5.352 1.00 97.94 316 LEU A CA 1
ATOM 2445 C C . LEU A 1 316 ? 0.280 -0.619 -4.941 1.00 97.94 316 LEU A C 1
ATOM 2447 O O . LEU A 1 316 ? -0.586 -0.887 -5.774 1.00 97.94 316 LEU A O 1
ATOM 2451 N N . LEU A 1 317 ? 0.026 -0.533 -3.644 1.00 96.94 317 LEU A N 1
ATOM 2452 C CA . LEU A 1 317 ? -1.259 -0.778 -3.006 1.00 96.94 317 LEU A CA 1
ATOM 2453 C C . LEU A 1 317 ? -1.863 0.546 -2.543 1.00 96.94 317 LEU A C 1
ATOM 2455 O O . LEU A 1 317 ? -1.144 1.455 -2.138 1.00 96.94 317 LEU A O 1
ATOM 2459 N N . LEU A 1 318 ? -3.189 0.631 -2.557 1.00 95.00 318 LEU A N 1
ATOM 2460 C CA . LEU A 1 318 ? -3.883 1.725 -1.891 1.00 95.00 318 LEU A CA 1
ATOM 2461 C C . LEU A 1 318 ? -3.829 1.506 -0.377 1.00 95.00 318 LEU A C 1
ATOM 2463 O O . LEU A 1 318 ? -4.078 0.381 0.082 1.00 95.00 318 LEU A O 1
ATOM 2467 N N . PRO A 1 319 ? -3.512 2.548 0.407 1.00 93.75 319 PRO A N 1
ATOM 2468 C CA . PRO A 1 319 ? -3.559 2.447 1.852 1.00 93.75 319 PRO A CA 1
ATOM 2469 C C . PRO A 1 319 ? -5.002 2.193 2.299 1.00 93.75 319 PRO A C 1
ATOM 2471 O O . PRO A 1 319 ? -5.953 2.746 1.756 1.00 93.75 319 PRO A O 1
ATOM 2474 N N . GLU A 1 320 ? -5.163 1.318 3.289 1.00 90.75 320 GLU A N 1
ATOM 2475 C CA . GLU A 1 320 ? -6.456 1.007 3.920 1.00 90.75 320 GLU A CA 1
ATOM 2476 C C . GLU A 1 320 ? -7.511 0.393 2.978 1.00 90.75 320 GLU A C 1
ATOM 2478 O O . GLU A 1 320 ? -8.691 0.301 3.323 1.00 90.75 320 GLU A O 1
ATOM 2483 N N . ALA A 1 321 ? -7.095 -0.086 1.802 1.00 89.12 321 ALA A N 1
ATOM 2484 C CA . ALA A 1 321 ? -7.976 -0.703 0.823 1.00 89.12 321 ALA A CA 1
ATOM 2485 C C . ALA A 1 321 ? -7.961 -2.233 0.923 1.00 89.12 321 ALA A C 1
ATOM 2487 O O . ALA A 1 321 ? -6.914 -2.882 0.857 1.00 89.12 321 ALA A O 1
ATOM 2488 N N . GLN A 1 322 ? -9.152 -2.827 1.009 1.00 84.94 322 GLN A N 1
ATOM 2489 C CA . GLN A 1 322 ? -9.311 -4.277 0.987 1.00 84.94 322 GLN A CA 1
ATOM 2490 C C . GLN A 1 322 ? -9.374 -4.838 -0.442 1.00 84.94 322 GLN A C 1
ATOM 2492 O O . GLN A 1 322 ? -9.908 -4.184 -1.344 1.00 84.94 322 GLN A O 1
ATOM 2497 N N . PRO A 1 323 ? -8.912 -6.084 -0.655 1.00 86.62 323 PRO A N 1
ATOM 2498 C CA . PRO A 1 323 ? -9.132 -6.791 -1.906 1.00 86.62 323 PRO A CA 1
ATOM 2499 C C . PRO A 1 323 ? -10.629 -6.999 -2.142 1.00 86.62 323 PRO A C 1
ATOM 2501 O O . PRO A 1 323 ? -11.309 -7.648 -1.350 1.00 86.62 323 PRO A O 1
ATOM 2504 N N . ALA A 1 324 ? -11.150 -6.491 -3.257 1.00 78.50 324 ALA A N 1
ATOM 2505 C CA . ALA A 1 324 ? -12.499 -6.830 -3.695 1.00 78.50 324 ALA A CA 1
ATOM 2506 C C . ALA A 1 324 ? -12.478 -8.168 -4.459 1.00 78.50 324 ALA A C 1
ATOM 2508 O O . ALA A 1 324 ? -11.560 -8.402 -5.246 1.00 78.50 324 ALA A O 1
ATOM 2509 N N . PRO A 1 325 ? -13.490 -9.040 -4.312 1.00 61.59 325 PRO A N 1
ATOM 2510 C CA . PRO A 1 325 ? -13.575 -10.291 -5.071 1.00 61.59 325 PRO A CA 1
ATOM 2511 C C . PRO A 1 325 ? -13.841 -10.091 -6.580 1.00 61.59 325 PRO A C 1
ATOM 2513 O O . PRO A 1 325 ? -13.730 -11.041 -7.352 1.00 61.59 325 PRO A O 1
ATOM 2516 N N . ALA A 1 326 ? -14.178 -8.876 -7.028 1.00 57.50 326 ALA A N 1
ATOM 2517 C CA . ALA A 1 326 ? -14.484 -8.580 -8.427 1.00 57.50 326 ALA A CA 1
ATOM 2518 C C . ALA A 1 326 ? -13.233 -8.248 -9.272 1.00 57.50 326 ALA A C 1
ATOM 2520 O O . ALA A 1 326 ? -12.395 -7.441 -8.877 1.00 57.50 326 ALA A O 1
ATOM 2521 N N . SER A 1 327 ? -13.164 -8.876 -10.456 1.00 58.78 327 SER A N 1
ATOM 2522 C CA . SER A 1 327 ? -12.261 -8.631 -11.599 1.00 58.78 327 SER A CA 1
ATOM 2523 C C . SER A 1 327 ? -10.798 -8.311 -11.268 1.00 58.78 327 SER A C 1
ATOM 2525 O O . SER A 1 327 ? -10.325 -7.192 -11.463 1.00 58.78 327 SER A O 1
ATOM 2527 N N . HIS A 1 328 ? -10.059 -9.335 -10.849 1.00 72.25 328 HIS A N 1
ATOM 2528 C CA . HIS A 1 328 ? -8.597 -9.310 -10.840 1.00 72.25 328 HIS A CA 1
ATOM 2529 C C . HIS A 1 328 ? -8.107 -9.552 -12.266 1.00 72.25 328 HIS A C 1
ATOM 2531 O O . HIS A 1 328 ? -8.270 -10.647 -12.805 1.00 72.25 328 HIS A O 1
ATOM 2537 N N . LEU A 1 329 ? -7.531 -8.534 -12.900 1.00 82.94 329 LEU A N 1
ATOM 2538 C CA . LEU A 1 329 ? -6.873 -8.700 -14.193 1.00 82.94 329 LEU A CA 1
ATOM 2539 C C . LEU A 1 329 ? -5.391 -8.935 -13.933 1.00 82.94 329 LEU A C 1
ATOM 2541 O O . LEU A 1 329 ? -4.675 -7.996 -13.603 1.00 82.94 329 LEU A O 1
ATOM 2545 N N . ALA A 1 330 ? -4.932 -10.177 -14.069 1.00 91.12 330 ALA A N 1
ATOM 2546 C CA . ALA A 1 330 ? -3.544 -10.553 -13.833 1.00 91.12 330 ALA A CA 1
ATOM 2547 C C . ALA A 1 330 ? -2.999 -11.422 -14.971 1.00 91.12 330 ALA A C 1
ATOM 2549 O O . ALA A 1 330 ? -3.698 -12.248 -15.552 1.00 91.12 330 ALA A O 1
ATOM 2550 N N . THR A 1 331 ? -1.722 -11.229 -15.281 1.00 92.38 331 THR A N 1
ATOM 2551 C CA . THR A 1 331 ? -0.946 -12.141 -16.128 1.00 92.38 331 THR A CA 1
ATOM 2552 C C . THR A 1 331 ? -0.605 -13.426 -15.360 1.00 92.38 331 THR A C 1
ATOM 2554 O O . THR A 1 331 ? -0.588 -13.395 -14.126 1.00 92.38 331 THR A O 1
ATOM 2557 N N . PRO A 1 332 ? -0.250 -14.534 -16.046 1.00 89.38 332 PRO A N 1
ATOM 2558 C CA . PRO A 1 332 ? 0.112 -15.793 -15.385 1.00 89.38 332 PRO A CA 1
ATOM 2559 C C . PRO A 1 332 ? 1.233 -15.656 -14.346 1.00 89.38 332 PRO A C 1
ATOM 2561 O O . PRO A 1 332 ? 1.226 -16.329 -13.321 1.00 89.38 332 PRO A O 1
ATOM 2564 N N . GLN A 1 333 ? 2.188 -14.753 -14.587 1.00 89.00 333 GLN A N 1
ATOM 2565 C CA . GLN A 1 333 ? 3.276 -14.487 -13.650 1.00 89.00 333 GLN A CA 1
ATOM 2566 C C . GLN A 1 333 ? 2.765 -13.862 -12.345 1.00 89.00 333 GLN A C 1
ATOM 2568 O O . GLN A 1 333 ? 3.145 -14.300 -11.264 1.00 89.00 333 GLN A O 1
ATOM 2573 N N . ALA A 1 334 ? 1.877 -12.867 -12.435 1.00 90.81 334 ALA A N 1
ATOM 2574 C CA . ALA A 1 334 ? 1.331 -12.199 -11.258 1.00 90.81 334 ALA A CA 1
ATOM 2575 C C . ALA A 1 334 ? 0.269 -13.038 -10.529 1.00 90.81 334 ALA A C 1
ATOM 2577 O O . ALA A 1 334 ? 0.136 -12.906 -9.318 1.00 90.81 334 ALA A O 1
ATOM 2578 N N . SER A 1 335 ? -0.450 -13.931 -11.221 1.00 88.56 335 SER A N 1
ATOM 2579 C CA . SER A 1 335 ? -1.446 -14.810 -10.584 1.00 88.56 335 SER A CA 1
ATOM 2580 C C . SER A 1 335 ? -0.845 -15.835 -9.618 1.00 88.56 335 SER A C 1
ATOM 2582 O O . SER A 1 335 ? -1.567 -16.385 -8.793 1.00 88.56 335 SER A O 1
ATOM 2584 N N . CYS A 1 336 ? 0.460 -16.101 -9.718 1.00 87.31 336 CYS A N 1
ATOM 2585 C CA . CYS A 1 336 ? 1.178 -16.987 -8.801 1.00 87.31 336 CYS A CA 1
ATOM 2586 C C . CYS A 1 336 ? 1.662 -16.274 -7.527 1.00 87.31 336 CYS A C 1
ATOM 2588 O O . CYS A 1 336 ? 2.198 -16.926 -6.631 1.00 87.31 336 CYS A O 1
ATOM 2590 N N . LEU A 1 337 ? 1.530 -14.946 -7.450 1.00 90.56 337 LEU A N 1
ATOM 2591 C CA . LEU A 1 337 ? 1.970 -14.173 -6.297 1.00 90.56 337 LEU A CA 1
ATOM 2592 C C . LEU A 1 337 ? 0.874 -14.110 -5.218 1.00 90.56 337 LEU A C 1
ATOM 2594 O O . LEU A 1 337 ? -0.314 -14.178 -5.540 1.00 90.56 337 LEU A O 1
ATOM 2598 N N . PRO A 1 338 ? 1.244 -13.972 -3.930 1.00 91.62 338 PRO A N 1
ATOM 2599 C CA . PRO A 1 338 ? 0.269 -13.895 -2.847 1.00 91.62 338 PRO A CA 1
ATOM 2600 C C . PRO A 1 338 ? -0.628 -12.655 -2.970 1.00 91.62 338 PRO A C 1
ATOM 2602 O O . PRO A 1 338 ? -0.206 -11.598 -3.455 1.00 91.62 338 PRO A O 1
ATOM 2605 N N . VAL A 1 339 ? -1.865 -12.773 -2.479 1.00 92.25 339 VAL A N 1
ATOM 2606 C CA . VAL A 1 339 ? -2.804 -11.648 -2.402 1.00 92.25 339 VAL A CA 1
ATOM 2607 C C . VAL A 1 339 ? -2.476 -10.828 -1.161 1.00 92.25 339 VAL A C 1
ATOM 2609 O O . VAL A 1 339 ? -2.681 -11.270 -0.030 1.00 92.25 339 VAL A O 1
ATOM 2612 N N . LEU A 1 340 ? -1.944 -9.630 -1.390 1.00 95.06 340 LEU A N 1
ATOM 2613 C CA . LEU A 1 340 ? -1.491 -8.707 -0.352 1.00 95.06 340 LEU A CA 1
ATOM 2614 C C . LEU A 1 340 ? -2.328 -7.433 -0.374 1.00 95.06 340 LEU A C 1
ATOM 2616 O O . LEU A 1 340 ? -2.757 -7.001 -1.446 1.00 95.06 340 LEU A O 1
ATOM 2620 N N . PHE A 1 341 ? -2.539 -6.827 0.790 1.00 95.50 341 PHE A N 1
ATOM 2621 C CA . PHE A 1 341 ? -3.253 -5.558 0.942 1.00 95.50 341 PHE A CA 1
ATOM 2622 C C . PHE A 1 341 ? -2.748 -4.776 2.160 1.00 95.50 341 PHE A C 1
ATOM 2624 O O . PHE A 1 341 ? -1.999 -5.319 2.973 1.00 95.50 341 PHE A O 1
ATOM 2631 N N . HIS A 1 342 ? -3.138 -3.506 2.277 1.00 94.62 342 HIS A N 1
ATOM 2632 C CA . HIS A 1 342 ? -2.789 -2.656 3.415 1.00 94.62 342 HIS A CA 1
ATOM 2633 C C . HIS A 1 342 ? -4.039 -2.299 4.213 1.00 94.62 342 HIS A C 1
ATOM 2635 O O . HIS A 1 342 ? -5.034 -1.857 3.643 1.00 94.62 342 HIS A O 1
ATOM 2641 N N . ARG A 1 343 ? -3.993 -2.490 5.532 1.00 91.75 343 ARG A N 1
ATOM 2642 C CA . ARG A 1 343 ? -5.098 -2.182 6.442 1.00 91.75 343 ARG A CA 1
ATOM 2643 C C . ARG A 1 343 ? -4.587 -1.964 7.859 1.00 91.75 343 ARG A C 1
ATOM 2645 O O . ARG A 1 343 ? -3.648 -2.627 8.303 1.00 91.75 343 ARG A O 1
ATOM 2652 N N . HIS A 1 344 ? -5.241 -1.069 8.581 1.00 88.62 344 HIS A N 1
ATOM 2653 C CA . HIS A 1 344 ? -4.903 -0.665 9.935 1.00 88.62 344 HIS A CA 1
ATOM 2654 C C . HIS A 1 344 ? -3.433 -0.254 10.098 1.00 88.62 344 HIS A C 1
ATOM 2656 O O . HIS A 1 344 ? -2.801 -0.547 11.118 1.00 88.62 344 HIS A O 1
ATOM 2662 N N . GLY A 1 345 ? -2.881 0.407 9.078 1.00 88.00 345 GLY A N 1
ATOM 2663 C CA . GLY A 1 345 ? -1.513 0.909 9.084 1.00 88.00 345 GLY A CA 1
ATOM 2664 C C . GLY A 1 345 ? -0.433 -0.109 8.721 1.00 88.00 345 GLY A C 1
ATOM 2665 O O . GLY A 1 345 ? 0.733 0.219 8.898 1.00 88.00 345 GLY A O 1
ATOM 2666 N N . GLY A 1 346 ? -0.756 -1.326 8.262 1.00 92.69 346 GLY A N 1
ATOM 2667 C CA . GLY A 1 346 ? 0.266 -2.284 7.825 1.00 92.69 346 GLY A CA 1
ATOM 2668 C C . GLY A 1 346 ? -0.202 -3.316 6.801 1.00 92.69 346 GLY A C 1
ATOM 2669 O O . GLY A 1 346 ? -1.342 -3.292 6.339 1.00 92.69 346 GLY A O 1
ATOM 2670 N N . PHE A 1 347 ? 0.707 -4.216 6.419 1.00 95.56 347 PHE A N 1
ATOM 2671 C CA . PHE A 1 347 ? 0.490 -5.182 5.339 1.00 95.56 347 PHE A CA 1
ATOM 2672 C C . PHE A 1 347 ? -0.121 -6.495 5.825 1.00 95.56 347 PHE A C 1
ATOM 2674 O O . PHE A 1 347 ? 0.327 -7.091 6.800 1.00 95.56 347 PHE A O 1
ATOM 2681 N N . TRP A 1 348 ? -1.079 -7.005 5.062 1.00 95.06 348 TRP A N 1
ATOM 2682 C CA . TRP A 1 348 ? -1.777 -8.253 5.334 1.00 95.06 348 TRP A CA 1
ATOM 2683 C C . TRP A 1 348 ? -1.721 -9.182 4.127 1.00 95.06 348 TRP A C 1
ATOM 2685 O O . TRP A 1 348 ? -1.669 -8.749 2.975 1.00 95.06 348 TRP A O 1
ATOM 2695 N N . HIS A 1 349 ? -1.776 -10.477 4.411 1.00 95.06 349 HIS A N 1
ATOM 2696 C CA . HIS A 1 349 ? -2.015 -11.529 3.437 1.00 95.06 349 HIS A CA 1
ATOM 2697 C C . HIS A 1 349 ? -3.460 -12.021 3.540 1.00 95.06 349 HIS A C 1
ATOM 2699 O O . HIS A 1 349 ? -3.946 -12.255 4.648 1.00 95.06 349 HIS A O 1
ATOM 2705 N N . LEU A 1 350 ? -4.116 -12.226 2.396 1.00 92.69 350 LEU A N 1
ATOM 2706 C CA . LEU A 1 350 ? -5.430 -12.859 2.305 1.00 92.69 350 LEU A CA 1
ATOM 2707 C C . LEU A 1 350 ? -5.296 -14.265 1.714 1.00 92.69 350 LEU A C 1
ATOM 2709 O O . LEU A 1 350 ? -4.956 -14.418 0.542 1.00 92.69 350 LEU A O 1
ATOM 2713 N N . ASP A 1 351 ? -5.643 -15.285 2.496 1.00 90.25 351 ASP A N 1
ATOM 2714 C CA . ASP A 1 351 ? -5.823 -16.631 1.957 1.00 90.25 351 ASP A CA 1
ATOM 2715 C C . ASP A 1 351 ? -7.160 -16.715 1.209 1.00 90.25 351 ASP A C 1
ATOM 2717 O O . ASP A 1 351 ? -8.227 -16.726 1.820 1.00 90.25 351 ASP A O 1
ATOM 2721 N N . THR A 1 352 ? -7.117 -16.781 -0.121 1.00 85.44 352 THR A N 1
ATOM 2722 C CA . THR A 1 352 ? -8.318 -16.743 -0.973 1.00 85.44 352 THR A CA 1
ATOM 2723 C C . THR A 1 352 ? -9.218 -17.968 -0.826 1.00 85.44 352 THR A C 1
ATOM 2725 O O . THR A 1 352 ? -10.404 -17.879 -1.134 1.00 85.44 352 THR A O 1
ATOM 2728 N N . ALA A 1 353 ? -8.689 -19.097 -0.341 1.00 86.38 353 ALA A N 1
ATOM 2729 C CA . ALA A 1 353 ? -9.470 -20.314 -0.136 1.00 86.38 353 ALA A CA 1
ATOM 2730 C C . ALA A 1 353 ? -10.292 -20.272 1.162 1.00 86.38 353 ALA A C 1
ATOM 2732 O O . ALA A 1 353 ? -11.447 -20.693 1.175 1.00 86.38 353 ALA A O 1
ATOM 2733 N N . SER A 1 354 ? -9.701 -19.775 2.253 1.00 86.56 354 SER A N 1
ATOM 2734 C CA . SER A 1 354 ? -10.348 -19.720 3.572 1.00 86.56 354 SER A CA 1
ATOM 2735 C C . SER A 1 354 ? -10.938 -18.351 3.922 1.00 86.56 354 SER A C 1
ATOM 2737 O O . SER A 1 354 ? -11.704 -18.244 4.877 1.00 86.56 354 SER A O 1
ATOM 2739 N N . GLY A 1 355 ? -10.565 -17.300 3.188 1.00 87.31 355 GLY A N 1
ATOM 2740 C CA . GLY A 1 355 ? -10.867 -15.908 3.521 1.00 87.31 355 GLY A CA 1
ATOM 2741 C C . GLY A 1 355 ? -10.070 -15.372 4.715 1.00 87.31 355 GLY A C 1
ATOM 2742 O O . GLY A 1 355 ? -10.355 -14.278 5.195 1.00 87.31 355 GLY A O 1
ATOM 2743 N N . LYS A 1 356 ? -9.090 -16.125 5.234 1.00 89.69 356 LYS A N 1
ATOM 2744 C CA . LYS A 1 356 ? -8.335 -15.736 6.427 1.00 89.69 356 LYS A CA 1
ATOM 2745 C C . LYS A 1 356 ? -7.338 -14.620 6.115 1.00 89.69 356 LYS A C 1
ATOM 2747 O O . LYS A 1 356 ? -6.422 -14.798 5.312 1.00 89.69 356 LYS A O 1
ATOM 2752 N N . GLU A 1 357 ? -7.460 -13.512 6.839 1.00 92.25 357 GLU A N 1
ATOM 2753 C CA . GLU A 1 357 ? -6.489 -12.417 6.840 1.00 92.25 357 GLU A CA 1
ATOM 2754 C C . GLU A 1 357 ? -5.372 -12.704 7.861 1.00 92.25 357 GLU A C 1
ATOM 2756 O O . GLU A 1 357 ? -5.630 -13.113 8.995 1.00 92.25 357 GLU A O 1
ATOM 2761 N N . THR A 1 358 ? -4.109 -12.530 7.467 1.00 93.25 358 THR A N 1
ATOM 2762 C CA . THR A 1 358 ? -2.945 -12.691 8.353 1.00 93.25 358 THR A CA 1
ATOM 2763 C C . THR A 1 358 ? -2.031 -11.476 8.265 1.00 93.25 358 THR A C 1
ATOM 2765 O O . THR A 1 358 ? -1.554 -11.138 7.183 1.00 93.25 358 THR A O 1
ATOM 2768 N N . ALA A 1 359 ? -1.765 -10.851 9.411 1.00 93.75 359 ALA A N 1
ATOM 2769 C CA . ALA A 1 359 ? -0.844 -9.727 9.541 1.00 93.75 359 ALA A CA 1
ATOM 2770 C C . ALA A 1 359 ? 0.592 -10.131 9.162 1.00 93.75 359 ALA A C 1
ATOM 2772 O O . ALA A 1 359 ? 1.109 -11.160 9.621 1.00 93.75 359 ALA A O 1
ATOM 2773 N N . LEU A 1 360 ? 1.248 -9.316 8.338 1.00 94.56 360 LEU A N 1
ATOM 2774 C CA . LEU A 1 360 ? 2.620 -9.545 7.896 1.00 94.56 360 LEU A CA 1
ATOM 2775 C C . LEU A 1 360 ? 3.589 -8.694 8.711 1.00 94.56 360 LEU A C 1
ATOM 2777 O O . LEU A 1 360 ? 3.601 -7.472 8.634 1.00 94.56 360 LEU A O 1
ATOM 2781 N N . ALA A 1 361 ? 4.433 -9.365 9.480 1.00 92.75 361 ALA A N 1
ATOM 2782 C CA . ALA A 1 361 ? 5.479 -8.767 10.288 1.00 92.75 361 ALA A CA 1
ATOM 2783 C C . ALA A 1 361 ? 6.755 -9.618 10.176 1.00 92.75 361 ALA A C 1
ATOM 2785 O O . ALA A 1 361 ? 6.683 -10.777 9.756 1.00 92.75 361 ALA A O 1
ATOM 2786 N N . PRO A 1 362 ? 7.929 -9.108 10.597 1.00 90.31 362 PRO A N 1
ATOM 2787 C CA . PRO A 1 362 ? 9.177 -9.876 10.553 1.00 90.31 362 PRO A CA 1
ATOM 2788 C C . PRO A 1 362 ? 9.119 -11.226 11.290 1.00 90.31 362 PRO A C 1
ATOM 2790 O O . PRO A 1 362 ? 9.829 -12.158 10.923 1.00 90.31 362 PRO A O 1
ATOM 2793 N N . ALA A 1 363 ? 8.258 -11.346 12.308 1.00 88.81 363 ALA A N 1
ATOM 2794 C CA . ALA A 1 363 ? 8.047 -12.576 13.074 1.00 88.81 363 ALA A CA 1
ATOM 2795 C C . ALA A 1 363 ? 6.966 -13.513 12.488 1.00 88.81 363 ALA A C 1
ATOM 2797 O O . ALA A 1 363 ? 6.741 -14.597 13.029 1.00 88.81 363 ALA A O 1
ATOM 2798 N N . THR A 1 364 ? 6.272 -13.123 11.412 1.00 89.94 364 THR A N 1
ATOM 2799 C CA . THR A 1 364 ? 5.212 -13.939 10.805 1.00 89.94 364 THR A CA 1
ATOM 2800 C C . THR A 1 364 ? 5.810 -15.165 10.107 1.00 89.94 364 THR A C 1
ATOM 2802 O O . THR A 1 364 ? 6.695 -15.049 9.261 1.00 89.94 364 THR A O 1
ATOM 2805 N N . ALA A 1 365 ? 5.293 -16.356 10.424 1.00 88.56 365 ALA A N 1
ATOM 2806 C CA . ALA A 1 365 ? 5.692 -17.617 9.793 1.00 88.56 365 ALA A CA 1
ATOM 2807 C C . ALA A 1 365 ? 5.099 -17.744 8.375 1.00 88.56 365 ALA A C 1
ATOM 2809 O O . ALA A 1 365 ? 4.021 -18.315 8.187 1.00 88.56 365 ALA A O 1
ATOM 2810 N N . LEU A 1 366 ? 5.783 -17.164 7.382 1.00 88.88 366 LEU A N 1
ATOM 2811 C CA . LEU A 1 366 ? 5.316 -17.108 5.990 1.00 88.88 366 LEU A CA 1
ATOM 2812 C C . LEU A 1 366 ? 5.253 -18.480 5.309 1.00 88.88 366 LEU A C 1
ATOM 2814 O O . LEU A 1 366 ? 4.430 -18.681 4.426 1.00 88.88 366 LEU A O 1
ATOM 2818 N N . ASP A 1 367 ? 6.069 -19.440 5.738 1.00 85.81 367 ASP A N 1
ATOM 2819 C CA . ASP A 1 367 ? 6.115 -20.811 5.212 1.00 85.81 367 ASP A CA 1
ATOM 2820 C C . ASP A 1 367 ? 4.805 -21.595 5.404 1.00 85.81 367 ASP A C 1
ATOM 2822 O O . ASP A 1 367 ? 4.594 -22.622 4.759 1.00 85.81 367 ASP A O 1
ATOM 2826 N N . LYS A 1 368 ? 3.924 -21.108 6.285 1.00 85.81 368 LYS A N 1
ATOM 2827 C CA . LYS A 1 368 ? 2.599 -21.678 6.561 1.00 85.81 368 LYS A CA 1
ATOM 2828 C C . LYS A 1 368 ? 1.468 -20.996 5.789 1.00 85.81 368 LYS A C 1
ATOM 2830 O O . LYS A 1 368 ? 0.320 -21.413 5.928 1.00 85.81 368 LYS A O 1
ATOM 2835 N N . LEU A 1 369 ? 1.762 -19.938 5.034 1.00 88.25 369 LEU A N 1
ATOM 2836 C CA . LEU A 1 369 ? 0.769 -19.165 4.294 1.00 88.25 369 LEU A CA 1
ATOM 2837 C C . LEU A 1 369 ? 0.660 -19.660 2.848 1.00 88.25 369 LEU A C 1
ATOM 2839 O O . LEU A 1 369 ? 1.651 -20.043 2.226 1.00 88.25 369 LEU A O 1
ATOM 2843 N N . SER A 1 370 ? -0.555 -19.640 2.298 1.00 84.31 370 SER A N 1
ATOM 2844 C CA . SER A 1 370 ? -0.787 -19.965 0.890 1.00 84.31 370 SER A CA 1
ATOM 2845 C C . SER A 1 370 ? -0.062 -18.966 -0.027 1.00 84.31 370 SER A C 1
ATOM 2847 O O . SER A 1 370 ? 0.049 -17.785 0.278 1.00 84.31 370 SER A O 1
ATOM 2849 N N . GLY A 1 371 ? 0.505 -19.444 -1.140 1.00 81.62 371 GLY A N 1
ATOM 2850 C CA . GLY A 1 371 ? 1.236 -18.592 -2.095 1.00 81.62 371 GLY A CA 1
ATOM 2851 C C . GLY A 1 371 ? 2.639 -18.137 -1.653 1.00 81.62 371 GLY A C 1
ATOM 2852 O O . GLY A 1 371 ? 3.314 -17.410 -2.389 1.00 81.62 371 GLY A O 1
ATOM 2853 N N . PHE A 1 372 ? 3.125 -18.576 -0.486 1.00 84.62 372 PHE A N 1
ATOM 2854 C CA . PHE A 1 372 ? 4.483 -18.298 -0.017 1.00 84.62 372 PHE A CA 1
ATOM 2855 C C . PHE A 1 372 ? 5.394 -19.526 -0.122 1.00 84.62 372 PHE A C 1
ATOM 2857 O O . PHE A 1 372 ? 5.065 -20.620 0.329 1.00 84.62 372 PHE A O 1
ATOM 2864 N N . ALA A 1 373 ? 6.583 -19.326 -0.695 1.00 79.75 373 ALA A N 1
ATOM 2865 C CA . ALA A 1 373 ? 7.655 -20.314 -0.657 1.00 79.75 373 ALA A CA 1
ATOM 2866 C C . ALA A 1 373 ? 8.369 -20.277 0.707 1.00 79.75 373 ALA A C 1
ATOM 2868 O O . ALA A 1 373 ? 8.463 -19.220 1.337 1.00 79.75 373 ALA A O 1
ATOM 2869 N N . ARG A 1 374 ? 8.921 -21.418 1.143 1.00 80.81 374 ARG A N 1
ATOM 2870 C CA . ARG A 1 374 ? 9.514 -21.602 2.488 1.00 80.81 374 ARG A CA 1
ATOM 2871 C C . ARG A 1 374 ? 10.638 -20.624 2.829 1.00 80.81 374 ARG A C 1
ATOM 2873 O O . ARG A 1 374 ? 10.883 -20.342 3.994 1.00 80.81 374 ARG A O 1
ATOM 2880 N N . HIS A 1 375 ? 11.343 -20.130 1.822 1.00 86.38 375 HIS A N 1
ATOM 2881 C CA . HIS A 1 375 ? 12.503 -19.249 1.960 1.00 86.38 375 HIS A CA 1
ATOM 2882 C C . HIS A 1 375 ? 12.161 -17.759 1.804 1.00 86.38 375 HIS A C 1
ATOM 2884 O O . HIS A 1 375 ? 13.070 -16.939 1.643 1.00 86.38 375 HIS A O 1
ATOM 2890 N N . LYS A 1 376 ? 10.872 -17.390 1.823 1.00 89.62 376 LYS A N 1
ATOM 2891 C CA . LYS A 1 376 ? 10.435 -15.988 1.868 1.00 89.62 376 LYS A CA 1
ATOM 2892 C C . LYS A 1 376 ? 10.429 -15.480 3.313 1.00 89.62 376 LYS A C 1
ATOM 2894 O O . LYS A 1 376 ? 9.968 -16.168 4.218 1.00 89.62 376 LYS A O 1
ATOM 2899 N N . ARG A 1 377 ? 10.904 -14.252 3.522 1.00 92.62 377 ARG A N 1
ATOM 2900 C CA . ARG A 1 377 ? 10.852 -13.534 4.808 1.00 92.62 377 ARG A CA 1
ATOM 2901 C C . ARG A 1 377 ? 10.295 -12.128 4.614 1.00 92.62 377 ARG A C 1
ATOM 2903 O O . ARG A 1 377 ? 10.537 -11.517 3.576 1.00 92.62 377 ARG A O 1
ATOM 2910 N N . PHE A 1 378 ? 9.599 -11.610 5.619 1.00 94.88 378 PHE A N 1
ATOM 2911 C CA . PHE A 1 378 ? 9.141 -10.223 5.633 1.00 94.88 378 PHE A CA 1
ATOM 2912 C C . PHE A 1 378 ? 10.233 -9.316 6.209 1.00 94.88 378 PHE A C 1
ATOM 2914 O O . PHE A 1 378 ? 10.793 -9.605 7.267 1.00 94.88 378 PHE A O 1
ATOM 2921 N N . ALA A 1 379 ? 10.531 -8.224 5.516 1.00 93.50 379 ALA A N 1
ATOM 2922 C CA . ALA A 1 379 ? 11.399 -7.153 5.972 1.00 93.50 379 ALA A CA 1
ATOM 2923 C C . ALA A 1 379 ? 10.581 -5.865 6.103 1.00 93.50 379 ALA A C 1
ATOM 2925 O O . ALA A 1 379 ? 9.788 -5.535 5.222 1.00 93.50 379 ALA A O 1
ATOM 2926 N N . SER A 1 380 ? 10.793 -5.146 7.204 1.00 89.31 380 SER A N 1
ATOM 2927 C CA . SER A 1 380 ? 10.093 -3.897 7.524 1.00 89.31 380 SER A CA 1
ATOM 2928 C C . SER A 1 380 ? 10.468 -2.733 6.610 1.00 89.31 380 SER A C 1
ATOM 2930 O O . SER A 1 380 ? 9.730 -1.762 6.550 1.00 89.31 380 SER A O 1
ATOM 2932 N N . GLU A 1 381 ? 11.594 -2.841 5.908 1.00 90.75 381 GLU A N 1
ATOM 2933 C CA . GLU A 1 381 ? 12.088 -1.840 4.968 1.00 90.75 381 GLU A CA 1
ATOM 2934 C C . GLU A 1 381 ? 11.875 -2.309 3.523 1.00 90.75 381 GLU A C 1
ATOM 2936 O O . GLU A 1 381 ? 12.048 -3.501 3.239 1.00 90.75 381 GLU A O 1
ATOM 2941 N N . PRO A 1 382 ? 11.560 -1.403 2.580 1.00 92.88 382 PRO A N 1
ATOM 2942 C CA . PRO A 1 382 ? 11.388 -1.755 1.173 1.00 92.88 382 PRO A CA 1
ATOM 2943 C C . PRO A 1 382 ? 12.694 -2.138 0.466 1.00 92.88 382 PRO A C 1
ATOM 2945 O O . PRO A 1 382 ? 12.631 -2.864 -0.525 1.00 92.88 382 PRO A O 1
ATOM 2948 N N . TYR A 1 383 ? 13.862 -1.708 0.968 1.00 92.81 383 TYR A N 1
ATOM 2949 C CA . TYR A 1 383 ? 15.198 -2.019 0.424 1.00 92.81 383 TYR A CA 1
ATOM 2950 C C . TYR A 1 383 ? 16.139 -2.561 1.513 1.00 92.81 383 TYR A C 1
ATOM 2952 O O . TYR A 1 383 ? 17.136 -1.921 1.833 1.00 92.81 383 TYR A O 1
ATOM 2960 N N . PRO A 1 384 ? 15.858 -3.734 2.109 1.00 90.25 384 PRO A N 1
ATOM 2961 C CA . PRO A 1 384 ? 16.603 -4.242 3.267 1.00 90.25 384 PRO A CA 1
ATOM 2962 C C . PRO A 1 384 ? 18.063 -4.610 2.958 1.00 90.25 384 PRO A C 1
ATOM 2964 O O . PRO A 1 384 ? 18.871 -4.779 3.867 1.00 90.25 384 PRO A O 1
ATOM 2967 N N . GLU A 1 385 ? 18.408 -4.776 1.682 1.00 88.50 385 GLU A N 1
ATOM 2968 C CA . GLU A 1 385 ? 19.779 -4.965 1.205 1.00 88.50 385 GLU A CA 1
ATOM 2969 C C . GLU A 1 385 ? 20.603 -3.668 1.140 1.00 88.50 385 GLU A C 1
ATOM 2971 O O . GLU A 1 385 ? 21.816 -3.732 0.948 1.00 88.50 385 GLU A O 1
ATOM 2976 N N . CYS A 1 386 ? 19.964 -2.504 1.275 1.00 85.38 386 CYS A N 1
ATOM 2977 C CA . CYS A 1 386 ? 20.585 -1.190 1.159 1.00 85.38 386 CYS A CA 1
ATOM 2978 C C . CYS A 1 386 ? 20.383 -0.383 2.445 1.00 85.38 386 CYS A C 1
ATOM 2980 O O . CYS A 1 386 ? 19.315 -0.391 3.045 1.00 85.38 386 CYS A O 1
ATOM 2982 N N . TRP A 1 387 ? 21.401 0.377 2.841 1.00 81.69 387 TRP A N 1
ATOM 2983 C CA . TRP A 1 387 ? 21.280 1.331 3.941 1.00 81.69 387 TRP A CA 1
ATOM 2984 C C . TRP A 1 387 ? 20.895 2.706 3.390 1.00 81.69 387 TRP A C 1
ATOM 2986 O O . TRP A 1 387 ? 21.763 3.543 3.148 1.00 81.69 387 TRP A O 1
ATOM 2996 N N . ILE A 1 388 ? 19.604 2.909 3.110 1.00 84.81 388 ILE A N 1
ATOM 2997 C CA . ILE A 1 388 ? 19.103 4.205 2.632 1.00 84.81 388 ILE A CA 1
ATOM 2998 C C . ILE A 1 388 ? 19.140 5.196 3.794 1.00 84.81 388 ILE A C 1
ATOM 3000 O O . ILE A 1 388 ? 18.558 4.961 4.851 1.00 84.81 388 ILE A O 1
ATOM 3004 N N . ILE A 1 389 ? 19.821 6.315 3.585 1.00 83.25 389 ILE A N 1
ATOM 3005 C CA . ILE A 1 389 ? 19.964 7.392 4.556 1.00 83.25 389 ILE A CA 1
ATOM 3006 C C . ILE A 1 389 ? 18.910 8.443 4.227 1.00 83.25 389 ILE A C 1
ATOM 3008 O O . ILE A 1 389 ? 18.967 9.059 3.166 1.00 83.25 389 ILE A O 1
ATOM 3012 N N . ARG A 1 390 ? 17.952 8.632 5.134 1.00 79.38 390 ARG A N 1
ATOM 3013 C CA . ARG A 1 390 ? 16.958 9.710 5.085 1.00 79.38 390 ARG A CA 1
ATOM 3014 C C . ARG A 1 390 ? 17.227 10.641 6.266 1.00 79.38 390 ARG A C 1
ATOM 3016 O O . ARG A 1 390 ? 17.138 10.209 7.415 1.00 79.38 390 ARG A O 1
ATOM 3023 N N . THR A 1 391 ? 17.624 11.877 5.994 1.00 74.62 391 THR A N 1
ATOM 3024 C CA . THR A 1 391 ? 17.846 12.917 7.004 1.00 74.62 391 THR A CA 1
ATOM 3025 C C . THR A 1 391 ? 16.484 13.341 7.588 1.00 74.62 391 THR A C 1
ATOM 3027 O O . THR A 1 391 ? 15.474 13.313 6.885 1.00 74.62 391 THR A O 1
ATOM 3030 N N . GLU A 1 392 ? 16.425 13.644 8.893 1.00 46.25 392 GLU A N 1
ATOM 3031 C CA . GLU A 1 392 ? 15.178 13.821 9.666 1.00 46.25 392 GLU A CA 1
ATOM 3032 C C . GLU A 1 392 ? 14.109 14.671 8.944 1.00 46.25 392 GLU A C 1
ATOM 3034 O O . GLU A 1 392 ? 14.380 15.783 8.494 1.00 46.25 392 GLU A O 1
ATOM 3039 N N . GLY A 1 393 ? 12.883 14.134 8.849 1.00 46.94 393 GLY A N 1
ATOM 3040 C CA . GLY A 1 393 ? 11.734 14.754 8.168 1.00 46.94 393 GLY A CA 1
ATOM 3041 C C . GLY A 1 393 ? 11.374 14.137 6.809 1.00 46.94 393 GLY A C 1
ATOM 3042 O O . GLY A 1 393 ? 10.258 14.320 6.339 1.00 46.94 393 GLY A O 1
ATOM 3043 N N . ALA A 1 394 ? 12.262 13.350 6.195 1.00 42.25 394 ALA A N 1
ATOM 3044 C CA . ALA A 1 394 ? 12.008 12.681 4.916 1.00 42.25 394 ALA A CA 1
ATOM 3045 C C . ALA A 1 394 ? 11.504 11.235 5.096 1.00 42.25 394 ALA A C 1
ATOM 3047 O O . ALA A 1 394 ? 12.150 10.289 4.647 1.00 42.25 394 ALA A O 1
ATOM 3048 N N . ALA A 1 395 ? 10.374 11.026 5.780 1.00 50.91 395 ALA A N 1
ATOM 3049 C CA . ALA A 1 395 ? 9.686 9.730 5.729 1.00 50.91 395 ALA A CA 1
ATOM 3050 C C . ALA A 1 395 ? 9.144 9.471 4.305 1.00 50.91 395 ALA A C 1
ATOM 3052 O O . ALA A 1 395 ? 8.942 10.412 3.540 1.00 50.91 395 ALA A O 1
ATOM 3053 N N . LEU A 1 396 ? 8.901 8.203 3.943 1.00 59.31 396 LEU A N 1
ATOM 3054 C CA . LEU A 1 396 ? 8.310 7.808 2.646 1.00 59.31 396 LEU A CA 1
ATOM 3055 C C . LEU A 1 396 ? 6.952 8.488 2.360 1.00 59.31 396 LEU A C 1
ATOM 3057 O O . LEU A 1 396 ? 6.525 8.527 1.218 1.00 59.31 396 LEU A O 1
ATOM 3061 N N . CYS A 1 397 ? 6.309 9.060 3.381 1.00 41.56 397 CYS A N 1
ATOM 3062 C CA . CYS A 1 397 ? 5.429 10.222 3.312 1.00 41.56 397 CYS A CA 1
ATOM 3063 C C . CYS A 1 397 ? 5.258 10.787 4.732 1.00 41.56 397 CYS A C 1
ATOM 3065 O O . CYS A 1 397 ? 5.428 10.077 5.724 1.00 41.56 397 CYS A O 1
ATOM 3067 N N . ASP A 1 398 ? 4.937 12.073 4.816 1.00 34.50 398 ASP A N 1
ATOM 3068 C CA . ASP A 1 398 ? 4.730 12.825 6.050 1.00 34.50 398 ASP A CA 1
ATOM 3069 C C . ASP A 1 398 ? 3.513 12.263 6.818 1.00 34.50 398 ASP A C 1
ATOM 3071 O O . ASP A 1 398 ? 2.374 12.326 6.352 1.00 34.50 398 ASP A O 1
ATOM 3075 N N . SER A 1 399 ? 3.725 11.715 8.018 1.00 30.22 399 SER A N 1
ATOM 3076 C CA . SER A 1 399 ? 2.673 11.166 8.899 1.00 30.22 399 SER A CA 1
ATOM 3077 C C . SER A 1 399 ? 1.670 12.220 9.407 1.00 30.22 399 SER A C 1
ATOM 3079 O O . SER A 1 399 ? 0.825 11.923 10.251 1.00 30.22 399 SER A O 1
ATOM 3081 N N . SER A 1 400 ? 1.774 13.462 8.934 1.00 27.11 400 SER A N 1
ATOM 3082 C CA . SER A 1 400 ? 1.007 14.629 9.367 1.00 27.11 400 SER A CA 1
ATOM 3083 C C . SER A 1 400 ? -0.392 14.726 8.741 1.00 27.11 400 SER A C 1
ATOM 3085 O O . SER A 1 400 ? -1.204 15.520 9.207 1.00 27.11 400 SER A O 1
ATOM 3087 N N . ALA A 1 401 ? -0.727 13.894 7.747 1.00 27.94 401 ALA A N 1
ATOM 3088 C CA . ALA A 1 401 ? -2.041 13.913 7.089 1.00 27.94 401 ALA A CA 1
ATOM 3089 C C . ALA A 1 401 ? -3.119 13.021 7.747 1.00 27.94 401 ALA A C 1
ATOM 3091 O O . ALA A 1 401 ? -4.266 13.037 7.313 1.00 27.94 401 ALA A O 1
ATOM 3092 N N . LEU A 1 402 ? -2.792 12.259 8.800 1.00 30.95 402 LEU A N 1
ATOM 3093 C CA . LEU A 1 402 ? -3.749 11.389 9.515 1.00 30.95 402 LEU A CA 1
ATOM 3094 C C . LEU A 1 402 ? -4.403 12.053 10.742 1.00 30.95 402 LEU A C 1
ATOM 3096 O O . LEU A 1 402 ? -5.147 11.407 11.480 1.00 30.95 402 LEU A O 1
ATOM 3100 N N . THR A 1 403 ? -4.159 13.347 10.950 1.00 25.73 403 THR A N 1
ATOM 3101 C CA . THR A 1 403 ? -4.839 14.168 11.960 1.00 25.73 403 THR A CA 1
ATOM 3102 C C . THR A 1 403 ? -5.377 15.446 11.324 1.00 25.73 403 THR A C 1
ATOM 3104 O O . THR A 1 403 ? -4.789 16.516 11.484 1.00 25.73 403 THR A O 1
ATOM 3107 N N . ALA A 1 404 ? -6.483 15.334 10.592 1.00 25.56 404 ALA A N 1
ATOM 3108 C CA . ALA A 1 404 ? -7.358 16.456 10.258 1.00 25.56 404 ALA A CA 1
ATOM 3109 C C . ALA A 1 404 ? -8.813 15.984 10.237 1.00 25.56 404 ALA A C 1
ATOM 3111 O O . ALA A 1 404 ? -9.081 14.964 9.562 1.00 25.56 404 ALA A O 1
#

Radius of gyration: 35.44 Å; chains: 1; bounding box: 98×52×82 Å

Sequence (404 aa):
MELRGMSAACAPQLTLRLRSDLIPRGAVQHDFVRTTRGDWRPVFVEFSSRNKEHGQYQIDVEVRSHVDGAVAQKWVCTFVILVPRRDATLTEIHQIFLSTHKNVRVMADDASIARVTGGDGCNLDVTARNAGIAHVDLSAPQGKIDMGFTTIAWDEELIEVDLPAGSHCHPHPSQAACLVNAAPEAGEQRQIRLFALEECMLGRFELVDPEADVLLSHFSPDGQDNNGLTRRLSGRHAIIRRGQQGFEIEDVSRYGVLLDGVWPGKHKPVALRLGMRIELSASIKGIVVLSVTALLAHGVILHRIDHGARAECFYLLLPEAQPAPASHLATPQASCLPVLFHRHGGFWHLDTASGKETALAPATALDKLSGFARHKRFASEPYPECWIIRTEGAALCDSSALTA